Protein AF-0000000069956435 (afdb_homodimer)

pLDDT: mean 90.59, std 12.64, range [31.62, 98.88]

Secondary structure (DSSP, 8-state):
-------TTSHHHHHHHHHHHHHHHHHHHHHHHHHHHHHGGGSS-GGGHHHHHHHHHHHIIIIIIIHHHHHHTSTT-TTTTTS-HHHHHHHHHHHHHHHHHHHHHHHHHHHHH-SS-S-SHHHHHHHHHHHHHHHHHHHHHHHHTHHHHTTTSS-HHHHHHHHHHHHHHHHHHHHHHHHHHHTSHHHHHHH-HHHHHHHHHHHHHHHHHHTHHHHHHHHHHHHHHH-/-------TTSHHHHHHHHHHHHHHHHHHHHHHHHHHHHHGGGSS-GGGHHHHHHHHHHHIIIIIIIHHHHHHTSTT-TTTTTS-HHHHHHHHHHHHHHHHHHHHHHHHHHHHH-SS-S-SHHHHHHHHHHHHHHHHHHHHHHHHTHHHHTTTSS-HHHHHHHHHHHHHHHHHHHHHHHHHHHTSHHHHHHH-HHHHHHHHHHHHHHHHHHTHHHHHHHHHHHHHHH-

Foldseek 3Di:
DPPPPDDCPDPVNLVVVLVLQVVLVVLLCVLLVVLLVVLVVCCPPPLRVLVSLLSVQQSCLQSPLLLVLLLLPDPSHDPNPPPDPVRSLVSNLVSLVSSLVSLLCSLVSCVVSDPDADPDLLRVLSVLLNVLSVVLNVLSVCLVPQVVCVPDDDNNLVSLLSSLVSSLSNNVSSLVSSLVVLVDPSNCVVPNDVVSVVSNVSSVVSSVSSSVRSVVVSVVSVVVVVD/DPPDPDDCPDPVNLVVVLVLQVVLVVLLCVLLVVLLVVLVVCCPPPLRVLVSLLSVQQSCLQSPLLLVLLLLPDASHDPNPPPDPVRSLVSNLVSLVSSLVSLLCSLVSCVVSDPDADPDLLRVLSVLLNVLSVVLNVLSVCLVPQVVCVPPDDNNLVSLLSSLVSSLSNNVSSLVSSLVVLVDPSNCVVPNDVVSVVSNVSSVVSSVSSSVRSVVVSVVSVVVVVD

Organism: Trichoplusia ni (NCBI:txid7111)

Radius of gyration: 24.36 Å; Cα contacts (8 Å, |Δi|>4): 568; chains: 2; bounding box: 80×65×63 Å

Nearest PDB structures (foldseek):
  4oyd-assembly2_D  TM=5.734E-01  e=5.914E+00  synthetic construct
  8oqy-assembly1_C  TM=2.202E-01  e=4.157E+00  Homo sapiens
  4oyd-assembly2_D  TM=5.492E-01  e=5.884E+00  synthetic construct

Solvent-accessible surface area (backbone atoms only — not comparable to full-atom values): 22788 Å² total; per-residue (Å²): 133,80,78,72,71,85,55,85,77,36,67,68,48,48,36,51,42,18,42,50,47,48,52,50,32,20,47,36,14,29,68,40,39,48,55,47,37,57,23,52,68,21,62,83,37,78,90,42,32,55,55,21,50,25,42,61,25,32,40,44,15,49,59,42,31,37,45,46,29,50,42,42,73,37,84,65,25,59,54,40,61,83,47,53,72,71,55,36,52,50,50,26,54,52,37,38,48,53,14,49,51,32,34,50,52,17,52,52,53,36,58,73,76,41,90,77,72,60,82,46,70,34,40,44,29,40,50,53,14,52,52,29,46,57,56,26,55,53,32,44,53,50,46,72,44,33,73,79,38,62,76,71,79,61,60,56,68,54,36,45,42,50,26,44,52,31,47,48,50,16,52,50,30,38,46,52,14,49,36,43,49,38,68,33,66,71,44,22,71,56,51,30,63,68,38,27,50,49,52,37,51,52,47,52,51,52,49,54,60,61,41,48,56,56,52,51,52,39,52,52,51,52,57,59,72,74,107,132,80,80,71,74,85,55,85,76,36,66,68,47,48,36,52,42,18,43,50,45,50,51,50,33,20,48,37,14,28,67,40,38,48,56,49,35,56,24,52,69,21,61,84,36,77,90,41,31,53,55,21,50,25,42,61,24,31,41,44,14,48,58,43,31,37,44,46,28,50,43,43,73,36,84,65,25,61,51,40,61,82,48,53,72,70,54,34,51,50,49,27,54,52,38,37,48,54,14,49,52,32,33,51,53,17,50,52,54,37,57,72,75,40,90,78,72,61,84,44,70,34,40,44,29,39,49,53,13,52,51,30,46,57,55,25,54,54,32,43,53,50,47,73,45,33,74,79,38,62,78,70,78,59,59,56,66,54,37,45,43,50,26,45,51,32,46,49,50,17,52,49,29,38,45,51,16,50,36,42,50,39,67,34,66,72,45,22,69,57,50,30,63,67,36,28,52,48,50,37,54,51,46,52,53,51,49,54,61,61,41,47,57,56,51,50,52,42,52,53,53,51,56,58,71,74,107

Sequence (454 aa):
MVQKPFNFESKSFKVSMYSYNVFLHVLTGVIVGIPIAYAFSFVKDNQSYYIYLHILLLVPGYQLLMGESFLGLAPYNSWSTELNTVEKRRAHWIVALLSSILVIIGSFYAMVFKTINFNTMHGKFGLVAVVFTIVNLFTGVAALYTVPLKKVWIPPSLSKITHLVFGVAAFVTAGVSLCYSYDKNAFKVWIGEEAALACIILTGIFTGLLCINPMYTTYKRCVTALKMVQKPFNFESKSFKVSMYSYNVFLHVLTGVIVGIPIAYAFSFVKDNQSYYIYLHILLLVPGYQLLMGESFLGLAPYNSWSTELNTVEKRRAHWIVALLSSILVIIGSFYAMVFKTINFNTMHGKFGLVAVVFTIVNLFTGVAALYTVPLKKVWIPPSLSKITHLVFGVAAFVTAGVSLCYSYDKNAFKVWIGEEAALACIILTGIFTGLLCINPMYTTYKRCVTALK

Structure (mmCIF, N/CA/C/O backbone):
data_AF-0000000069956435-model_v1
#
loop_
_entity.id
_entity.type
_entity.pdbx_description
1 polymer 'ascorbate ferrireductase (transmembrane)'
#
loop_
_atom_site.group_PDB
_atom_site.id
_atom_site.type_symbol
_atom_site.label_atom_id
_atom_site.label_alt_id
_atom_site.label_comp_id
_atom_site.label_asym_id
_atom_site.label_entity_id
_atom_site.label_seq_id
_atom_site.pdbx_PDB_ins_code
_atom_site.Cartn_x
_atom_site.Cartn_y
_atom_site.Cartn_z
_atom_site.occupancy
_atom_site.B_iso_or_equiv
_atom_site.auth_seq_id
_atom_site.auth_comp_id
_atom_site.auth_asym_id
_atom_site.auth_atom_id
_atom_site.pdbx_PDB_model_num
ATOM 1 N N . MET A 1 1 ? -1.019 8.438 41.25 1 31.62 1 MET A N 1
ATOM 2 C CA . MET A 1 1 ? -0.535 8.883 39.969 1 31.62 1 MET A CA 1
ATOM 3 C C . MET A 1 1 ? -1.696 9.117 39 1 31.62 1 MET A C 1
ATOM 5 O O . MET A 1 1 ? -2.445 8.188 38.688 1 31.62 1 MET A O 1
ATOM 9 N N . VAL A 1 2 ? -2.285 10.234 38.875 1 38.81 2 VAL A N 1
ATOM 10 C CA . VAL A 1 2 ? -3.4 10.648 38.031 1 38.81 2 VAL A CA 1
ATOM 11 C C . VAL A 1 2 ? -3.055 10.414 36.562 1 38.81 2 VAL A C 1
ATOM 13 O O . VAL A 1 2 ? -2.023 10.883 36.094 1 38.81 2 VAL A O 1
ATOM 16 N N . GLN A 1 3 ? -3.521 9.391 35.938 1 39.94 3 GLN A N 1
ATOM 17 C CA . GLN A 1 3 ? -3.387 9.133 34.5 1 39.94 3 GLN A CA 1
ATOM 18 C C . GLN A 1 3 ? -3.734 10.375 33.688 1 39.94 3 GLN A C 1
ATOM 20 O O . GLN A 1 3 ? -4.84 10.906 33.781 1 39.94 3 GLN A O 1
ATOM 25 N N . LYS A 1 4 ? -2.789 11.227 33.375 1 50.56 4 LYS A N 1
ATOM 26 C CA . LYS A 1 4 ? -2.992 12.391 32.531 1 50.56 4 LYS A CA 1
ATOM 27 C C . LYS A 1 4 ? -3.844 12.039 31.312 1 50.56 4 LYS A C 1
ATOM 29 O O . LYS A 1 4 ? -3.684 10.969 30.719 1 50.56 4 LYS A O 1
ATOM 34 N N . PRO A 1 5 ? -4.961 12.625 31.078 1 55.88 5 PRO A N 1
ATOM 35 C CA . PRO A 1 5 ? -5.812 12.398 29.906 1 55.88 5 PRO A CA 1
ATOM 36 C C . PRO A 1 5 ? -5.023 12.32 28.594 1 55.88 5 PRO A C 1
ATOM 38 O O . PRO A 1 5 ? -3.939 12.898 28.5 1 55.88 5 PRO A O 1
ATOM 41 N N . PHE A 1 6 ? -5.238 11.266 27.859 1 59 6 PHE A N 1
ATOM 42 C CA . PHE A 1 6 ? -4.566 11.086 26.578 1 59 6 PHE A CA 1
ATOM 43 C C . PHE A 1 6 ? -4.543 12.391 25.797 1 59 6 PHE A C 1
ATOM 45 O O . PHE A 1 6 ? -5.57 13.062 25.656 1 59 6 PHE A O 1
ATOM 52 N N . ASN A 1 7 ? -3.416 13.062 25.781 1 66.69 7 ASN A N 1
ATOM 53 C CA . ASN A 1 7 ? -3.244 14.32 25.047 1 66.69 7 ASN A CA 1
ATOM 54 C C . ASN A 1 7 ? -3.242 14.109 23.547 1 66.69 7 ASN A C 1
ATOM 56 O O . ASN A 1 7 ? -2.217 13.75 22.969 1 66.69 7 ASN A O 1
ATOM 60 N N . PHE A 1 8 ? -4.383 14.281 22.844 1 69.56 8 PHE A N 1
ATOM 61 C CA . PHE A 1 8 ? -4.586 14.094 21.406 1 69.56 8 PHE A CA 1
ATOM 62 C C . PHE A 1 8 ? -3.799 15.125 20.609 1 69.56 8 PHE A C 1
ATOM 64 O O . PHE A 1 8 ? -3.725 15.039 19.391 1 69.56 8 PHE A O 1
ATOM 71 N N . GLU A 1 9 ? -3.047 15.914 21.391 1 76.38 9 GLU A N 1
ATOM 72 C CA . GLU A 1 9 ? -2.291 16.953 20.703 1 76.38 9 GLU A CA 1
ATOM 73 C C . GLU A 1 9 ? -0.789 16.75 20.859 1 76.38 9 GLU A C 1
ATOM 75 O O . GLU A 1 9 ? 0.012 17.516 20.312 1 76.38 9 GLU A O 1
ATOM 80 N N . SER A 1 10 ? -0.577 15.711 21.578 1 85.31 10 SER A N 1
ATOM 81 C CA . SER A 1 10 ? 0.845 15.469 21.797 1 85.31 10 SER A CA 1
ATOM 82 C C . SER A 1 10 ? 1.535 15.031 20.5 1 85.31 10 SER A C 1
ATOM 84 O O . SER A 1 10 ? 0.905 14.438 19.625 1 85.31 10 SER A O 1
ATOM 86 N N . LYS A 1 11 ? 2.793 15.359 20.453 1 87.31 11 LYS A N 1
ATOM 87 C CA . LYS A 1 11 ? 3.629 14.969 19.312 1 87.31 11 LYS A CA 1
ATOM 88 C C . LYS A 1 11 ? 3.615 13.453 19.125 1 87.31 11 LYS A C 1
ATOM 90 O O . LYS A 1 11 ? 3.475 12.969 18 1 87.31 11 LYS A O 1
ATOM 95 N N . SER A 1 12 ? 3.732 12.734 20.172 1 86.81 12 SER A N 1
ATOM 96 C CA . SER A 1 12 ? 3.764 11.273 20.125 1 86.81 12 SER A CA 1
ATOM 97 C C . SER A 1 12 ? 2.467 10.719 19.547 1 86.81 12 SER A C 1
ATOM 99 O O . SER A 1 1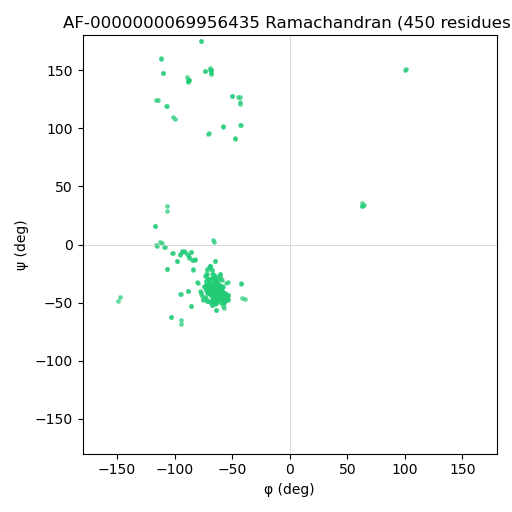2 ? 2.488 9.75 18.781 1 86.81 12 SER A O 1
ATOM 101 N N . PHE A 1 13 ? 1.401 11.227 19.922 1 88.25 13 PHE A N 1
ATOM 102 C CA . PHE A 1 13 ? 0.108 10.781 19.406 1 88.25 13 PHE A CA 1
ATOM 103 C C . PHE A 1 13 ? -0.006 11.047 17.906 1 88.25 13 PHE A C 1
ATOM 105 O O . PHE A 1 13 ? -0.426 10.18 17.156 1 88.25 13 PHE A O 1
ATOM 112 N N . LYS A 1 14 ? 0.398 12.141 17.516 1 86.5 14 LYS A N 1
ATOM 113 C CA . LYS A 1 14 ? 0.318 12.5 16.109 1 86.5 14 LYS A CA 1
ATOM 114 C C . LYS A 1 14 ? 1.197 11.586 15.258 1 86.5 14 LYS A C 1
ATOM 116 O O . LYS A 1 14 ? 0.778 11.125 14.195 1 86.5 14 LYS A O 1
ATOM 121 N N . VAL A 1 15 ? 2.377 11.344 15.766 1 88.31 15 VAL A N 1
ATOM 122 C CA . VAL A 1 15 ? 3.287 10.453 15.062 1 88.31 15 VAL A CA 1
ATOM 123 C C . VAL A 1 15 ? 2.66 9.062 14.953 1 88.31 15 VAL A C 1
ATOM 125 O O . VAL A 1 15 ? 2.74 8.422 13.898 1 88.31 15 VAL A O 1
ATOM 128 N N . SER A 1 16 ? 2.031 8.602 15.984 1 89.56 16 SER A N 1
ATOM 129 C CA . SER A 1 16 ? 1.378 7.293 15.977 1 89.56 16 SER A CA 1
ATOM 130 C C . SER A 1 16 ? 0.238 7.25 14.969 1 89.56 16 SER A C 1
ATOM 132 O O . SER A 1 16 ? 0.065 6.254 14.258 1 89.56 16 SER A O 1
ATOM 134 N N . MET A 1 17 ? -0.459 8.32 14.859 1 88.94 17 MET A N 1
ATOM 135 C CA . MET A 1 17 ? -1.588 8.375 13.938 1 88.94 17 MET A CA 1
ATOM 136 C C . MET A 1 17 ? -1.104 8.414 12.492 1 88.94 17 MET A C 1
ATOM 138 O O . MET A 1 17 ? -1.686 7.766 11.617 1 88.94 17 MET A O 1
ATOM 142 N N . TYR A 1 18 ? -0.099 9.109 12.242 1 87.81 18 TYR A N 1
ATOM 143 C CA . TYR A 1 18 ? 0.457 9.156 10.898 1 87.81 18 TYR A CA 1
ATOM 144 C C . TYR A 1 18 ? 1.062 7.812 10.508 1 87.81 18 TYR A C 1
ATOM 146 O O . TYR A 1 18 ? 0.961 7.391 9.352 1 87.81 18 TYR A O 1
ATOM 154 N N . SER A 1 19 ? 1.689 7.195 11.5 1 90.44 19 SER A N 1
ATOM 155 C CA . SER A 1 19 ? 2.217 5.859 11.242 1 90.44 19 SER A CA 1
ATOM 156 C C . SER A 1 19 ? 1.093 4.871 10.953 1 90.44 19 SER A C 1
ATOM 158 O O . SER A 1 19 ? 1.229 4.004 10.086 1 90.44 19 SER A O 1
ATOM 160 N N . TYR A 1 20 ? 0.012 5.016 11.742 1 92.5 20 TYR A N 1
ATOM 161 C CA . TYR A 1 20 ? -1.195 4.234 11.5 1 92.5 20 TYR A CA 1
ATOM 162 C C . TYR A 1 20 ? -1.709 4.441 10.078 1 92.5 20 TYR A C 1
ATOM 164 O O . TYR A 1 20 ? -2.057 3.48 9.391 1 92.5 20 TYR A O 1
ATOM 172 N N . ASN A 1 21 ? -1.688 5.617 9.617 1 92.31 21 ASN A N 1
ATOM 173 C CA . ASN A 1 21 ? -2.139 5.965 8.273 1 92.31 21 ASN A CA 1
ATOM 174 C C . ASN A 1 21 ? -1.241 5.352 7.207 1 92.31 21 ASN A C 1
ATOM 176 O O . ASN A 1 21 ? -1.732 4.836 6.199 1 92.31 21 ASN A O 1
ATOM 180 N N . VAL A 1 22 ? 0.02 5.398 7.383 1 93.25 22 VAL A N 1
ATOM 181 C CA . VAL A 1 22 ? 0.976 4.789 6.465 1 93.25 22 VAL A CA 1
ATOM 182 C C . VAL A 1 22 ? 0.734 3.281 6.391 1 93.25 22 VAL A C 1
ATOM 184 O O . VAL A 1 22 ? 0.68 2.707 5.301 1 93.25 22 VAL A O 1
ATOM 187 N N . PHE A 1 23 ? 0.595 2.701 7.543 1 95.81 23 PHE A N 1
ATOM 188 C CA . PHE A 1 23 ? 0.345 1.268 7.625 1 95.81 23 PHE A CA 1
ATOM 189 C C . PHE A 1 23 ? -0.897 0.89 6.824 1 95.81 23 PHE A C 1
ATOM 191 O O . PHE A 1 23 ? -0.875 -0.068 6.051 1 95.81 23 PHE A O 1
ATOM 198 N N . LEU A 1 24 ? -1.926 1.645 6.953 1 96.81 24 LEU A N 1
ATOM 199 C CA . LEU A 1 24 ? -3.182 1.363 6.266 1 96.81 24 LEU A CA 1
ATOM 200 C C . LEU A 1 24 ? -3.025 1.525 4.758 1 96.81 24 LEU A C 1
ATOM 202 O O . LEU A 1 24 ? -3.604 0.758 3.982 1 96.81 24 LEU A O 1
ATOM 206 N N . HIS A 1 25 ? -2.34 2.496 4.324 1 97.06 25 HIS A N 1
ATOM 207 C CA . HIS A 1 25 ? -2.152 2.68 2.889 1 97.06 25 HIS A CA 1
ATOM 208 C C . HIS A 1 25 ? -1.29 1.569 2.299 1 97.06 25 HIS A C 1
ATOM 210 O O . HIS A 1 25 ? -1.547 1.103 1.186 1 97.06 25 HIS A O 1
ATOM 216 N N . VAL A 1 26 ? -0.266 1.127 2.998 1 97.38 26 VAL A N 1
ATOM 217 C CA . VAL A 1 26 ? 0.517 -0.02 2.551 1 97.38 26 VAL A CA 1
ATOM 218 C C . VAL A 1 26 ? -0.375 -1.257 2.473 1 97.38 26 VAL A C 1
ATOM 220 O O . VAL A 1 26 ? -0.344 -1.991 1.483 1 97.38 26 VAL A O 1
ATOM 223 N N . LEU A 1 27 ? -1.145 -1.456 3.484 1 98.19 27 LEU A N 1
ATOM 224 C CA . LEU A 1 27 ? -2.062 -2.59 3.492 1 98.19 27 LEU A CA 1
ATOM 225 C C . LEU A 1 27 ? -3.062 -2.486 2.344 1 98.19 27 LEU A C 1
ATOM 227 O O . LEU A 1 27 ? -3.441 -3.5 1.753 1 98.19 27 LEU A O 1
ATOM 231 N N . THR A 1 28 ? -3.539 -1.233 2.104 1 98.44 28 THR A N 1
ATOM 232 C CA . THR A 1 28 ? -4.418 -1.028 0.957 1 98.44 28 THR A CA 1
ATOM 233 C C . THR A 1 28 ? -3.768 -1.554 -0.321 1 98.44 28 THR A C 1
ATOM 235 O O . THR A 1 28 ? -4.422 -2.227 -1.123 1 98.44 28 THR A O 1
ATOM 238 N N . GLY A 1 29 ? -2.514 -1.293 -0.516 1 98.56 29 GLY A N 1
ATOM 239 C CA . GLY A 1 29 ? -1.811 -1.788 -1.688 1 98.56 29 GLY A CA 1
ATOM 240 C C . GLY A 1 29 ? -1.79 -3.303 -1.775 1 98.56 29 GLY A C 1
ATOM 241 O O . GLY A 1 29 ? -1.973 -3.869 -2.854 1 98.56 29 GLY A O 1
ATOM 242 N N . VAL A 1 30 ? -1.576 -3.91 -0.641 1 98.38 30 VAL A N 1
ATOM 243 C CA . VAL A 1 30 ? -1.532 -5.367 -0.591 1 98.38 30 VAL A CA 1
ATOM 244 C C . VAL A 1 30 ? -2.908 -5.938 -0.931 1 98.38 30 VAL A C 1
ATOM 246 O O . VAL A 1 30 ? -3.029 -6.805 -1.798 1 98.38 30 VAL A O 1
ATOM 249 N N . ILE A 1 31 ? -3.9 -5.398 -0.299 1 98.5 31 ILE A N 1
ATOM 250 C CA . ILE A 1 31 ? -5.258 -5.926 -0.371 1 98.5 31 ILE A CA 1
ATOM 251 C C . ILE A 1 31 ? -5.84 -5.664 -1.758 1 98.5 31 ILE A C 1
ATOM 253 O O . ILE A 1 31 ? -6.652 -6.449 -2.256 1 98.5 31 ILE A O 1
ATOM 257 N N . VAL A 1 32 ? -5.43 -4.613 -2.41 1 98.62 32 VAL A N 1
ATOM 258 C CA . VAL A 1 32 ? -5.918 -4.289 -3.746 1 98.62 32 VAL A CA 1
ATOM 259 C C . VAL A 1 32 ? -5.043 -4.973 -4.797 1 98.62 32 VAL A C 1
ATOM 261 O O . VAL A 1 32 ? -5.555 -5.547 -5.762 1 98.62 32 VAL A O 1
ATOM 264 N N . GLY A 1 33 ? -3.775 -5 -4.586 1 98.06 33 GLY A N 1
ATOM 265 C CA . GLY A 1 33 ? -2.83 -5.48 -5.578 1 98.06 33 GLY A CA 1
ATOM 266 C C . GLY A 1 33 ? -2.949 -6.969 -5.844 1 98.06 33 GLY A C 1
ATOM 267 O O . GLY A 1 33 ? -2.906 -7.402 -7 1 98.06 33 GLY A O 1
ATOM 268 N N . ILE A 1 34 ? -3.088 -7.719 -4.848 1 97.31 34 ILE A N 1
ATOM 269 C CA . ILE A 1 34 ? -3.07 -9.172 -4.992 1 97.31 34 ILE A CA 1
ATOM 270 C C . ILE A 1 34 ? -4.305 -9.625 -5.766 1 97.31 34 ILE A C 1
ATOM 272 O O . ILE A 1 34 ? -4.191 -10.359 -6.746 1 97.31 34 ILE A O 1
ATOM 276 N N . PRO A 1 35 ? -5.523 -9.164 -5.41 1 98.25 35 PRO A N 1
ATOM 277 C CA . PRO A 1 35 ? -6.676 -9.586 -6.211 1 98.25 35 PRO A CA 1
ATOM 278 C C . PRO A 1 35 ? -6.621 -9.07 -7.645 1 98.25 35 PRO A C 1
ATOM 280 O O . PRO A 1 35 ? -7.082 -9.75 -8.57 1 98.25 35 PRO A O 1
ATOM 283 N N . ILE A 1 36 ? -6.117 -7.883 -7.855 1 97.38 36 ILE A N 1
ATOM 284 C CA . ILE A 1 36 ? -6.008 -7.371 -9.219 1 97.38 36 ILE A CA 1
ATOM 285 C C . ILE A 1 36 ? -5.059 -8.25 -10.023 1 97.38 36 ILE A C 1
ATOM 287 O O . ILE A 1 36 ? -5.316 -8.539 -11.195 1 97.38 36 ILE A O 1
ATOM 291 N N . ALA A 1 37 ? -3.951 -8.648 -9.406 1 96 37 ALA A N 1
ATOM 292 C CA . ALA A 1 37 ? -3.059 -9.594 -10.078 1 96 37 ALA A CA 1
ATOM 293 C C . ALA A 1 37 ? -3.793 -10.875 -10.445 1 96 37 ALA A C 1
ATOM 295 O O . ALA A 1 37 ? -3.617 -11.406 -11.547 1 96 37 ALA A O 1
ATOM 296 N N . TYR A 1 38 ? -4.578 -11.398 -9.547 1 96.44 38 TYR A N 1
ATOM 297 C CA . TYR A 1 38 ? -5.375 -12.602 -9.773 1 96.44 38 TYR A CA 1
ATOM 298 C C . TYR A 1 38 ? -6.352 -12.391 -10.922 1 96.44 38 TYR A C 1
ATOM 300 O O . TYR A 1 38 ? -6.613 -13.32 -11.695 1 96.44 38 TYR A O 1
ATOM 308 N N . ALA A 1 39 ? -6.895 -11.18 -11.062 1 96.38 39 ALA A N 1
ATOM 309 C CA . ALA A 1 39 ? -7.879 -10.867 -12.094 1 96.38 39 ALA A CA 1
ATOM 310 C C . ALA A 1 39 ? -7.312 -11.125 -13.484 1 96.38 39 ALA A C 1
ATOM 312 O O . ALA A 1 39 ? -8.039 -11.516 -14.398 1 96.38 39 ALA A O 1
ATOM 313 N N . PHE A 1 40 ? -6.055 -10.977 -13.648 1 93.94 40 PHE A N 1
ATOM 314 C CA . PHE A 1 40 ? -5.422 -11.117 -14.953 1 93.94 40 PHE A CA 1
ATOM 315 C C . PHE A 1 40 ? -5.457 -12.57 -15.414 1 93.94 40 PHE A C 1
ATOM 317 O O . PHE A 1 40 ? -5.285 -12.852 -16.609 1 93.94 40 PHE A O 1
ATOM 324 N N . SER A 1 41 ? -5.66 -13.508 -14.523 1 90.75 41 SER A N 1
ATOM 325 C CA . SER A 1 41 ? -5.785 -14.922 -14.875 1 90.75 41 SER A CA 1
ATOM 326 C C . SER A 1 41 ? -7.027 -15.172 -15.727 1 90.75 41 SER A C 1
ATOM 328 O O . SER A 1 41 ? -7.148 -16.219 -16.359 1 90.75 41 SER A O 1
ATOM 330 N N . PHE A 1 42 ? -7.891 -14.203 -15.75 1 91.88 42 PHE A N 1
ATOM 331 C CA . PHE A 1 42 ? -9.172 -14.406 -16.422 1 91.88 42 PHE A CA 1
ATOM 332 C C . PHE A 1 42 ? -9.242 -13.609 -17.719 1 91.88 42 PHE A C 1
ATOM 334 O O . PHE A 1 42 ? -10.242 -13.672 -18.438 1 91.88 42 PHE A O 1
ATOM 341 N N . VAL A 1 43 ? -8.211 -12.875 -17.984 1 88.81 43 VAL A N 1
ATOM 342 C CA . VAL A 1 43 ? -8.25 -11.977 -19.125 1 88.81 43 VAL A CA 1
ATOM 343 C C . VAL A 1 43 ? -8.234 -12.781 -20.422 1 88.81 43 VAL A C 1
ATOM 345 O O . VAL A 1 43 ? -8.883 -12.406 -21.406 1 88.81 43 VAL A O 1
ATOM 348 N N . LYS A 1 44 ? -7.531 -13.945 -20.453 1 83.19 44 LYS A N 1
ATOM 349 C CA . LYS A 1 44 ? -7.324 -14.695 -21.688 1 83.19 44 LYS A CA 1
ATOM 350 C C . LYS A 1 44 ? -8.5 -15.625 -21.984 1 83.19 44 LYS A C 1
ATOM 352 O O . LYS A 1 44 ? -8.617 -16.172 -23.078 1 83.19 44 LYS A O 1
ATOM 357 N N . ASP A 1 45 ? -9.273 -15.781 -21.031 1 83.06 45 ASP A N 1
ATOM 358 C CA . ASP A 1 45 ? -10.438 -16.656 -21.188 1 83.06 45 ASP A CA 1
ATOM 359 C C . ASP A 1 45 ? -11.703 -15.836 -21.422 1 83.06 45 ASP A C 1
ATOM 361 O O . ASP A 1 45 ? -12.234 -15.227 -20.484 1 83.06 45 ASP A O 1
ATOM 365 N N . ASN A 1 46 ? -12.242 -15.867 -22.609 1 82.81 46 ASN A N 1
ATOM 366 C CA . ASN A 1 46 ? -13.422 -15.094 -22.984 1 82.81 46 ASN A CA 1
ATOM 367 C C . ASN A 1 46 ? -14.617 -15.43 -22.094 1 82.81 46 ASN A C 1
ATOM 369 O O . ASN A 1 46 ? -15.406 -14.555 -21.75 1 82.81 46 ASN A O 1
ATOM 373 N N . GLN A 1 47 ? -14.703 -16.625 -21.75 1 83.44 47 GLN A N 1
ATOM 374 C CA . GLN A 1 47 ? -15.867 -17.078 -20.984 1 83.44 47 GLN A CA 1
ATOM 375 C C . GLN A 1 47 ? -15.812 -16.547 -19.547 1 83.44 47 GLN A C 1
ATOM 377 O O . GLN A 1 47 ? -16.844 -16.359 -18.906 1 83.44 47 GLN A O 1
ATOM 382 N N . SER A 1 48 ? -14.656 -16.219 -19.125 1 91.12 48 SER A N 1
ATOM 383 C CA . SER A 1 48 ? -14.523 -15.797 -17.734 1 91.12 48 SER A CA 1
ATOM 384 C C . SER A 1 48 ? -14.055 -14.352 -17.625 1 91.12 48 SER A C 1
ATOM 386 O O . SER A 1 48 ? -13.68 -13.891 -16.547 1 91.12 48 SER A O 1
ATOM 388 N N . TYR A 1 49 ? -14.148 -13.578 -18.719 1 92.94 49 TYR A N 1
ATOM 389 C CA . TYR A 1 49 ? -13.695 -12.195 -18.766 1 92.94 49 TYR A CA 1
ATOM 390 C C . TYR A 1 49 ? -14.492 -11.328 -17.812 1 92.94 49 TYR A C 1
ATOM 392 O O . TYR A 1 49 ? -13.953 -10.375 -17.234 1 92.94 49 TYR A O 1
ATOM 400 N N . TYR A 1 50 ? -15.719 -11.695 -17.578 1 94.19 50 TYR A N 1
ATOM 401 C CA . TYR A 1 50 ? -16.562 -10.914 -16.688 1 94.19 50 TYR A CA 1
ATOM 402 C C . TYR A 1 50 ? -16.016 -10.961 -15.258 1 94.19 50 TYR A C 1
ATOM 404 O O . TYR A 1 50 ? -16.219 -10.031 -14.477 1 94.19 50 TYR A O 1
ATOM 412 N N . ILE A 1 51 ? -15.289 -12.016 -14.883 1 95.88 51 ILE A N 1
ATOM 413 C CA . ILE A 1 51 ? -14.68 -12.133 -13.562 1 95.88 51 ILE A CA 1
ATOM 414 C C . ILE A 1 51 ? -13.539 -11.125 -13.43 1 95.88 51 ILE A C 1
ATOM 416 O O . ILE A 1 51 ? -13.375 -10.5 -12.375 1 95.88 51 ILE A O 1
ATOM 420 N N . TYR A 1 52 ? -12.828 -10.945 -14.555 1 95.62 52 TYR A N 1
ATOM 421 C CA . TYR A 1 52 ? -11.75 -9.961 -14.609 1 95.62 52 TYR A CA 1
ATOM 422 C C . TYR A 1 52 ? -12.281 -8.562 -14.312 1 95.62 52 TYR A C 1
ATOM 424 O O . TYR A 1 52 ? -11.781 -7.879 -13.422 1 95.62 52 TYR A O 1
ATOM 432 N N . LEU A 1 53 ? -13.32 -8.195 -14.984 1 96.69 53 LEU A N 1
ATOM 433 C CA . LEU A 1 53 ? -13.883 -6.859 -14.836 1 96.69 53 LEU A CA 1
ATOM 434 C C . LEU A 1 53 ? -14.539 -6.695 -13.461 1 96.69 53 LEU A C 1
ATOM 436 O O . LEU A 1 53 ? -14.477 -5.613 -12.867 1 96.69 53 LEU A O 1
ATOM 440 N N . HIS A 1 54 ? -15.188 -7.773 -12.992 1 97.94 54 HIS A N 1
ATOM 441 C CA . HIS A 1 54 ? -15.797 -7.773 -11.664 1 97.94 54 HIS A CA 1
ATOM 442 C C . HIS A 1 54 ? -14.758 -7.473 -10.586 1 97.94 54 HIS A C 1
ATOM 444 O O . HIS A 1 54 ? -14.961 -6.578 -9.758 1 97.94 54 HIS A O 1
ATOM 450 N N . ILE A 1 55 ? -13.633 -8.086 -10.625 1 98.12 55 ILE A N 1
ATOM 451 C CA . ILE A 1 55 ? -12.578 -7.887 -9.641 1 98.12 55 ILE A CA 1
ATOM 452 C C . ILE A 1 55 ? -11.969 -6.496 -9.805 1 98.12 55 ILE A C 1
ATOM 454 O O . ILE A 1 55 ? -11.797 -5.762 -8.828 1 98.12 55 ILE A O 1
ATOM 458 N N . LEU A 1 56 ? -11.75 -6.074 -11.055 1 97.62 56 LEU A N 1
ATOM 459 C CA . LEU A 1 56 ? -11.078 -4.82 -11.375 1 97.62 56 LEU A CA 1
ATOM 460 C C . LEU A 1 56 ? -11.906 -3.627 -10.898 1 97.62 56 LEU A C 1
ATOM 462 O O . LEU A 1 56 ? -11.352 -2.584 -10.547 1 97.62 56 LEU A O 1
ATOM 466 N N . LEU A 1 57 ? -13.133 -3.793 -10.844 1 98.56 57 LEU A N 1
ATOM 467 C CA . LEU A 1 57 ? -14.008 -2.686 -10.461 1 98.56 57 LEU A CA 1
ATOM 468 C C . LEU A 1 57 ? -14.32 -2.73 -8.969 1 98.56 57 LEU A C 1
ATOM 470 O O . LEU A 1 57 ? -14.273 -1.701 -8.289 1 98.56 57 LEU A O 1
ATOM 474 N N . LEU A 1 58 ? -14.594 -3.902 -8.43 1 98.81 58 LEU A N 1
ATOM 475 C CA . LEU A 1 58 ? -15.102 -4.016 -7.066 1 98.81 58 LEU A CA 1
ATOM 476 C C . LEU A 1 58 ? -13.984 -3.836 -6.051 1 98.81 58 LEU A C 1
ATOM 478 O O . LEU A 1 58 ? -14.164 -3.162 -5.031 1 98.81 58 LEU A O 1
ATOM 482 N N . VAL A 1 59 ? -12.844 -4.387 -6.309 1 98.81 59 VAL A N 1
ATOM 483 C CA . VAL A 1 59 ? -11.773 -4.363 -5.312 1 98.81 59 VAL A CA 1
ATOM 484 C C . VAL A 1 59 ? -11.258 -2.936 -5.145 1 98.81 59 VAL A C 1
ATOM 486 O O . VAL A 1 59 ? -11.242 -2.404 -4.031 1 98.81 59 VAL A O 1
ATOM 489 N N . PRO A 1 60 ? -10.93 -2.219 -6.207 1 98.75 60 PRO A N 1
ATOM 490 C CA . PRO A 1 60 ? -10.578 -0.81 -6.004 1 98.75 60 PRO A CA 1
ATOM 491 C C . PRO A 1 60 ? -11.758 0.022 -5.508 1 98.75 60 PRO A C 1
ATOM 493 O O . PRO A 1 60 ? -11.57 0.987 -4.762 1 98.75 60 PRO A O 1
ATOM 496 N N . GLY A 1 61 ? -12.906 -0.282 -5.934 1 98.81 61 GLY A N 1
ATOM 497 C CA . GLY A 1 61 ? -14.086 0.443 -5.484 1 98.81 61 GLY A CA 1
ATOM 498 C C . GLY A 1 61 ? -14.266 0.406 -3.979 1 98.81 61 GLY A C 1
ATOM 499 O O . GLY A 1 61 ? -14.422 1.45 -3.342 1 98.81 61 GLY A O 1
ATOM 500 N N . TYR A 1 62 ? -14.211 -0.757 -3.418 1 98.88 62 TYR A N 1
ATOM 501 C CA . TYR A 1 62 ? -14.43 -0.895 -1.983 1 98.88 62 TYR A CA 1
ATOM 502 C C . TYR A 1 62 ? -13.141 -0.663 -1.205 1 98.88 62 TYR A C 1
ATOM 504 O O . TYR A 1 62 ? -13.078 0.228 -0.354 1 98.88 62 TYR A O 1
ATOM 512 N N . GLN A 1 63 ? -12.117 -1.362 -1.553 1 98.81 63 GLN A N 1
ATOM 513 C CA . GLN A 1 63 ? -10.953 -1.438 -0.675 1 98.81 63 GLN A CA 1
ATOM 514 C C . GLN A 1 63 ? -10.023 -0.246 -0.889 1 98.81 63 GLN A C 1
ATOM 516 O O . GLN A 1 63 ? -9.211 0.078 -0.021 1 98.81 63 GLN A O 1
ATOM 521 N N . LEU A 1 64 ? -10.117 0.385 -2.01 1 98.62 64 LEU A N 1
ATOM 522 C CA . LEU A 1 64 ? -9.297 1.57 -2.23 1 98.62 64 LEU A CA 1
ATOM 523 C C . LEU A 1 64 ? -10.125 2.842 -2.068 1 98.62 64 LEU A C 1
ATOM 525 O O . LEU A 1 64 ? -9.914 3.607 -1.124 1 98.62 64 LEU A O 1
ATOM 529 N N . LEU A 1 65 ? -11.109 2.986 -2.904 1 98.56 65 LEU A N 1
ATOM 530 C CA . LEU A 1 65 ? -11.828 4.254 -2.955 1 98.56 65 LEU A CA 1
ATOM 531 C C . LEU A 1 65 ? -12.695 4.438 -1.715 1 98.56 65 LEU A C 1
ATOM 533 O O . LEU A 1 65 ? -12.664 5.496 -1.082 1 98.56 65 LEU A O 1
ATOM 537 N N . MET A 1 66 ? -13.484 3.441 -1.339 1 98.56 66 MET A N 1
ATOM 538 C CA . MET A 1 66 ? -14.289 3.588 -0.131 1 98.56 66 MET A CA 1
ATOM 539 C C . MET A 1 66 ? -13.406 3.734 1.102 1 98.56 66 MET A C 1
ATOM 541 O O . MET A 1 66 ? -13.68 4.559 1.976 1 98.56 66 MET A O 1
ATOM 545 N N . GLY A 1 67 ? -12.375 2.936 1.157 1 97.81 67 GLY A N 1
ATOM 546 C CA . GLY A 1 67 ? -11.406 3.098 2.232 1 97.81 67 GLY A CA 1
ATOM 547 C C . GLY A 1 67 ? -10.852 4.508 2.33 1 97.81 67 GLY A C 1
ATOM 548 O O . GLY A 1 67 ? -10.781 5.074 3.422 1 97.81 67 GLY A O 1
ATOM 549 N N . GLU A 1 68 ? -10.484 5.086 1.197 1 97 68 GLU A N 1
ATOM 550 C CA . GLU A 1 68 ? -9.953 6.445 1.181 1 97 68 GLU A CA 1
ATOM 551 C C . GLU A 1 68 ? -11.016 7.457 1.598 1 97 68 GLU A C 1
ATOM 553 O O . GLU A 1 68 ? -10.695 8.477 2.221 1 97 68 GLU A O 1
ATOM 558 N N . SER A 1 69 ? -12.242 7.188 1.207 1 97 69 SER A N 1
ATOM 559 C CA . SER A 1 69 ? -13.312 8.078 1.635 1 97 69 SER A CA 1
ATOM 560 C C . SER A 1 69 ? -13.461 8.078 3.152 1 97 69 SER A C 1
ATOM 562 O O . SER A 1 69 ? -13.734 9.117 3.756 1 97 69 SER A O 1
ATOM 564 N N . PHE A 1 70 ? -13.281 6.855 3.793 1 96.56 70 PHE A N 1
ATOM 565 C CA . PHE A 1 70 ? -13.273 6.758 5.25 1 96.56 70 PHE A CA 1
ATOM 566 C C . PHE A 1 70 ? -12.109 7.547 5.836 1 96.56 70 PHE A C 1
ATOM 568 O O . PHE A 1 70 ? -12.305 8.359 6.746 1 96.56 70 PHE A O 1
ATOM 575 N N . LEU A 1 71 ? -10.977 7.41 5.262 1 94.88 71 LEU A N 1
ATOM 576 C CA . LEU A 1 71 ? -9.75 8.008 5.781 1 94.88 71 LEU A CA 1
ATOM 577 C C . LEU A 1 71 ? -9.742 9.516 5.559 1 94.88 71 LEU A C 1
ATOM 579 O O . LEU A 1 71 ? -9.18 10.266 6.359 1 94.88 71 LEU A O 1
ATOM 583 N N . GLY A 1 72 ? -10.352 9.93 4.523 1 93.5 72 GLY A N 1
ATOM 584 C CA . GLY A 1 72 ? -10.383 11.344 4.184 1 93.5 72 GLY A CA 1
ATOM 585 C C . GLY A 1 72 ? -11.039 12.203 5.254 1 93.5 72 GLY A C 1
ATOM 586 O O . GLY A 1 72 ? -10.742 13.391 5.367 1 93.5 72 GLY A O 1
ATOM 587 N N . LEU A 1 73 ? -11.898 11.609 6.016 1 93.25 73 LEU A N 1
ATOM 588 C CA . LEU A 1 73 ? -12.594 12.359 7.051 1 93.25 73 LEU A CA 1
ATOM 589 C C . LEU A 1 73 ? -11.977 12.094 8.422 1 93.25 73 LEU A C 1
ATOM 591 O O . LEU A 1 73 ? -12.359 12.719 9.414 1 93.25 73 LEU A O 1
ATOM 595 N N . ALA A 1 74 ? -11.062 11.164 8.492 1 89.5 74 ALA A N 1
ATOM 596 C CA . ALA A 1 74 ? -10.391 10.859 9.75 1 89.5 74 ALA A CA 1
ATOM 597 C C . ALA A 1 74 ? -9.391 11.953 10.117 1 89.5 74 ALA A C 1
ATOM 599 O O . ALA A 1 74 ? -8.797 12.586 9.242 1 89.5 74 ALA A O 1
ATOM 600 N N . PRO A 1 75 ? -9.242 12.109 11.414 1 84.88 75 PRO A N 1
ATOM 601 C CA . PRO A 1 75 ? -8.211 13.07 11.828 1 84.88 75 PRO A CA 1
ATOM 602 C C . PRO A 1 75 ? -6.797 12.586 11.516 1 84.88 75 PRO A C 1
ATOM 604 O O . PRO A 1 75 ? -6.531 11.383 11.539 1 84.88 75 PRO A O 1
ATOM 607 N N . TYR A 1 76 ? -5.863 13.406 11.211 1 79.19 76 TYR A N 1
ATOM 608 C CA . TYR A 1 76 ? -4.445 13.133 10.992 1 79.19 76 TYR A CA 1
ATOM 609 C C . TYR A 1 76 ? -4.246 12.203 9.805 1 79.19 76 TYR A C 1
ATOM 611 O O . TYR A 1 76 ? -3.469 11.25 9.883 1 79.19 76 TYR A O 1
ATOM 619 N N . ASN A 1 77 ? -5.105 12.438 8.867 1 80.19 77 ASN A N 1
ATOM 620 C CA . ASN A 1 77 ? -4.902 11.734 7.602 1 80.19 77 ASN A CA 1
ATOM 621 C C . ASN A 1 77 ? -4 12.531 6.66 1 80.19 77 ASN A C 1
ATOM 623 O O . ASN A 1 77 ? -4.145 13.75 6.535 1 80.19 77 ASN A O 1
ATOM 627 N N . SER A 1 78 ? -3.213 11.836 5.949 1 74.69 78 SER A N 1
ATOM 628 C CA . SER A 1 78 ? -2.102 12.445 5.219 1 74.69 78 SER A CA 1
ATOM 629 C C . SER A 1 78 ? -2.604 13.391 4.133 1 74.69 78 SER A C 1
ATOM 631 O O . SER A 1 78 ? -2.285 14.578 4.145 1 74.69 78 SER A O 1
ATOM 633 N N . TRP A 1 79 ? -3.527 12.914 3.277 1 78.31 79 TRP A N 1
ATOM 634 C CA . TRP A 1 79 ? -3.777 13.703 2.078 1 78.31 79 TRP A CA 1
ATOM 635 C C . TRP A 1 79 ? -4.848 14.758 2.336 1 78.31 79 TRP A C 1
ATOM 637 O O . TRP A 1 79 ? -4.977 15.719 1.572 1 78.31 79 TRP A O 1
ATOM 647 N N . SER A 1 80 ? -5.516 14.664 3.43 1 81.75 80 SER A N 1
ATOM 648 C CA . SER A 1 80 ? -6.578 15.633 3.67 1 81.75 80 SER A CA 1
ATOM 649 C C . SER A 1 80 ? -6.215 16.578 4.809 1 81.75 80 SER A C 1
ATOM 651 O O . SER A 1 80 ? -6.996 17.469 5.164 1 81.75 80 SER A O 1
ATOM 653 N N . THR A 1 81 ? -5.059 16.406 5.348 1 82.31 81 THR A N 1
ATOM 654 C CA . THR A 1 81 ? -4.676 17.172 6.535 1 82.31 81 THR A CA 1
ATOM 655 C C . THR A 1 81 ? -4.684 18.672 6.246 1 82.31 81 THR A C 1
ATOM 657 O O . THR A 1 81 ? -4.988 19.469 7.129 1 82.31 81 THR A O 1
ATOM 660 N N . GLU A 1 82 ? -4.465 19.047 4.953 1 85.44 82 GLU A N 1
ATOM 661 C CA . GLU A 1 82 ? -4.348 20.453 4.59 1 85.44 82 GLU A CA 1
ATOM 662 C C . GLU A 1 82 ? -5.695 21.031 4.152 1 85.44 82 GLU A C 1
ATOM 664 O O . GLU A 1 82 ? -5.832 22.25 3.979 1 85.44 82 GLU A O 1
ATOM 669 N N . LEU A 1 83 ? -6.66 20.203 4.047 1 90.25 83 LEU A N 1
ATOM 670 C CA . LEU A 1 83 ? -7.969 20.625 3.561 1 90.25 83 LEU A CA 1
ATOM 671 C C . LEU A 1 83 ? -8.836 21.141 4.707 1 90.25 83 LEU A C 1
ATOM 673 O O . LEU A 1 83 ? -8.758 20.625 5.824 1 90.25 83 LEU A O 1
ATOM 677 N N . ASN A 1 84 ? -9.609 22.219 4.402 1 90.81 84 ASN A N 1
ATOM 678 C CA . ASN A 1 84 ? -10.594 22.641 5.387 1 90.81 84 ASN A CA 1
ATOM 679 C C . ASN A 1 84 ? -11.82 21.734 5.387 1 90.81 84 ASN A C 1
ATOM 681 O O . ASN A 1 84 ? -11.922 20.828 4.562 1 90.81 84 ASN A O 1
ATOM 685 N N . THR A 1 85 ? -12.734 21.938 6.277 1 90.06 85 THR A N 1
ATOM 686 C CA . THR A 1 85 ? -13.867 21.047 6.504 1 90.06 85 THR A CA 1
ATOM 687 C C . THR A 1 85 ? -14.742 20.953 5.254 1 90.06 85 THR A C 1
ATOM 689 O O . THR A 1 85 ? -15.195 19.875 4.887 1 90.06 85 THR A O 1
ATOM 692 N N . VAL A 1 86 ? -14.977 22.047 4.578 1 91.5 86 VAL A N 1
ATOM 693 C CA . VAL A 1 86 ? -15.812 22.078 3.383 1 91.5 86 VAL A CA 1
ATOM 694 C C . VAL A 1 86 ? -15.148 21.281 2.266 1 91.5 86 VAL A C 1
ATOM 696 O O . VAL A 1 86 ? -15.805 20.5 1.568 1 91.5 86 VAL A O 1
ATOM 699 N N . GLU A 1 87 ? -13.812 21.406 2.152 1 93.31 87 GLU A N 1
ATOM 700 C CA . GLU A 1 87 ? -13.039 20.703 1.136 1 93.31 87 GLU A CA 1
ATOM 701 C C . GLU A 1 87 ? -12.984 19.203 1.427 1 93.31 87 GLU A C 1
ATOM 703 O O . GLU A 1 87 ? -13.055 18.375 0.509 1 93.31 87 GLU A O 1
ATOM 708 N N . LYS A 1 88 ? -12.828 18.859 2.664 1 93.56 88 LYS A N 1
ATOM 709 C CA . LYS A 1 88 ? -12.82 17.469 3.068 1 93.56 88 LYS A CA 1
ATOM 710 C C . LYS A 1 88 ? -14.148 16.797 2.736 1 93.56 88 LYS A C 1
ATOM 712 O O . LYS A 1 88 ? -14.172 15.68 2.203 1 93.56 88 LYS A O 1
ATOM 717 N N . ARG A 1 89 ? -15.195 17.484 3.01 1 92.56 89 ARG A N 1
ATOM 718 C CA . ARG A 1 89 ? -16.531 16.953 2.723 1 92.56 89 ARG A CA 1
ATOM 719 C C . ARG A 1 89 ? -16.734 16.797 1.222 1 92.56 89 ARG A C 1
ATOM 721 O O . ARG A 1 89 ? -17.312 15.797 0.777 1 92.56 89 ARG A O 1
ATOM 728 N N . ARG A 1 90 ? -16.281 17.734 0.505 1 94.56 90 ARG A N 1
ATOM 729 C CA . ARG A 1 90 ? -16.391 17.656 -0.948 1 94.56 90 ARG A CA 1
ATOM 730 C C . ARG A 1 90 ? -15.594 16.469 -1.486 1 94.56 90 ARG A C 1
ATOM 732 O O . ARG A 1 90 ? -16.094 15.703 -2.312 1 94.56 90 ARG A O 1
ATOM 739 N N . ALA A 1 91 ? -14.367 16.359 -1.015 1 94.62 91 ALA A N 1
ATOM 740 C CA . ALA A 1 91 ? -13.539 15.242 -1.437 1 94.62 91 ALA A CA 1
ATOM 741 C C . ALA A 1 91 ? -14.18 13.914 -1.055 1 94.62 91 ALA A C 1
ATOM 743 O O . ALA A 1 91 ? -14.188 12.969 -1.85 1 94.62 91 ALA A O 1
ATOM 744 N N . HIS A 1 92 ? -14.727 13.859 0.108 1 96.06 92 HIS A N 1
ATOM 745 C CA . HIS A 1 92 ? -15.375 12.648 0.605 1 96.06 92 HIS A CA 1
ATOM 746 C C . HIS A 1 92 ? -16.5 12.203 -0.326 1 96.06 92 HIS A C 1
ATOM 748 O O . HIS A 1 92 ? -16.531 11.047 -0.756 1 96.06 92 HIS A O 1
ATOM 754 N N . TRP A 1 93 ? -17.391 13.141 -0.597 1 95.19 93 TRP A N 1
ATOM 755 C CA . TRP A 1 93 ? -18.531 12.664 -1.363 1 95.19 93 TRP A CA 1
ATOM 756 C C . TRP A 1 93 ? -18.156 12.406 -2.814 1 95.19 93 TRP A C 1
ATOM 758 O O . TRP A 1 93 ? -18.719 11.523 -3.465 1 95.19 93 TRP A O 1
ATOM 768 N N . ILE A 1 94 ? -17.172 13.062 -3.391 1 96.75 94 ILE A N 1
ATOM 769 C CA . ILE A 1 94 ? -16.703 12.766 -4.738 1 96.75 94 ILE A CA 1
ATOM 770 C C . ILE A 1 94 ? -16.109 11.359 -4.781 1 96.75 94 ILE A C 1
ATOM 772 O O . ILE A 1 94 ? -16.453 10.562 -5.66 1 96.75 94 ILE A O 1
ATOM 776 N N . VAL A 1 95 ? -15.195 11.039 -3.857 1 97.62 95 VAL A N 1
ATOM 777 C CA . VAL A 1 95 ? -14.539 9.734 -3.816 1 97.62 95 VAL A CA 1
ATOM 778 C C . VAL A 1 95 ? -15.57 8.648 -3.523 1 97.62 95 VAL A C 1
ATOM 780 O O . VAL A 1 95 ? -15.539 7.57 -4.129 1 97.62 95 VAL A O 1
ATOM 783 N N . ALA A 1 96 ? -16.484 8.93 -2.648 1 97.94 96 ALA A N 1
ATOM 784 C CA . ALA A 1 96 ? -17.531 7.973 -2.303 1 97.94 96 ALA A CA 1
ATOM 785 C C . ALA A 1 96 ? -18.438 7.699 -3.5 1 97.94 96 ALA A C 1
ATOM 787 O O . ALA A 1 96 ? -18.875 6.562 -3.711 1 97.94 96 ALA A O 1
ATOM 788 N N . LEU A 1 97 ? -18.734 8.734 -4.215 1 97.75 97 LEU A N 1
ATOM 789 C CA . LEU A 1 97 ? -19.562 8.57 -5.402 1 97.75 97 LEU A CA 1
ATOM 790 C C . LEU A 1 97 ? -18.859 7.715 -6.449 1 97.75 97 LEU A C 1
ATOM 792 O O . LEU A 1 97 ? -19.453 6.816 -7.035 1 97.75 97 LEU A O 1
ATOM 796 N N . LEU A 1 98 ? -17.625 8 -6.691 1 98.38 98 LEU A N 1
ATOM 797 C CA . LEU A 1 98 ? -16.828 7.207 -7.629 1 98.38 98 LEU A CA 1
ATOM 798 C C . LEU A 1 98 ? -16.781 5.746 -7.191 1 98.38 98 LEU A C 1
ATOM 800 O O . LEU A 1 98 ? -16.938 4.84 -8.008 1 98.38 98 LEU A O 1
ATOM 804 N N . SER A 1 99 ? -16.516 5.574 -5.91 1 98.75 99 SER A N 1
ATOM 805 C CA . SER A 1 99 ? -16.531 4.23 -5.344 1 98.75 99 SER A CA 1
ATOM 806 C C . SER A 1 99 ? -17.859 3.533 -5.637 1 98.75 99 SER A C 1
ATOM 808 O O . SER A 1 99 ? -17.875 2.41 -6.141 1 98.75 99 SER A O 1
ATOM 810 N N . SER A 1 100 ? -18.969 4.18 -5.418 1 98.69 100 SER A N 1
ATOM 811 C CA . SER A 1 100 ? -20.297 3.6 -5.586 1 98.69 100 SER A CA 1
ATOM 812 C C . SER A 1 100 ? -20.562 3.25 -7.047 1 98.69 100 SER A C 1
ATOM 814 O O . SER A 1 100 ? -21.141 2.205 -7.344 1 98.69 100 SER A O 1
ATOM 816 N N . ILE A 1 101 ? -20.109 4.086 -7.922 1 98.5 101 ILE A N 1
ATOM 817 C CA . ILE A 1 101 ? -20.297 3.838 -9.344 1 98.5 101 ILE A CA 1
ATOM 818 C C . ILE A 1 101 ? -19.562 2.564 -9.75 1 98.5 101 ILE A C 1
ATOM 820 O O . ILE A 1 101 ? -20.125 1.69 -10.406 1 98.5 101 ILE A O 1
ATOM 824 N N . LEU A 1 102 ? -18.344 2.438 -9.352 1 98.75 102 LEU A N 1
ATOM 825 C CA . LEU A 1 102 ? -17.531 1.273 -9.711 1 98.75 102 LEU A CA 1
ATOM 826 C C . LEU A 1 102 ? -18.141 -0.004 -9.141 1 98.75 102 LEU A C 1
ATOM 828 O O . LEU A 1 102 ? -18.25 -1.011 -9.844 1 98.75 102 LEU A O 1
ATOM 832 N N . VAL A 1 103 ? -18.562 0.046 -7.867 1 98.69 103 VAL A N 1
ATOM 833 C CA . VAL A 1 103 ? -19 -1.178 -7.207 1 98.69 103 VAL A CA 1
ATOM 834 C C . VAL A 1 103 ? -20.359 -1.596 -7.762 1 98.69 103 VAL A C 1
ATOM 836 O O . VAL A 1 103 ? -20.641 -2.787 -7.906 1 98.69 103 VAL A O 1
ATOM 839 N N . ILE A 1 104 ? -21.188 -0.639 -8.086 1 98.44 104 ILE A N 1
ATOM 840 C CA . ILE A 1 104 ? -22.5 -0.949 -8.648 1 98.44 104 ILE A CA 1
ATOM 841 C C . ILE A 1 104 ? -22.344 -1.542 -10.047 1 98.44 104 ILE A C 1
ATOM 843 O O . ILE A 1 104 ? -22.891 -2.6 -10.344 1 98.44 104 ILE A O 1
ATOM 847 N N . ILE A 1 105 ? -21.531 -0.923 -10.898 1 98.19 105 ILE A N 1
ATOM 848 C CA . ILE A 1 105 ? -21.297 -1.427 -12.242 1 98.19 105 ILE A CA 1
ATOM 849 C C . ILE A 1 105 ? -20.656 -2.812 -12.172 1 98.19 105 ILE A C 1
ATOM 851 O O . ILE A 1 105 ? -21.094 -3.74 -12.852 1 98.19 105 ILE A O 1
ATOM 855 N N . GLY A 1 106 ? -19.641 -2.984 -11.344 1 98.12 106 GLY A N 1
ATOM 856 C CA . GLY A 1 106 ? -18.953 -4.258 -11.227 1 98.12 106 GLY A CA 1
ATOM 857 C C . GLY A 1 106 ? -19.844 -5.375 -10.719 1 98.12 106 GLY A C 1
ATOM 858 O O . GLY A 1 106 ? -19.719 -6.523 -11.156 1 98.12 106 GLY A O 1
ATOM 859 N N . SER A 1 107 ? -20.688 -5.055 -9.773 1 97.56 107 SER A N 1
ATOM 860 C CA . SER A 1 107 ? -21.609 -6.051 -9.227 1 97.56 107 SER A CA 1
ATOM 861 C C . SER A 1 107 ? -22.641 -6.473 -10.266 1 97.56 107 SER A C 1
ATOM 863 O O . SER A 1 107 ? -22.844 -7.664 -10.492 1 97.56 107 SER A O 1
ATOM 865 N N . PHE A 1 108 ? -23.25 -5.559 -10.906 1 95.88 108 PHE A N 1
ATOM 866 C CA . PHE A 1 108 ? -24.312 -5.871 -11.852 1 95.88 108 PHE A CA 1
ATOM 867 C C . PHE A 1 108 ? -23.75 -6.531 -13.102 1 95.88 108 PHE A C 1
ATOM 869 O O . PHE A 1 108 ? -24.391 -7.387 -13.711 1 95.88 108 PHE A O 1
ATOM 876 N N . TYR A 1 109 ? -22.562 -6.125 -13.469 1 93.94 109 TYR A N 1
ATOM 877 C CA . TYR A 1 109 ? -21.906 -6.762 -14.609 1 93.94 109 TYR A CA 1
ATOM 878 C C . TYR A 1 109 ? -21.75 -8.258 -14.383 1 93.94 109 TYR A C 1
ATOM 880 O O . TYR A 1 109 ? -22.062 -9.062 -15.266 1 93.94 109 TYR A O 1
ATOM 888 N N . ALA A 1 110 ? -21.359 -8.648 -13.234 1 92.5 110 ALA A N 1
ATOM 889 C CA . ALA A 1 110 ? -21.203 -10.07 -12.93 1 92.5 110 ALA A CA 1
ATOM 890 C C . ALA A 1 110 ? -22.547 -10.766 -12.844 1 92.5 110 ALA A C 1
ATOM 892 O O . ALA A 1 110 ? -22.703 -11.898 -13.297 1 92.5 110 ALA A O 1
ATOM 893 N N . MET A 1 111 ? -23.562 -10.109 -12.328 1 92.56 111 MET A N 1
ATOM 894 C CA . MET A 1 111 ? -24.891 -10.688 -12.156 1 92.56 111 MET A CA 1
ATOM 895 C C . MET A 1 111 ? -25.516 -11.031 -13.508 1 92.56 111 MET A C 1
ATOM 897 O O . MET A 1 111 ? -26.203 -12.039 -13.633 1 92.56 111 MET A O 1
ATOM 901 N N . VAL A 1 112 ? -25.188 -10.297 -14.531 1 91.44 112 VAL A N 1
ATOM 902 C CA . VAL A 1 112 ? -25.781 -10.492 -15.844 1 91.44 112 VAL A CA 1
ATOM 903 C C . VAL A 1 112 ? -25.094 -11.656 -16.562 1 91.44 112 VAL A C 1
ATOM 905 O O . VAL A 1 112 ? -25.734 -12.398 -17.312 1 91.44 112 VAL A O 1
ATOM 908 N N . PHE A 1 113 ? -23.844 -11.891 -16.344 1 89.94 113 PHE A N 1
ATOM 909 C CA . PHE A 1 113 ? -23.078 -12.867 -17.125 1 89.94 113 PHE A CA 1
ATOM 910 C C . PHE A 1 113 ? -22.984 -14.195 -16.375 1 89.94 113 PHE A C 1
ATOM 912 O O . PHE A 1 113 ? -22.641 -15.219 -16.969 1 89.94 113 PHE A O 1
ATOM 919 N N . LYS A 1 114 ? -23.312 -14.125 -15.133 1 87.69 114 LYS A N 1
ATOM 920 C CA . LYS A 1 114 ? -23.328 -15.375 -14.375 1 87.69 114 LYS A CA 1
ATOM 921 C C . LYS A 1 114 ? -24.688 -16.062 -14.484 1 87.69 114 LYS A C 1
ATOM 923 O O . LYS A 1 114 ? -25.734 -15.414 -14.438 1 87.69 114 LYS A O 1
ATOM 928 N N . THR A 1 115 ? -24.672 -17.344 -14.617 1 84.69 115 THR A N 1
ATOM 929 C CA . THR A 1 115 ? -25.891 -18.125 -14.758 1 84.69 115 THR A CA 1
ATOM 930 C C . THR A 1 115 ? -26.609 -18.25 -13.422 1 84.69 115 THR A C 1
ATOM 932 O O . THR A 1 115 ? -27.844 -18.109 -13.352 1 84.69 115 THR A O 1
ATOM 935 N N . ILE A 1 116 ? -25.891 -18.578 -12.352 1 85.94 116 ILE A N 1
ATOM 936 C CA . ILE A 1 116 ? -26.438 -18.703 -11.008 1 85.94 116 ILE A CA 1
ATOM 937 C C . ILE A 1 116 ? -25.812 -17.641 -10.102 1 85.94 116 ILE A C 1
ATOM 939 O O . ILE A 1 116 ? -24.594 -17.562 -9.969 1 85.94 116 ILE A O 1
ATOM 943 N N . ASN A 1 117 ? -26.719 -16.891 -9.531 1 88.56 117 ASN A N 1
ATOM 944 C CA . ASN A 1 117 ? -26.25 -15.789 -8.68 1 88.56 117 ASN A CA 1
ATOM 945 C C . ASN A 1 117 ? -26.547 -16.062 -7.207 1 88.56 117 ASN A C 1
ATOM 947 O O . ASN A 1 117 ? -27.5 -16.766 -6.883 1 88.56 117 ASN A O 1
ATOM 951 N N . PHE A 1 118 ? -25.781 -15.641 -6.281 1 93.25 118 PHE A N 1
ATOM 952 C CA . PHE A 1 118 ? -25.953 -15.531 -4.836 1 93.25 118 PHE A CA 1
ATOM 953 C C . PHE A 1 118 ? -26.156 -16.906 -4.207 1 93.25 118 PHE A C 1
ATOM 955 O O . PHE A 1 118 ? -26.953 -17.047 -3.277 1 93.25 118 PHE A O 1
ATOM 962 N N . ASN A 1 119 ? -25.547 -17.891 -4.742 1 92.56 119 ASN A N 1
ATOM 963 C CA . ASN A 1 119 ? -25.609 -19.234 -4.168 1 92.56 119 ASN A CA 1
ATOM 964 C C . ASN A 1 119 ? -24.422 -19.531 -3.273 1 92.56 119 ASN A C 1
ATOM 966 O O . ASN A 1 119 ? -24.359 -20.578 -2.629 1 92.56 119 ASN A O 1
ATOM 970 N N . THR A 1 120 ? -23.469 -18.703 -3.254 1 96.12 120 THR A N 1
ATOM 971 C CA . THR A 1 120 ? -22.281 -18.828 -2.4 1 96.12 120 THR A CA 1
ATOM 972 C C . THR A 1 120 ? -22.281 -17.719 -1.341 1 96.12 120 THR A C 1
ATOM 974 O O . THR A 1 120 ? -22.984 -16.719 -1.472 1 96.12 120 THR A O 1
ATOM 977 N N . MET A 1 121 ? -21.5 -17.953 -0.26 1 97.62 121 MET A N 1
ATOM 978 C CA . MET A 1 121 ? -21.375 -16.922 0.761 1 97.62 121 MET A CA 1
ATOM 979 C C . MET A 1 121 ? -20.734 -15.656 0.178 1 97.62 121 MET A C 1
ATOM 981 O O . MET A 1 121 ? -21.109 -14.539 0.542 1 97.62 121 MET A O 1
ATOM 985 N N . HIS A 1 122 ? -19.781 -15.773 -0.77 1 97.94 122 HIS A N 1
ATOM 986 C CA . HIS A 1 122 ? -19.219 -14.633 -1.481 1 97.94 122 HIS A CA 1
ATOM 987 C C . HIS A 1 122 ? -20.312 -13.805 -2.148 1 97.94 122 HIS A C 1
ATOM 989 O O . HIS A 1 122 ? -20.375 -12.586 -1.958 1 97.94 122 HIS A O 1
ATOM 995 N N . GLY A 1 123 ? -21.188 -14.484 -2.814 1 97.31 123 GLY A N 1
ATOM 996 C CA . GLY A 1 123 ? -22.25 -13.797 -3.514 1 97.31 123 GLY A CA 1
ATOM 997 C C . GLY A 1 123 ? -23.266 -13.156 -2.578 1 97.31 123 GLY A C 1
ATOM 998 O O . GLY A 1 123 ? -23.734 -12.047 -2.834 1 97.31 123 GLY A O 1
ATOM 999 N N . LYS A 1 124 ? -23.578 -13.859 -1.508 1 98 124 LYS A N 1
ATOM 1000 C CA . LYS A 1 124 ? -24.562 -13.344 -0.556 1 98 124 LYS A CA 1
ATOM 1001 C C . LYS A 1 124 ? -24.047 -12.086 0.143 1 98 124 LYS A C 1
ATOM 1003 O O . LYS A 1 124 ? -24.75 -11.078 0.233 1 98 124 LYS A O 1
ATOM 1008 N N . PHE A 1 125 ? -22.859 -12.156 0.574 1 98.5 125 PHE A N 1
ATOM 1009 C CA . PHE A 1 125 ? -22.297 -10.984 1.24 1 98.5 125 PHE A CA 1
ATOM 1010 C C . PHE A 1 125 ? -22.031 -9.867 0.239 1 98.5 125 PHE A C 1
ATOM 1012 O O . PHE A 1 125 ? -22.156 -8.688 0.574 1 98.5 125 PHE A O 1
ATOM 1019 N N . GLY A 1 126 ? -21.656 -10.242 -0.988 1 98.25 126 GLY A N 1
ATOM 1020 C CA . GLY A 1 126 ? -21.547 -9.25 -2.039 1 98.25 126 GLY A CA 1
ATOM 1021 C C . GLY A 1 126 ? -22.844 -8.508 -2.301 1 98.25 126 GLY A C 1
ATOM 1022 O O . GLY A 1 126 ? -22.859 -7.293 -2.48 1 98.25 126 GLY A O 1
ATOM 1023 N N . LEU A 1 127 ? -23.922 -9.234 -2.268 1 97.75 127 LEU A N 1
ATOM 1024 C CA . LEU A 1 127 ? -25.234 -8.633 -2.459 1 97.75 127 LEU A CA 1
ATOM 1025 C C . LEU A 1 127 ? -25.562 -7.66 -1.327 1 97.75 127 LEU A C 1
ATOM 1027 O O . LEU A 1 127 ? -26.016 -6.543 -1.573 1 97.75 127 LEU A O 1
ATOM 1031 N N . VAL A 1 128 ? -25.328 -8.086 -0.12 1 98.38 128 VAL A N 1
ATOM 1032 C CA . VAL A 1 128 ? -25.578 -7.223 1.027 1 98.38 128 VAL A CA 1
ATOM 1033 C C . VAL A 1 128 ? -24.75 -5.945 0.901 1 98.38 128 VAL A C 1
ATOM 1035 O O . VAL A 1 128 ? -25.266 -4.844 1.12 1 98.38 128 VAL A O 1
ATOM 1038 N N . ALA A 1 129 ? -23.484 -6.074 0.523 1 98.75 129 ALA A N 1
ATOM 1039 C CA . ALA A 1 129 ? -22.594 -4.93 0.392 1 98.75 129 ALA A CA 1
ATOM 1040 C C . ALA A 1 129 ? -23.109 -3.932 -0.637 1 98.75 129 ALA A C 1
ATOM 1042 O O . ALA A 1 129 ? -23.156 -2.727 -0.381 1 98.75 129 ALA A O 1
ATOM 1043 N N . VAL A 1 130 ? -23.547 -4.449 -1.783 1 98.5 130 VAL A N 1
ATOM 1044 C CA . VAL A 1 130 ? -23.969 -3.545 -2.85 1 98.5 130 VAL A CA 1
ATOM 1045 C C . VAL A 1 130 ? -25.297 -2.904 -2.492 1 98.5 130 VAL A C 1
ATOM 1047 O O . VAL A 1 130 ? -25.547 -1.739 -2.812 1 98.5 130 VAL A O 1
ATOM 1050 N N . VAL A 1 131 ? -26.203 -3.58 -1.843 1 98.31 131 VAL A N 1
ATOM 1051 C CA . VAL A 1 131 ? -27.469 -3.012 -1.413 1 98.31 131 VAL A CA 1
ATOM 1052 C C . VAL A 1 131 ? -27.219 -1.879 -0.42 1 98.31 131 VAL A C 1
ATOM 1054 O O . VAL A 1 131 ? -27.781 -0.789 -0.558 1 98.31 131 VAL A O 1
ATOM 1057 N N . PHE A 1 132 ? -26.375 -2.125 0.516 1 98.69 132 PHE A N 1
ATOM 1058 C CA . PHE A 1 132 ? -26.062 -1.079 1.479 1 98.69 132 PHE A CA 1
ATOM 1059 C C . PHE A 1 132 ? -25.375 0.101 0.792 1 98.69 132 PHE A C 1
ATOM 1061 O O . PHE A 1 132 ? -25.578 1.252 1.19 1 98.69 132 PHE A O 1
ATOM 1068 N N . THR A 1 133 ? -24.547 -0.172 -0.189 1 98.62 133 THR A N 1
ATOM 1069 C CA . THR A 1 133 ? -23.891 0.907 -0.93 1 98.62 133 THR A CA 1
ATOM 1070 C C . THR A 1 133 ? -24.938 1.77 -1.642 1 98.62 133 THR A C 1
ATOM 1072 O O . THR A 1 133 ? -24.875 3 -1.579 1 98.62 133 THR A O 1
ATOM 1075 N N . ILE A 1 134 ? -25.875 1.166 -2.256 1 98.31 134 ILE A N 1
ATOM 1076 C CA . ILE A 1 134 ? -26.906 1.884 -2.99 1 98.31 134 ILE A CA 1
ATOM 1077 C C . ILE A 1 134 ? -27.766 2.705 -2.02 1 98.31 134 ILE A C 1
ATOM 1079 O O . ILE A 1 134 ? -27.984 3.896 -2.242 1 98.31 134 ILE A O 1
ATOM 1083 N N . VAL A 1 135 ? -28.219 2.119 -0.925 1 97.5 135 VAL A N 1
ATOM 1084 C CA . VAL A 1 135 ? -29.031 2.828 0.063 1 97.5 135 VAL A CA 1
ATOM 1085 C C . VAL A 1 135 ? -28.219 3.973 0.667 1 97.5 135 VAL A C 1
ATOM 1087 O O . VAL A 1 135 ? -28.766 5.043 0.953 1 97.5 135 VAL A O 1
ATOM 1090 N N . ASN A 1 136 ? -26.906 3.744 0.788 1 97.56 136 ASN A N 1
ATOM 1091 C CA . ASN A 1 136 ? -26.062 4.742 1.422 1 97.56 136 ASN A CA 1
ATOM 1092 C C . ASN A 1 136 ? -25.859 5.961 0.523 1 97.56 136 ASN A C 1
ATOM 1094 O O . ASN A 1 136 ? -25.547 7.051 1.008 1 97.56 136 ASN A O 1
ATOM 1098 N N . LEU A 1 137 ? -25.984 5.781 -0.768 1 96.25 137 LEU A N 1
ATOM 1099 C CA . LEU A 1 137 ? -25.953 6.93 -1.667 1 96.25 137 LEU A CA 1
ATOM 1100 C C . LEU A 1 137 ? -27.062 7.918 -1.312 1 96.25 137 LEU A C 1
ATOM 1102 O O . LEU A 1 137 ? -26.844 9.133 -1.302 1 96.25 137 LEU A O 1
ATOM 1106 N N . PHE A 1 138 ? -28.203 7.395 -0.916 1 92.94 138 PHE A N 1
ATOM 1107 C CA . PHE A 1 138 ? -29.344 8.242 -0.595 1 92.94 138 PHE A CA 1
ATOM 1108 C C . PHE A 1 138 ? -29.172 8.898 0.768 1 92.94 138 PHE A C 1
ATOM 1110 O O . PHE A 1 138 ? -29.438 10.094 0.927 1 92.94 138 PHE A O 1
ATOM 1117 N N . THR A 1 139 ? -28.703 8.117 1.685 1 93.56 139 THR A N 1
ATOM 1118 C CA . THR A 1 139 ? -28.5 8.695 3.006 1 93.56 139 THR A CA 1
ATOM 1119 C C . THR A 1 139 ? -27.359 9.703 2.98 1 93.56 139 THR A C 1
ATOM 1121 O O . THR A 1 139 ? -27.344 10.656 3.77 1 93.56 139 THR A O 1
ATOM 1124 N N . GLY A 1 140 ? -26.391 9.461 2.105 1 93.38 140 GLY A N 1
ATOM 1125 C CA . GLY A 1 140 ? -25.328 10.43 1.918 1 93.38 140 GLY A CA 1
ATOM 1126 C C . GLY A 1 140 ? -25.812 11.758 1.383 1 93.38 140 GLY A C 1
ATOM 1127 O O . GLY A 1 140 ? -25.406 12.82 1.871 1 93.38 140 GLY A O 1
ATOM 1128 N N . VAL A 1 141 ? -26.672 11.711 0.392 1 89.62 141 VAL A N 1
ATOM 1129 C CA . VAL A 1 141 ? -27.266 12.93 -0.161 1 89.62 141 VAL A CA 1
ATOM 1130 C C . VAL A 1 141 ? -28.078 13.641 0.913 1 89.62 141 VAL A C 1
ATOM 1132 O O . VAL A 1 141 ? -28.016 14.867 1.037 1 89.62 141 VAL A O 1
ATOM 1135 N N . ALA A 1 142 ? -28.797 12.93 1.698 1 86.12 142 ALA A N 1
ATOM 1136 C CA . ALA A 1 142 ? -29.578 13.5 2.799 1 86.12 142 ALA A CA 1
ATOM 1137 C C . ALA A 1 142 ? -28.656 14.18 3.812 1 86.12 142 ALA A C 1
ATOM 1139 O O . ALA A 1 142 ? -28.984 15.242 4.34 1 86.12 142 ALA A O 1
ATOM 1140 N N . ALA A 1 143 ? -27.531 13.586 4.043 1 85.56 143 ALA A N 1
ATOM 1141 C CA . ALA A 1 143 ? -26.578 14.133 5.012 1 85.56 143 ALA A CA 1
ATOM 1142 C C . ALA A 1 143 ? -25.953 15.422 4.492 1 85.56 143 ALA A C 1
ATOM 1144 O O . ALA A 1 143 ? -25.594 16.297 5.277 1 85.56 143 ALA A O 1
ATOM 1145 N N . LEU A 1 144 ? -25.828 15.539 3.205 1 83.31 144 LEU A N 1
ATOM 1146 C CA . LEU A 1 144 ? -25.25 16.719 2.582 1 83.31 144 LEU A CA 1
ATOM 1147 C C . LEU A 1 144 ? -26.219 17.906 2.668 1 83.31 144 LEU A C 1
ATOM 1149 O O . LEU A 1 144 ? -25.781 19.062 2.779 1 83.31 144 LEU A O 1
ATOM 1153 N N . TYR A 1 145 ? -27.5 17.688 2.59 1 75.19 145 TYR A N 1
ATOM 1154 C CA . TYR A 1 145 ? -28.484 18.766 2.518 1 75.19 145 TYR A CA 1
ATOM 1155 C C . TYR A 1 145 ? -29.234 18.906 3.84 1 75.19 145 TYR A C 1
ATOM 1157 O O . TYR A 1 145 ? -30.438 19.156 3.854 1 75.19 145 TYR A O 1
ATOM 1165 N N . THR A 1 146 ? -28.609 18.641 5.008 1 62 146 THR A N 1
ATOM 1166 C 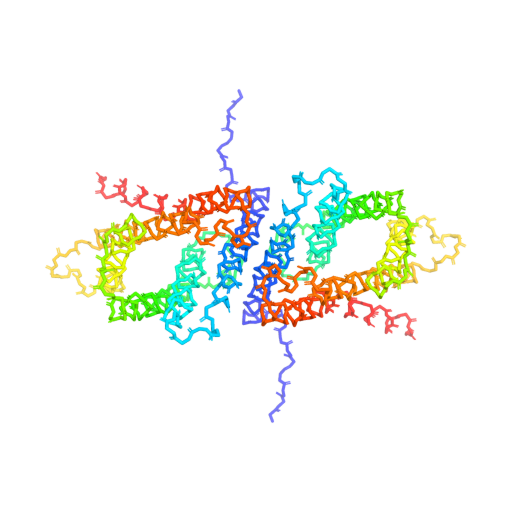CA . THR A 1 146 ? -29.312 18.719 6.277 1 62 146 THR A CA 1
ATOM 1167 C C . THR A 1 146 ? -29.953 20.109 6.445 1 62 146 THR A C 1
ATOM 1169 O O . THR A 1 146 ? -31.016 20.234 7.059 1 62 146 THR A O 1
ATOM 1172 N N . VAL A 1 147 ? -29.469 21.266 5.992 1 52.66 147 VAL A N 1
ATOM 1173 C CA . VAL A 1 147 ? -30.125 22.531 6.301 1 52.66 147 VAL A CA 1
ATOM 1174 C C . VAL A 1 147 ? -31.516 22.562 5.668 1 52.66 147 VAL A C 1
ATOM 1176 O O . VAL A 1 147 ? -32.5 22.875 6.34 1 52.66 147 VAL A O 1
ATOM 1179 N N . PRO A 1 148 ? -31.5 22.391 4.512 1 46.69 148 PRO A N 1
ATOM 1180 C CA . PRO A 1 148 ? -32.812 22.578 3.906 1 46.69 148 PRO A CA 1
ATOM 1181 C C . PRO A 1 148 ? -33.812 21.484 4.281 1 46.69 148 PRO A C 1
ATOM 1183 O O . PRO A 1 148 ? -35.031 21.656 4.145 1 46.69 148 PRO A O 1
ATOM 1186 N N . LEU A 1 149 ? -33.25 20.359 4.75 1 48.31 149 LEU A N 1
ATOM 1187 C CA . LEU A 1 149 ? -34.156 19.266 5.086 1 48.31 149 LEU A CA 1
ATOM 1188 C C . LEU A 1 149 ? -34.625 19.375 6.527 1 48.31 149 LEU A C 1
ATOM 1190 O O . LEU A 1 149 ? -35.406 18.531 7 1 48.31 149 LEU A O 1
ATOM 1194 N N . LYS A 1 150 ? -34.094 20.25 7.383 1 50.78 150 LYS A N 1
ATOM 1195 C CA . LYS A 1 150 ? -34.625 20.547 8.719 1 50.78 150 LYS A CA 1
ATOM 1196 C C . LYS A 1 150 ? -36.156 20.578 8.711 1 50.78 150 LYS A C 1
ATOM 1198 O O . LYS A 1 150 ? -36.781 20.203 9.703 1 50.78 150 LYS A O 1
ATOM 1203 N N . LYS A 1 151 ? -36.562 21.25 7.746 1 48.81 151 LYS A N 1
ATOM 1204 C CA . LYS A 1 151 ? -38 21.516 7.801 1 48.81 151 LYS A CA 1
ATOM 1205 C C . LYS A 1 151 ? -38.812 20.234 7.648 1 48.81 151 LYS A C 1
ATOM 1207 O O . LYS A 1 151 ? -40 20.188 7.98 1 48.81 151 LYS A O 1
ATOM 1212 N N . VAL A 1 152 ? -38.344 19.328 6.918 1 51.28 152 VAL A N 1
ATOM 1213 C CA . VAL A 1 152 ? -39.375 18.344 6.566 1 51.28 152 VAL A CA 1
ATOM 1214 C C . VAL A 1 152 ? -39.344 17.172 7.543 1 51.28 152 VAL A C 1
ATOM 1216 O O . VAL A 1 152 ? -40.375 16.656 7.945 1 51.28 152 VAL A O 1
ATOM 1219 N N . TRP A 1 153 ? -38.344 16.172 7.801 1 54.31 153 TRP A N 1
ATOM 1220 C CA . TRP A 1 153 ? -38.719 14.922 8.461 1 54.31 153 TRP A CA 1
ATOM 1221 C C . TRP A 1 153 ? -37.562 14.375 9.305 1 54.31 153 TRP A C 1
ATOM 1223 O O . TRP A 1 153 ? -37.812 13.711 10.32 1 54.31 153 TRP A O 1
ATOM 1233 N N . ILE A 1 154 ? -36.344 14.266 8.844 1 58.94 154 ILE A N 1
ATOM 1234 C CA . ILE A 1 154 ? -35.375 13.492 9.602 1 58.94 154 ILE A CA 1
ATOM 1235 C C . ILE A 1 154 ? -34.344 14.43 10.273 1 58.94 154 ILE A C 1
ATOM 1237 O O . ILE A 1 154 ? -33.812 15.328 9.625 1 58.94 154 ILE A O 1
ATOM 1241 N N . PRO A 1 155 ? -34.344 14.328 11.695 1 69.69 155 PRO A N 1
ATOM 1242 C CA . PRO A 1 155 ? -33.312 15.133 12.359 1 69.69 155 PRO A CA 1
ATOM 1243 C C . PRO A 1 155 ? -31.922 14.914 11.766 1 69.69 155 PRO A C 1
ATOM 1245 O O . PRO A 1 155 ? -31.578 13.797 11.383 1 69.69 155 PRO A O 1
ATOM 1248 N N . PRO A 1 156 ? -31.266 15.953 11.414 1 72.88 156 PRO A N 1
ATOM 1249 C CA . PRO A 1 156 ? -29.922 15.898 10.812 1 72.88 156 PRO A CA 1
ATOM 1250 C C . PRO A 1 156 ? -29.016 14.891 11.5 1 72.88 156 PRO A C 1
ATOM 1252 O O . PRO A 1 156 ? -28.219 14.219 10.836 1 72.88 156 PRO A O 1
ATOM 1255 N N . SER A 1 157 ? -29.172 14.742 12.727 1 77.38 157 SER A N 1
ATOM 1256 C CA . SER A 1 157 ? -28.328 13.812 13.477 1 77.38 157 SER A CA 1
ATOM 1257 C C . SER A 1 157 ? -28.609 12.367 13.078 1 77.38 157 SER A C 1
ATOM 1259 O O . SER A 1 157 ? -27.688 11.547 12.984 1 77.38 157 SER A O 1
ATOM 1261 N N . LEU A 1 158 ? -29.844 12.125 12.781 1 81.06 158 LEU A N 1
ATOM 1262 C CA . LEU A 1 158 ? -30.219 10.758 12.438 1 81.06 158 LEU A CA 1
ATOM 1263 C C . LEU A 1 158 ? -29.734 10.391 11.039 1 81.06 158 LEU A C 1
ATOM 1265 O O . LEU A 1 158 ? -29.281 9.266 10.812 1 81.06 158 LEU A O 1
ATOM 1269 N N . SER A 1 159 ? -29.766 11.312 10.164 1 84.75 159 SER A N 1
ATOM 1270 C CA . SER A 1 159 ? -29.312 11.062 8.797 1 84.75 159 SER A CA 1
ATOM 1271 C C . SER A 1 159 ? -27.828 10.758 8.758 1 84.75 159 SER A C 1
ATOM 1273 O O . SER A 1 159 ? -27.391 9.844 8.047 1 84.75 159 SER A O 1
ATOM 1275 N N . LYS A 1 160 ? -27.094 11.469 9.602 1 91.19 160 LYS A N 1
ATOM 1276 C CA . LYS A 1 160 ? -25.641 11.266 9.633 1 91.19 160 LYS A CA 1
ATOM 1277 C C . LYS A 1 160 ? -25.297 9.93 10.281 1 91.19 160 LYS A C 1
ATOM 1279 O O . LYS A 1 160 ? -24.391 9.227 9.82 1 91.19 160 LYS A O 1
ATOM 1284 N N . ILE A 1 161 ? -26 9.609 11.281 1 93.44 161 ILE A N 1
ATOM 1285 C CA . ILE A 1 161 ? -25.766 8.352 11.969 1 93.44 161 ILE A CA 1
ATOM 1286 C C . ILE A 1 161 ? -26.078 7.18 11.039 1 93.44 161 ILE A C 1
ATOM 1288 O O . ILE A 1 161 ? -25.297 6.23 10.93 1 93.44 161 ILE A O 1
ATOM 1292 N N . THR A 1 162 ? -27.203 7.27 10.375 1 94.44 162 THR A N 1
ATOM 1293 C CA . THR A 1 162 ? -27.594 6.207 9.453 1 94.44 162 THR A CA 1
ATOM 1294 C C . THR A 1 162 ? -26.594 6.09 8.312 1 94.44 162 THR A C 1
ATOM 1296 O O . THR A 1 162 ? -26.234 4.98 7.898 1 94.44 162 THR A O 1
ATOM 1299 N N . HIS A 1 163 ? -26.141 7.191 7.789 1 96.25 163 HIS A N 1
ATOM 1300 C CA . HIS A 1 163 ? -25.141 7.188 6.723 1 96.25 163 HIS A CA 1
ATOM 1301 C C . HIS A 1 163 ? -23.859 6.5 7.172 1 96.25 163 HIS A C 1
ATOM 1303 O O . HIS A 1 163 ? -23.312 5.66 6.449 1 96.25 163 HIS A O 1
ATOM 1309 N N . LEU A 1 164 ? -23.469 6.793 8.383 1 97.19 164 LEU A N 1
ATOM 1310 C CA . LEU A 1 164 ? -22.25 6.199 8.945 1 97.19 164 LEU A CA 1
ATOM 1311 C C . LEU A 1 164 ? -22.422 4.691 9.109 1 97.19 164 LEU A C 1
ATOM 1313 O O . LEU A 1 164 ? -21.547 3.92 8.68 1 97.19 164 LEU A O 1
ATOM 1317 N N . VAL A 1 165 ? -23.484 4.281 9.641 1 97.44 165 VAL A N 1
ATOM 1318 C CA . VAL A 1 165 ? -23.719 2.873 9.938 1 97.44 165 VAL A CA 1
ATOM 1319 C C . VAL A 1 165 ? -23.859 2.088 8.633 1 97.44 165 VAL A C 1
ATOM 1321 O O . VAL A 1 165 ? -23.281 1.002 8.492 1 97.44 165 VAL A O 1
ATOM 1324 N N . PHE A 1 166 ? -24.578 2.631 7.695 1 98.06 166 PHE A N 1
ATOM 1325 C CA . PHE A 1 166 ? -24.766 1.955 6.418 1 98.06 166 PHE A CA 1
ATOM 1326 C C . PHE A 1 166 ? -23.453 1.878 5.648 1 98.06 166 PHE A C 1
ATOM 1328 O O . PHE A 1 166 ? -23.172 0.879 4.98 1 98.06 166 PHE A O 1
ATOM 1335 N N . GLY A 1 167 ? -22.656 2.92 5.707 1 98.38 167 GLY A N 1
ATOM 1336 C CA . GLY A 1 167 ? -21.328 2.883 5.09 1 98.38 167 GLY A CA 1
ATOM 1337 C C . GLY A 1 167 ? -20.438 1.812 5.672 1 98.38 167 GLY A C 1
ATOM 1338 O O . GLY A 1 167 ? -19.781 1.074 4.934 1 98.38 167 GLY A O 1
ATOM 1339 N N . VAL A 1 168 ? -20.422 1.725 6.969 1 98.62 168 VAL A N 1
ATOM 1340 C CA . VAL A 1 168 ? -19.625 0.712 7.652 1 98.62 168 VAL A CA 1
ATOM 1341 C C . VAL A 1 168 ? -20.141 -0.68 7.293 1 98.62 168 VAL A C 1
ATOM 1343 O O . VAL A 1 168 ? -19.359 -1.591 7.027 1 98.62 168 VAL A O 1
ATOM 1346 N N . ALA A 1 169 ? -21.422 -0.832 7.301 1 98.62 169 ALA A N 1
ATOM 1347 C CA . ALA A 1 169 ? -22.016 -2.117 6.941 1 98.62 169 ALA A CA 1
ATOM 1348 C C . ALA A 1 169 ? -21.609 -2.537 5.535 1 98.62 169 ALA A C 1
ATOM 1350 O O . ALA A 1 169 ? -21.25 -3.695 5.305 1 98.62 169 ALA A O 1
ATOM 1351 N N . ALA A 1 170 ? -21.688 -1.598 4.594 1 98.81 170 ALA A N 1
ATOM 1352 C CA . ALA A 1 170 ? -21.281 -1.88 3.221 1 98.81 170 ALA A CA 1
ATOM 1353 C C . ALA A 1 170 ? -19.828 -2.316 3.16 1 98.81 170 ALA A C 1
ATOM 1355 O O . ALA A 1 170 ? -19.5 -3.322 2.523 1 98.81 170 ALA A O 1
ATOM 1356 N N . PHE A 1 171 ? -18.953 -1.617 3.832 1 98.88 171 PHE A N 1
ATOM 1357 C CA . PHE A 1 171 ? -17.531 -1.87 3.771 1 98.88 171 PHE A CA 1
ATOM 1358 C C . PHE A 1 171 ? -17.172 -3.195 4.441 1 98.88 171 PHE A C 1
ATOM 1360 O O . PHE A 1 171 ? -16.375 -3.973 3.916 1 98.88 171 PHE A O 1
ATOM 1367 N N . VAL A 1 172 ? -17.766 -3.48 5.605 1 98.81 172 VAL A N 1
ATOM 1368 C CA . VAL A 1 172 ? -17.5 -4.707 6.344 1 98.81 172 VAL A CA 1
ATOM 1369 C C . VAL A 1 172 ? -17.984 -5.914 5.543 1 98.81 172 VAL A C 1
ATOM 1371 O O . VAL A 1 172 ? -17.266 -6.906 5.402 1 98.81 172 VAL A O 1
ATOM 1374 N N . THR A 1 173 ? -19.188 -5.844 5.008 1 98.88 173 THR A N 1
ATOM 1375 C CA . THR A 1 173 ? -19.703 -6.973 4.25 1 98.88 173 THR A CA 1
ATOM 1376 C C . THR A 1 173 ? -18.922 -7.168 2.957 1 98.88 173 THR A C 1
ATOM 1378 O O . THR A 1 173 ? -18.75 -8.297 2.494 1 98.88 173 THR A O 1
ATOM 1381 N N . ALA A 1 174 ? -18.484 -6.062 2.355 1 98.88 174 ALA A N 1
ATOM 1382 C CA . ALA A 1 174 ? -17.594 -6.191 1.207 1 98.88 174 ALA A CA 1
ATOM 1383 C C . ALA A 1 174 ? -16.297 -6.91 1.592 1 98.88 174 ALA A C 1
ATOM 1385 O O . ALA A 1 174 ? -15.805 -7.75 0.837 1 98.88 174 ALA A O 1
ATOM 1386 N N . GLY A 1 175 ? -15.719 -6.559 2.766 1 98.81 175 GLY A N 1
ATOM 1387 C CA . GLY A 1 175 ? -14.539 -7.242 3.266 1 98.81 175 GLY A CA 1
ATOM 1388 C C . GLY A 1 175 ? -14.766 -8.727 3.502 1 98.81 175 GLY A C 1
ATOM 1389 O O . GLY A 1 175 ? -13.922 -9.555 3.15 1 98.81 175 GLY A O 1
ATOM 1390 N N . VAL A 1 176 ? -15.867 -9.039 4.078 1 98.81 176 VAL A N 1
ATOM 1391 C CA . VAL A 1 176 ? -16.219 -10.438 4.316 1 98.81 176 VAL A CA 1
ATOM 1392 C C . VAL A 1 176 ? -16.359 -11.172 2.984 1 98.81 176 VAL A C 1
ATOM 1394 O O . VAL A 1 176 ? -15.867 -12.289 2.83 1 98.81 176 VAL A O 1
ATOM 1397 N N . SER A 1 177 ? -17.062 -10.562 2.043 1 98.75 177 SER A N 1
ATOM 1398 C CA . SER A 1 177 ? -17.188 -11.148 0.71 1 98.75 177 SER A CA 1
ATOM 1399 C C . SER A 1 177 ? -15.82 -11.414 0.09 1 98.75 177 SER A C 1
ATOM 1401 O O . SER A 1 177 ? -15.609 -12.469 -0.512 1 98.75 177 SER A O 1
ATOM 1403 N N . LEU A 1 178 ? -14.93 -10.469 0.24 1 98.81 178 LEU A N 1
ATOM 1404 C CA . LEU A 1 178 ? -13.578 -10.625 -0.287 1 98.81 178 LEU A CA 1
ATOM 1405 C C . LEU A 1 178 ? -12.859 -11.797 0.38 1 98.81 178 LEU A C 1
ATOM 1407 O O . LEU A 1 178 ? -12.18 -12.578 -0.29 1 98.81 178 LEU A O 1
ATOM 1411 N N . CYS A 1 179 ? -13.023 -11.953 1.669 1 98.75 179 CYS A N 1
ATOM 1412 C CA . CYS A 1 179 ? -12.43 -13.07 2.391 1 98.75 179 CYS A CA 1
ATOM 1413 C C . CYS A 1 179 ? -12.953 -14.398 1.854 1 98.75 179 CYS A C 1
ATOM 1415 O O . CYS A 1 179 ? -12.188 -15.352 1.684 1 98.75 179 CYS A O 1
ATOM 1417 N N . TYR A 1 180 ? -14.219 -14.445 1.573 1 98.69 180 TYR A N 1
ATOM 1418 C CA . TYR A 1 180 ? -14.781 -15.664 1.01 1 98.69 180 TYR A CA 1
ATOM 1419 C C . TYR A 1 180 ? -14.219 -15.938 -0.382 1 98.69 180 TYR A C 1
ATOM 1421 O O . TYR A 1 180 ? -14.078 -17.094 -0.789 1 98.69 180 TYR A O 1
ATOM 1429 N N . SER A 1 181 ? -13.938 -14.867 -1.128 1 98.19 181 SER A N 1
ATOM 1430 C CA . SER A 1 181 ? -13.297 -15.039 -2.426 1 98.19 181 SER A CA 1
ATOM 1431 C C . SER A 1 181 ? -11.922 -15.68 -2.275 1 98.19 181 SER A C 1
ATOM 1433 O O . SER A 1 181 ? -11.516 -16.5 -3.105 1 98.19 181 SER A O 1
ATOM 1435 N N . TYR A 1 182 ? -11.188 -15.305 -1.255 1 98.19 182 TYR A N 1
ATOM 1436 C CA . TYR A 1 182 ? -9.867 -15.875 -1.002 1 98.19 182 TYR A CA 1
ATOM 1437 C C . TYR A 1 182 ? -9.969 -17.344 -0.62 1 98.19 182 TYR A C 1
ATOM 1439 O O . TYR A 1 182 ? -9.023 -18.109 -0.814 1 98.19 182 TYR A O 1
ATOM 1447 N N . ASP A 1 183 ? -11.102 -17.703 -0.089 1 97.88 183 ASP A N 1
ATOM 1448 C CA . ASP A 1 183 ? -11.297 -19.062 0.408 1 97.88 183 ASP A CA 1
ATOM 1449 C C . ASP A 1 183 ? -11.75 -20 -0.712 1 97.88 183 ASP A C 1
ATOM 1451 O O . ASP A 1 183 ? -11.828 -21.219 -0.518 1 97.88 183 ASP A O 1
ATOM 1455 N N . LYS A 1 184 ? -12.016 -19.484 -1.87 1 97 184 LYS A N 1
ATOM 1456 C CA . LYS A 1 184 ? -12.391 -20.312 -3.012 1 97 184 LYS A CA 1
ATOM 1457 C C . LYS A 1 184 ? -11.211 -21.156 -3.494 1 97 184 LYS A C 1
ATOM 1459 O O . LYS A 1 184 ? -10.055 -20.719 -3.428 1 97 184 LYS A O 1
ATOM 1464 N N . ASN A 1 185 ? -11.461 -22.312 -4.051 1 95.94 185 ASN A N 1
ATOM 1465 C CA . ASN A 1 185 ? -10.445 -23.234 -4.531 1 95.94 185 ASN A CA 1
ATOM 1466 C C . ASN A 1 185 ? -9.609 -22.625 -5.645 1 95.94 185 ASN A C 1
ATOM 1468 O O . ASN A 1 185 ? -8.383 -22.766 -5.664 1 95.94 185 ASN A O 1
ATOM 1472 N N . ALA A 1 186 ? -10.273 -21.906 -6.523 1 93.88 186 ALA A N 1
ATOM 1473 C CA . ALA A 1 186 ? -9.555 -21.312 -7.652 1 93.88 186 ALA A CA 1
ATOM 1474 C C . ALA A 1 186 ? -8.469 -20.359 -7.172 1 93.88 186 ALA A C 1
ATOM 1476 O O . ALA A 1 186 ? -7.352 -20.359 -7.699 1 93.88 186 ALA A O 1
ATOM 1477 N N . PHE A 1 187 ? -8.734 -19.562 -6.18 1 95.94 187 PHE A N 1
ATOM 1478 C CA . PHE A 1 187 ? -7.766 -18.609 -5.652 1 95.94 187 PHE A CA 1
ATOM 1479 C C . PHE A 1 187 ? -6.656 -19.328 -4.895 1 95.94 187 PHE A C 1
ATOM 1481 O O . PHE A 1 187 ? -5.477 -19.016 -5.059 1 95.94 187 PHE A O 1
ATOM 1488 N N . LYS A 1 188 ? -7.012 -20.328 -4.102 1 95.56 188 LYS A N 1
ATOM 1489 C CA . LYS A 1 188 ? -6.043 -21.062 -3.307 1 95.56 188 LYS A CA 1
ATOM 1490 C C . LYS A 1 188 ? -5.078 -21.844 -4.203 1 95.56 188 LYS A C 1
ATOM 1492 O O . LYS A 1 188 ? -3.893 -21.969 -3.887 1 95.56 188 LYS A O 1
ATOM 1497 N N . VAL A 1 189 ? -5.629 -22.344 -5.309 1 93.25 189 VAL A N 1
ATOM 1498 C CA . VAL A 1 189 ? -4.773 -23.031 -6.266 1 93.25 189 V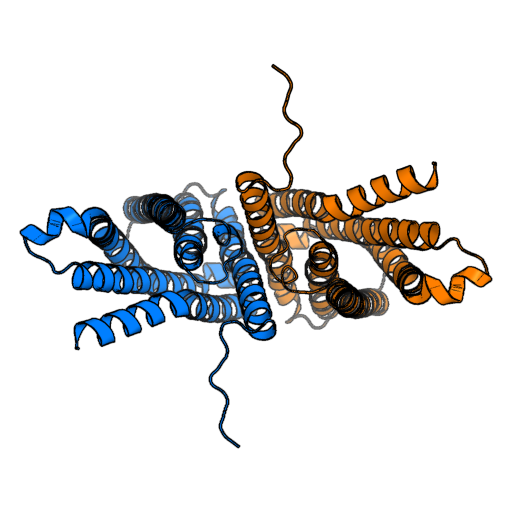AL A CA 1
ATOM 1499 C C . VAL A 1 189 ? -3.82 -22.047 -6.922 1 93.25 189 VAL A C 1
ATOM 1501 O O . VAL A 1 189 ? -2.654 -22.359 -7.168 1 93.25 189 VAL A O 1
ATOM 1504 N N . TRP A 1 190 ? -4.316 -20.844 -7.117 1 91.62 190 TRP A N 1
ATOM 1505 C CA . TRP A 1 190 ? -3.537 -19.812 -7.805 1 91.62 190 TRP A CA 1
ATOM 1506 C C . TRP A 1 190 ? -2.422 -19.281 -6.91 1 91.62 190 TRP A C 1
ATOM 1508 O O . TRP A 1 190 ? -1.264 -19.219 -7.328 1 91.62 190 TRP A O 1
ATOM 1518 N N . ILE A 1 191 ? -2.711 -18.984 -5.633 1 93.56 191 ILE A N 1
ATOM 1519 C CA . ILE A 1 191 ? -1.762 -18.25 -4.812 1 93.56 191 ILE A CA 1
ATOM 1520 C C . ILE A 1 191 ? -1.119 -19.172 -3.791 1 93.56 191 ILE A C 1
ATOM 1522 O O . ILE A 1 191 ? -0.051 -18.875 -3.252 1 93.56 191 ILE A O 1
ATOM 1526 N N . GLY A 1 192 ? -1.676 -20.297 -3.439 1 91.56 192 GLY A N 1
ATOM 1527 C CA . GLY A 1 192 ? -1.279 -21.172 -2.35 1 91.56 192 GLY A CA 1
ATOM 1528 C C . GLY A 1 192 ? -2.135 -21.016 -1.108 1 91.56 192 GLY A C 1
ATOM 1529 O O . GLY A 1 192 ? -2.629 -19.922 -0.829 1 91.56 192 GLY A O 1
ATOM 1530 N N . GLU A 1 193 ? -2.293 -22.078 -0.328 1 94.12 193 GLU A N 1
ATOM 1531 C CA . GLU A 1 193 ? -3.176 -22.109 0.835 1 94.12 193 GLU A CA 1
ATOM 1532 C C . GLU A 1 193 ? -2.715 -21.125 1.905 1 94.12 193 GLU A C 1
ATOM 1534 O O . GLU A 1 193 ? -3.525 -20.391 2.467 1 94.12 193 GLU A O 1
ATOM 1539 N N . GLU A 1 194 ? -1.462 -21.125 2.18 1 93.44 194 GLU A N 1
ATOM 1540 C CA . GLU A 1 194 ? -0.923 -20.281 3.236 1 93.44 194 GLU A CA 1
ATOM 1541 C C . GLU A 1 194 ? -1.079 -18.797 2.885 1 93.44 194 GLU A C 1
ATOM 1543 O O . GLU A 1 194 ? -1.457 -18 3.736 1 93.44 194 GLU A O 1
ATOM 1548 N N . ALA A 1 195 ? -0.757 -18.469 1.657 1 94.81 195 ALA A N 1
ATOM 1549 C CA . ALA A 1 195 ? -0.903 -17.094 1.207 1 94.81 195 ALA A CA 1
ATOM 1550 C C . ALA A 1 195 ? -2.367 -16.656 1.218 1 94.81 195 ALA A C 1
ATOM 1552 O O . ALA A 1 195 ? -2.684 -15.516 1.547 1 94.81 195 ALA A O 1
ATOM 1553 N N . ALA A 1 196 ? -3.25 -17.531 0.882 1 97.38 196 ALA A N 1
ATOM 1554 C CA . ALA A 1 196 ? -4.68 -17.234 0.927 1 97.38 196 ALA A CA 1
ATOM 1555 C C . ALA A 1 196 ? -5.133 -16.922 2.352 1 97.38 196 ALA A C 1
ATOM 1557 O O . ALA A 1 196 ? -5.875 -15.969 2.58 1 97.38 196 ALA A O 1
ATOM 1558 N N . LEU A 1 197 ? -4.695 -17.734 3.279 1 97.5 197 LEU A N 1
ATOM 1559 C CA . LEU A 1 197 ? -5.016 -17.5 4.684 1 97.5 197 LEU A CA 1
ATOM 1560 C C . LEU A 1 197 ? -4.465 -16.156 5.148 1 97.5 197 LEU A C 1
ATOM 1562 O O . LEU A 1 197 ? -5.141 -15.43 5.875 1 97.5 197 LEU A O 1
ATOM 1566 N N . ALA A 1 198 ? -3.262 -15.867 4.723 1 97 198 ALA A N 1
ATOM 1567 C CA . ALA A 1 198 ? -2.676 -14.578 5.062 1 97 198 ALA A CA 1
ATOM 1568 C C . ALA A 1 198 ? -3.523 -13.43 4.512 1 97 198 ALA A C 1
ATOM 1570 O O . ALA A 1 198 ? -3.732 -12.422 5.195 1 97 198 ALA A O 1
ATOM 1571 N N . CYS A 1 199 ? -4.02 -13.547 3.305 1 98.25 199 CYS A N 1
ATOM 1572 C CA . CYS A 1 199 ? -4.883 -12.539 2.703 1 98.25 199 CYS A CA 1
ATOM 1573 C C . CYS A 1 199 ? -6.156 -12.359 3.52 1 98.25 199 CYS A C 1
ATOM 1575 O O . CYS A 1 199 ? -6.605 -11.227 3.736 1 98.25 199 CYS A O 1
ATOM 1577 N N . ILE A 1 200 ? -6.715 -13.453 4.008 1 98.75 200 ILE A N 1
ATOM 1578 C CA . ILE A 1 200 ? -7.938 -13.406 4.801 1 98.75 200 ILE A CA 1
ATOM 1579 C C . ILE A 1 200 ? -7.68 -12.656 6.102 1 98.75 200 ILE A C 1
ATOM 1581 O O . ILE A 1 200 ? -8.438 -11.75 6.465 1 98.75 200 ILE A O 1
ATOM 1585 N N . ILE A 1 201 ? -6.637 -12.992 6.734 1 98.62 201 ILE A N 1
ATOM 1586 C CA . ILE A 1 201 ? -6.297 -12.383 8.016 1 98.62 201 ILE A CA 1
ATOM 1587 C C . ILE A 1 201 ? -6.008 -10.898 7.824 1 98.62 201 ILE A C 1
ATOM 1589 O O . ILE A 1 201 ? -6.535 -10.055 8.555 1 98.62 201 ILE A O 1
ATOM 1593 N N . LEU A 1 202 ? -5.227 -10.562 6.816 1 98.56 202 LEU A N 1
ATOM 1594 C CA . LEU A 1 202 ? -4.867 -9.172 6.555 1 98.56 202 LEU A CA 1
ATOM 1595 C C . LEU A 1 202 ? -6.098 -8.352 6.176 1 98.56 202 LEU A C 1
ATOM 1597 O O . LEU A 1 202 ? -6.219 -7.188 6.566 1 98.56 202 LEU A O 1
ATOM 1601 N N . THR A 1 203 ? -6.984 -8.938 5.426 1 98.75 203 THR A N 1
ATOM 1602 C CA . THR A 1 203 ? -8.211 -8.25 5.039 1 98.75 203 THR A CA 1
ATOM 1603 C C . THR A 1 203 ? -9.078 -7.965 6.262 1 98.75 203 THR A C 1
ATOM 1605 O O . THR A 1 203 ? -9.672 -6.891 6.375 1 98.75 203 THR A O 1
ATOM 1608 N N . GLY A 1 204 ? -9.172 -8.961 7.176 1 98.69 204 GLY A N 1
ATOM 1609 C CA . GLY A 1 204 ? -9.883 -8.727 8.422 1 98.69 204 GLY A CA 1
ATOM 1610 C C . GLY A 1 204 ? -9.312 -7.586 9.234 1 98.69 204 GLY A C 1
ATOM 1611 O O . GLY A 1 204 ? -10.062 -6.719 9.703 1 98.69 204 GLY A O 1
ATOM 1612 N N . ILE A 1 205 ? -8.055 -7.516 9.398 1 98.5 205 ILE A N 1
ATOM 1613 C CA . ILE A 1 205 ? -7.363 -6.465 10.133 1 98.5 205 ILE A CA 1
ATOM 1614 C C . ILE A 1 205 ? -7.59 -5.121 9.445 1 98.5 205 ILE A C 1
ATOM 1616 O O . ILE A 1 205 ? -7.926 -4.129 10.102 1 98.5 205 ILE A O 1
ATOM 1620 N N . PHE A 1 206 ? -7.402 -5.109 8.164 1 98.62 206 PHE A N 1
ATOM 1621 C CA . PHE A 1 206 ? -7.566 -3.926 7.332 1 98.62 206 PHE A CA 1
ATOM 1622 C C . PHE A 1 206 ? -8.969 -3.346 7.48 1 98.62 206 PHE A C 1
ATOM 1624 O O . PHE A 1 206 ? -9.125 -2.145 7.707 1 98.62 206 PHE A O 1
ATOM 1631 N N . THR A 1 207 ? -9.945 -4.203 7.375 1 98.69 207 THR A N 1
ATOM 1632 C CA . THR A 1 207 ? -11.336 -3.793 7.477 1 98.69 207 THR A CA 1
ATOM 1633 C C . THR A 1 207 ? -11.641 -3.25 8.867 1 98.69 207 THR A C 1
ATOM 1635 O O . THR A 1 207 ? -12.258 -2.191 9.008 1 98.69 207 THR A O 1
ATOM 1638 N N . GLY A 1 208 ? -11.188 -3.955 9.898 1 98.25 208 GLY A N 1
ATOM 1639 C CA . GLY A 1 208 ? -11.398 -3.5 11.266 1 98.25 208 GLY A CA 1
ATOM 1640 C C . GLY A 1 208 ? -10.766 -2.15 11.547 1 98.25 208 GLY A C 1
ATOM 1641 O O . GLY A 1 208 ? -11.391 -1.28 12.156 1 98.25 208 GLY A O 1
ATOM 1642 N N . LEU A 1 209 ? -9.586 -1.954 11.086 1 97.5 209 LEU A N 1
ATOM 1643 C CA . LEU A 1 209 ? -8.852 -0.72 11.352 1 97.5 209 LEU A CA 1
ATOM 1644 C C . LEU A 1 209 ? -9.5 0.458 10.625 1 97.5 209 LEU A C 1
ATOM 1646 O O . LEU A 1 209 ? -9.594 1.555 11.18 1 97.5 209 LEU A O 1
ATOM 1650 N N . LEU A 1 210 ? -9.953 0.272 9.391 1 97.69 210 LEU A N 1
ATOM 1651 C CA . LEU A 1 210 ? -10.555 1.346 8.609 1 97.69 210 LEU A CA 1
ATOM 1652 C C . LEU A 1 210 ? -11.891 1.774 9.203 1 97.69 210 LEU A C 1
ATOM 1654 O O . LEU A 1 210 ? -12.336 2.902 8.984 1 97.69 210 LEU A O 1
ATOM 1658 N N . CYS A 1 211 ? -12.508 0.893 9.984 1 97.62 211 CYS A N 1
ATOM 1659 C CA . CYS A 1 211 ? -13.836 1.187 10.508 1 97.62 211 CYS A CA 1
ATOM 1660 C C . CYS A 1 211 ? -13.742 1.874 11.867 1 97.62 211 CYS A C 1
ATOM 1662 O O . CYS A 1 211 ? -14.758 2.322 12.414 1 97.62 211 CYS A O 1
ATOM 1664 N N . ILE A 1 212 ? -12.578 2.004 12.438 1 95.88 212 ILE A N 1
ATOM 1665 C CA . ILE A 1 212 ? -12.414 2.566 13.773 1 95.88 212 ILE A CA 1
ATOM 1666 C C . ILE A 1 212 ? -12.961 3.992 13.797 1 95.88 212 ILE A C 1
ATOM 1668 O O . ILE A 1 212 ? -13.773 4.332 14.664 1 95.88 212 ILE A O 1
ATOM 1672 N N . ASN A 1 213 ? -12.578 4.816 12.836 1 94.5 213 ASN A N 1
ATOM 1673 C CA . ASN A 1 213 ? -12.969 6.219 12.852 1 94.5 213 ASN A CA 1
ATOM 1674 C C . ASN A 1 213 ? -14.477 6.383 12.648 1 94.5 213 ASN A C 1
ATOM 1676 O O . ASN A 1 213 ? -15.141 7.078 13.422 1 94.5 213 ASN A O 1
ATOM 1680 N N . PRO A 1 214 ? -15.047 5.785 11.609 1 95.75 214 PRO A N 1
ATOM 1681 C CA . PRO A 1 214 ? -16.5 5.949 11.453 1 95.75 214 PRO A CA 1
ATOM 1682 C C . PRO A 1 214 ? -17.281 5.371 12.625 1 95.75 214 PRO A C 1
ATOM 1684 O O . PRO A 1 214 ? -18.328 5.906 12.992 1 95.75 214 PRO A O 1
ATOM 1687 N N . MET A 1 215 ? -16.828 4.324 13.211 1 95.81 215 MET A N 1
ATOM 1688 C CA . MET A 1 215 ? -17.531 3.758 14.367 1 95.81 215 MET A CA 1
ATOM 1689 C C . MET A 1 215 ? -17.406 4.676 15.57 1 95.81 215 MET A C 1
ATOM 1691 O O . MET A 1 215 ? -18.359 4.824 16.344 1 95.81 215 MET A O 1
ATOM 1695 N N . TYR A 1 216 ? -16.266 5.238 15.75 1 94.88 216 TYR A N 1
ATOM 1696 C CA . TYR A 1 216 ? -16.078 6.203 16.828 1 94.88 216 TYR A CA 1
ATOM 1697 C C . TYR A 1 216 ? -16.984 7.414 16.641 1 94.88 216 TYR A C 1
ATOM 1699 O O . TYR A 1 216 ? -17.609 7.887 17.594 1 94.88 216 TYR A O 1
ATOM 1707 N N . THR A 1 217 ? -17.047 7.949 15.445 1 94.06 217 THR A N 1
ATOM 1708 C CA . THR A 1 217 ? -17.906 9.086 15.133 1 94.06 217 THR A CA 1
ATOM 1709 C C . THR A 1 217 ? -19.359 8.742 15.383 1 94.06 217 THR A C 1
ATOM 1711 O O . THR A 1 217 ? -20.125 9.57 15.898 1 94.06 217 THR A O 1
ATOM 1714 N N . THR A 1 218 ? -19.766 7.555 14.984 1 94.31 218 THR A N 1
ATOM 1715 C CA . THR A 1 218 ? -21.125 7.09 15.242 1 94.31 218 THR A CA 1
ATOM 1716 C C . THR A 1 218 ? -21.422 7.086 16.75 1 94.31 218 THR A C 1
ATOM 1718 O O . THR A 1 218 ? -22.469 7.566 17.172 1 94.31 218 THR A O 1
ATOM 1721 N N . TYR A 1 219 ? -20.484 6.52 17.453 1 94.44 219 TYR A N 1
ATOM 1722 C CA . TYR A 1 219 ? -20.625 6.461 18.906 1 94.44 219 TYR A CA 1
ATOM 1723 C C . TYR A 1 219 ? -20.812 7.859 19.5 1 94.44 219 TYR A C 1
ATOM 1725 O O . TYR A 1 219 ? -21.719 8.094 20.297 1 94.44 219 TYR A O 1
ATOM 1733 N N . LYS A 1 220 ? -20.016 8.828 19.109 1 93.12 220 LYS A N 1
ATOM 1734 C CA . LYS A 1 220 ? -20.062 10.195 19.609 1 93.12 220 LYS A CA 1
ATOM 1735 C C . LYS A 1 220 ? -21.406 10.852 19.25 1 93.12 220 LYS A C 1
ATOM 1737 O O . LYS A 1 220 ? -22 11.539 20.094 1 93.12 220 LYS A O 1
ATOM 1742 N N . ARG A 1 221 ? -21.859 10.656 18.109 1 90.5 221 ARG A N 1
ATOM 1743 C CA . ARG A 1 221 ? -23.109 11.258 17.656 1 90.5 221 ARG A CA 1
ATOM 1744 C C . ARG A 1 221 ? -24.297 10.656 18.391 1 90.5 221 ARG A C 1
ATOM 1746 O O . ARG A 1 221 ? -25.266 11.359 18.703 1 90.5 221 ARG A O 1
ATOM 1753 N N . CYS A 1 222 ? -24.219 9.406 18.641 1 90.94 222 CYS A N 1
ATOM 1754 C CA . CYS A 1 222 ? -25.281 8.742 19.391 1 90.94 222 CYS A CA 1
ATOM 1755 C C . CYS A 1 222 ? -25.359 9.266 20.812 1 90.94 222 CYS A C 1
ATOM 1757 O O . CYS A 1 222 ? -26.453 9.5 21.344 1 90.94 222 CYS A O 1
ATOM 1759 N N . VAL A 1 223 ? -24.234 9.414 21.438 1 91.25 223 VAL A N 1
ATOM 1760 C CA . VAL A 1 223 ? -24.172 9.906 22.812 1 91.25 223 VAL A CA 1
ATOM 1761 C C . VAL A 1 223 ? -24.703 11.336 22.859 1 91.25 223 VAL A C 1
ATOM 1763 O O . VAL A 1 223 ? -25.438 11.703 23.797 1 91.25 223 VAL A O 1
ATOM 1766 N N . THR A 1 224 ? -24.406 12.148 21.891 1 86.56 224 THR A N 1
ATOM 1767 C CA . THR A 1 224 ? -24.859 13.531 21.844 1 86.56 224 THR A CA 1
ATOM 1768 C C . THR A 1 224 ? -26.375 13.594 21.578 1 86.56 224 THR A C 1
ATOM 1770 O O . THR A 1 224 ? -27.062 14.453 22.125 1 86.56 224 THR A O 1
ATOM 1773 N N . ALA A 1 225 ? -26.859 12.742 20.766 1 82.69 225 ALA A N 1
ATOM 1774 C CA . ALA A 1 225 ? -28.281 12.711 20.453 1 82.69 225 ALA A CA 1
ATOM 1775 C C . ALA A 1 225 ? -29.109 12.289 21.656 1 82.69 225 ALA A C 1
ATOM 1777 O O . ALA A 1 225 ? -30.281 12.664 21.781 1 82.69 225 ALA A O 1
ATOM 1778 N N . LEU A 1 226 ? -28.578 11.492 22.531 1 83.44 226 LEU A N 1
ATOM 1779 C CA . LEU A 1 226 ? -29.281 11 23.703 1 83.44 226 LEU A CA 1
ATOM 1780 C C . LEU A 1 226 ? -29.25 12.039 24.828 1 83.44 226 LEU A C 1
ATOM 1782 O O . LEU A 1 226 ? -30.016 11.961 25.781 1 83.44 226 LEU A O 1
ATOM 1786 N N . LYS A 1 227 ? -28.469 13.133 24.875 1 76.44 227 LYS A N 1
ATOM 1787 C CA . LYS A 1 227 ? -28.469 14.219 25.844 1 76.44 227 LYS A CA 1
ATOM 1788 C C . LYS A 1 227 ? -29.391 15.359 25.422 1 76.44 227 LYS A C 1
ATOM 1790 O O . LYS A 1 227 ? -30.047 15.969 26.266 1 76.44 227 LYS A O 1
ATOM 1795 N N . MET B 1 1 ? 2.637 37.469 -18.844 1 32.78 1 MET B N 1
ATOM 1796 C CA . MET B 1 1 ? 2.184 36.75 -17.672 1 32.78 1 MET B CA 1
ATOM 1797 C C . MET B 1 1 ? 3.357 36.094 -16.953 1 32.78 1 MET B C 1
ATOM 1799 O O . MET B 1 1 ? 4.039 35.25 -17.531 1 32.78 1 MET B O 1
ATOM 1803 N N . VAL B 1 2 ? 3.994 36.688 -16.031 1 39.28 2 VAL B N 1
ATOM 1804 C CA . VAL B 1 2 ? 5.117 36.219 -15.234 1 39.28 2 VAL B CA 1
ATOM 1805 C C . VAL B 1 2 ? 4.727 34.938 -14.492 1 39.28 2 VAL B C 1
ATOM 1807 O O . VAL B 1 2 ? 3.725 34.906 -13.773 1 39.28 2 VAL B O 1
ATOM 1810 N N . GLN B 1 3 ? 5.109 33.812 -14.914 1 41.78 3 GLN B N 1
ATOM 1811 C CA . GLN B 1 3 ? 4.922 32.531 -14.227 1 41.78 3 GLN B CA 1
ATOM 1812 C C . GLN B 1 3 ? 5.328 32.656 -12.758 1 41.78 3 GLN B C 1
ATOM 1814 O O . GLN B 1 3 ? 6.465 33 -12.445 1 41.78 3 GLN B O 1
ATOM 1819 N N . LYS B 1 4 ? 4.414 32.969 -11.906 1 51.88 4 LYS B N 1
ATOM 1820 C CA . LYS B 1 4 ? 4.652 33.031 -10.461 1 51.88 4 LYS B CA 1
ATOM 1821 C C . LYS B 1 4 ? 5.488 31.844 -10 1 51.88 4 LYS B C 1
ATOM 1823 O O . LYS B 1 4 ? 5.27 30.719 -10.438 1 51.88 4 LYS B O 1
ATOM 1828 N N . PRO B 1 5 ? 6.613 31.938 -9.391 1 55.91 5 PRO B N 1
ATOM 1829 C CA . PRO B 1 5 ? 7.438 30.859 -8.859 1 55.91 5 PRO B CA 1
ATOM 1830 C C . PRO B 1 5 ? 6.621 29.812 -8.094 1 55.91 5 PRO B C 1
ATOM 1832 O O . PRO B 1 5 ? 5.555 30.141 -7.559 1 55.91 5 PRO B O 1
ATOM 1835 N N . PHE B 1 6 ? 6.789 28.562 -8.469 1 59 6 PHE B N 1
ATOM 1836 C CA . PHE B 1 6 ? 6.082 27.484 -7.785 1 59 6 PHE B CA 1
ATOM 1837 C C . PHE B 1 6 ? 6.105 27.688 -6.277 1 59 6 PHE B C 1
ATOM 1839 O O . PHE B 1 6 ? 7.164 27.922 -5.695 1 59 6 PHE B O 1
ATOM 1846 N N . ASN B 1 7 ? 5.012 28.141 -5.703 1 67.12 7 ASN B N 1
ATOM 1847 C CA . ASN B 1 7 ? 4.891 28.375 -4.266 1 67.12 7 ASN B CA 1
ATOM 1848 C C . ASN B 1 7 ? 4.84 27.062 -3.494 1 67.12 7 ASN B C 1
ATOM 1850 O O . ASN B 1 7 ? 3.785 26.422 -3.402 1 67.12 7 ASN B O 1
ATOM 1854 N N . PHE B 1 8 ? 5.98 26.562 -2.965 1 69.56 8 PHE B N 1
ATOM 1855 C CA . PHE B 1 8 ? 6.137 25.312 -2.229 1 69.56 8 PHE B CA 1
ATOM 1856 C C . PHE B 1 8 ? 5.379 25.359 -0.907 1 69.56 8 PHE B C 1
ATOM 1858 O O . PHE B 1 8 ? 5.262 24.344 -0.212 1 69.56 8 PHE B O 1
ATOM 1865 N N . GLU B 1 9 ? 4.695 26.516 -0.746 1 76.56 9 GLU B N 1
ATOM 1866 C CA . GLU B 1 9 ? 3.977 26.656 0.518 1 76.56 9 GLU B CA 1
ATOM 1867 C C . GLU B 1 9 ? 2.469 26.719 0.292 1 76.56 9 GLU B C 1
ATOM 1869 O O . GLU B 1 9 ? 1.696 26.781 1.25 1 76.56 9 GLU B O 1
ATOM 1874 N N . SER B 1 10 ? 2.219 26.656 -0.952 1 85.56 10 SER B N 1
ATOM 1875 C CA . SER B 1 10 ? 0.793 26.734 -1.247 1 85.56 10 SER B CA 1
ATOM 1876 C C . SER B 1 10 ? 0.052 25.5 -0.779 1 85.56 10 SER B C 1
ATOM 1878 O O . SER B 1 10 ? 0.631 24.406 -0.718 1 85.56 10 SER B O 1
ATOM 1880 N N . LYS B 1 11 ? -1.178 25.719 -0.45 1 87.31 11 LYS B N 1
ATOM 1881 C CA . LYS B 1 11 ? -2.059 24.625 -0.042 1 87.31 11 LYS B CA 1
ATOM 1882 C C . LYS B 1 11 ? -2.127 23.547 -1.114 1 87.31 11 LYS B C 1
ATOM 1884 O O . LYS B 1 11 ? -2.041 22.359 -0.808 1 87.31 11 LYS B O 1
ATOM 1889 N N . SER B 1 12 ? -2.264 23.922 -2.34 1 87.12 12 SER B N 1
ATOM 1890 C CA . SER B 1 12 ? -2.367 23 -3.457 1 87.12 12 SER B CA 1
ATOM 1891 C C . SER B 1 12 ? -1.114 22.141 -3.574 1 87.12 12 SER B C 1
ATOM 1893 O O . SER B 1 12 ? -1.202 20.938 -3.859 1 87.12 12 SER B O 1
ATOM 1895 N N . PHE B 1 13 ? -0.018 22.688 -3.428 1 88.44 13 PHE B N 1
ATOM 1896 C CA . PHE B 1 13 ? 1.238 21.938 -3.494 1 88.44 13 PHE B CA 1
ATOM 1897 C C . PHE B 1 13 ? 1.328 20.922 -2.365 1 88.44 13 PHE B C 1
ATOM 1899 O O . PHE B 1 13 ? 1.688 19.766 -2.592 1 88.44 13 PHE B O 1
ATOM 1906 N N . LYS B 1 14 ? 0.965 21.297 -1.247 1 86.69 14 LYS B N 1
ATOM 1907 C CA . LYS B 1 14 ? 1.027 20.406 -0.096 1 86.69 14 LYS B CA 1
ATOM 1908 C C . LYS B 1 14 ? 0.085 19.219 -0.271 1 86.69 14 LYS B C 1
ATOM 1910 O O . LYS B 1 14 ? 0.458 18.078 0.008 1 86.69 14 LYS B O 1
ATOM 1915 N N . VAL B 1 15 ? -1.094 19.547 -0.747 1 88.56 15 VAL B N 1
ATOM 1916 C CA . VAL B 1 15 ? -2.061 18.484 -1 1 88.56 15 VAL B CA 1
ATOM 1917 C C . VAL B 1 15 ? -1.504 17.516 -2.039 1 88.56 15 VAL B C 1
ATOM 1919 O O . VAL B 1 15 ? -1.638 16.297 -1.895 1 88.56 15 VAL B O 1
ATOM 1922 N N . SER B 1 16 ? -0.877 18 -3.059 1 89.75 16 SER B N 1
ATOM 1923 C CA . SER B 1 16 ? -0.287 17.172 -4.098 1 89.75 16 SER B CA 1
ATOM 1924 C C . SER B 1 16 ? 0.826 16.281 -3.535 1 89.75 16 SER B C 1
ATOM 1926 O O . SER B 1 16 ? 0.934 15.109 -3.889 1 89.75 16 SER B O 1
ATOM 1928 N N . MET B 1 17 ? 1.566 16.828 -2.652 1 89 17 MET B N 1
ATOM 1929 C CA . MET B 1 17 ? 2.676 16.078 -2.07 1 89 17 MET B CA 1
ATOM 1930 C C . MET B 1 17 ? 2.166 14.992 -1.135 1 89 17 MET B C 1
ATOM 1932 O O . MET B 1 17 ? 2.693 13.875 -1.125 1 89 17 MET B O 1
ATOM 1936 N N . TYR B 1 18 ? 1.187 15.266 -0.406 1 87.81 18 TYR B N 1
ATOM 1937 C CA . TYR B 1 18 ? 0.607 14.266 0.476 1 87.81 18 TYR B CA 1
ATOM 1938 C C . TYR B 1 18 ? -0.074 13.164 -0.326 1 87.81 18 TYR B C 1
ATOM 1940 O O . TYR B 1 18 ? -0.022 11.984 0.05 1 87.81 18 TYR B O 1
ATOM 1948 N N . SER B 1 19 ? -0.706 13.594 -1.402 1 90.5 19 SER B N 1
ATOM 1949 C CA . SER B 1 19 ? -1.303 12.602 -2.285 1 90.5 19 SER B CA 1
ATOM 1950 C C . SER B 1 19 ? -0.236 11.711 -2.916 1 90.5 19 SER B C 1
ATOM 1952 O O . SER B 1 19 ? -0.433 10.5 -3.057 1 90.5 19 SER B O 1
ATOM 1954 N N . TYR B 1 20 ? 0.869 12.367 -3.32 1 92.62 20 TYR B N 1
ATOM 1955 C CA . TYR B 1 20 ? 2.031 11.641 -3.82 1 92.62 20 TYR B CA 1
ATOM 1956 C C . TYR B 1 20 ? 2.523 10.633 -2.793 1 92.62 20 TYR B C 1
ATOM 1958 O O . TYR B 1 20 ? 2.809 9.477 -3.133 1 92.62 20 TYR B O 1
ATOM 1966 N N . ASN B 1 21 ? 2.551 10.992 -1.576 1 92.5 21 ASN B N 1
ATOM 1967 C CA . ASN B 1 21 ? 2.986 10.133 -0.481 1 92.5 21 ASN B CA 1
ATOM 1968 C C . ASN B 1 21 ? 2.039 8.953 -0.284 1 92.5 21 ASN B C 1
ATOM 1970 O O . ASN B 1 21 ? 2.484 7.82 -0.082 1 92.5 21 ASN B O 1
ATOM 1974 N N . VAL B 1 22 ? 0.786 9.172 -0.328 1 93.38 22 VAL B N 1
ATOM 1975 C CA . VAL B 1 22 ? -0.219 8.117 -0.219 1 93.38 22 VAL B CA 1
ATOM 1976 C C . VAL B 1 22 ? -0.053 7.125 -1.368 1 93.38 22 VAL B C 1
ATOM 1978 O O . VAL B 1 22 ? -0.051 5.914 -1.151 1 93.38 22 VAL B O 1
ATOM 1981 N N . PHE B 1 23 ? 0.082 7.664 -2.539 1 96 23 PHE B N 1
ATOM 1982 C CA . PHE B 1 23 ? 0.263 6.832 -3.723 1 96 23 PHE B CA 1
ATOM 1983 C C . PHE B 1 23 ? 1.468 5.91 -3.561 1 96 23 PHE B C 1
ATOM 1985 O O . PHE B 1 23 ? 1.383 4.715 -3.84 1 96 23 PHE B O 1
ATOM 1992 N N . LEU B 1 24 ? 2.535 6.426 -3.076 1 96.81 24 LEU B N 1
ATOM 1993 C CA . LEU B 1 24 ? 3.762 5.656 -2.906 1 96.81 24 LEU B CA 1
ATOM 1994 C C . LEU B 1 24 ? 3.58 4.57 -1.848 1 96.81 24 LEU B C 1
ATOM 1996 O O . LEU B 1 24 ? 4.105 3.465 -1.99 1 96.81 24 LEU B O 1
ATOM 2000 N N . HIS B 1 25 ? 2.932 4.852 -0.795 1 97.06 25 HIS B N 1
ATOM 2001 C CA . HIS B 1 25 ? 2.719 3.84 0.234 1 97.06 25 HIS B CA 1
ATOM 2002 C C . HIS B 1 25 ? 1.793 2.736 -0.261 1 97.06 25 HIS B C 1
ATOM 2004 O O . HIS B 1 25 ? 2.004 1.56 0.044 1 97.06 25 HIS B O 1
ATOM 2010 N N . VAL B 1 26 ? 0.773 3.068 -1.02 1 97.44 26 VAL B N 1
ATOM 2011 C CA . VAL B 1 26 ? -0.073 2.049 -1.631 1 97.44 26 VAL B CA 1
ATOM 2012 C C . VAL B 1 26 ? 0.759 1.188 -2.58 1 97.44 26 VAL B C 1
ATOM 2014 O O . VAL B 1 26 ? 0.672 -0.041 -2.549 1 97.44 26 VAL B O 1
ATOM 2017 N N . LEU B 1 27 ? 1.539 1.826 -3.381 1 98.19 27 LEU B N 1
ATOM 2018 C CA . LEU B 1 27 ? 2.402 1.096 -4.301 1 98.19 27 LEU B CA 1
ATOM 2019 C C . LEU B 1 27 ? 3.379 0.205 -3.539 1 98.19 27 LEU B C 1
ATOM 2021 O O . LEU B 1 27 ? 3.695 -0.899 -3.986 1 98.19 27 LEU B O 1
ATOM 2025 N N . THR B 1 28 ? 3.908 0.753 -2.412 1 98.5 28 THR B N 1
ATOM 2026 C CA . THR B 1 28 ? 4.766 -0.069 -1.568 1 98.5 28 THR B CA 1
ATOM 2027 C C . THR B 1 28 ? 4.066 -1.368 -1.185 1 98.5 28 THR B C 1
ATOM 2029 O O . THR B 1 28 ? 4.664 -2.443 -1.239 1 98.5 28 THR B O 1
ATOM 2032 N N . GLY B 1 29 ? 2.818 -1.302 -0.828 1 98.56 29 GLY B N 1
ATOM 2033 C CA . GLY B 1 29 ? 2.064 -2.496 -0.485 1 98.56 29 GLY B CA 1
ATOM 2034 C C . GLY B 1 29 ? 1.967 -3.49 -1.627 1 98.56 29 GLY B C 1
ATOM 2035 O O . GLY B 1 29 ? 2.094 -4.699 -1.419 1 98.56 29 GLY B O 1
ATOM 2036 N N . VAL B 1 30 ? 1.752 -2.959 -2.793 1 98.38 30 VAL B N 1
ATOM 2037 C CA . VAL B 1 30 ? 1.64 -3.811 -3.973 1 98.38 30 VAL B CA 1
ATOM 2038 C C . VAL B 1 30 ? 2.977 -4.496 -4.246 1 98.38 30 VAL B C 1
ATOM 2040 O O . VAL B 1 30 ? 3.035 -5.715 -4.406 1 98.38 30 VAL B O 1
ATOM 2043 N N . ILE B 1 31 ? 4.008 -3.711 -4.234 1 98.5 31 ILE B N 1
ATOM 2044 C CA . ILE B 1 31 ? 5.336 -4.16 -4.641 1 98.5 31 ILE B CA 1
ATOM 2045 C C . ILE B 1 31 ? 5.898 -5.121 -3.596 1 98.5 31 ILE B C 1
ATOM 2047 O O . ILE B 1 31 ? 6.66 -6.031 -3.928 1 98.5 31 ILE B O 1
ATOM 2051 N N . VAL B 1 32 ? 5.52 -4.965 -2.354 1 98.62 32 VAL B N 1
ATOM 2052 C CA . VAL B 1 32 ? 5.992 -5.848 -1.291 1 98.62 32 VAL B CA 1
ATOM 2053 C C . VAL B 1 32 ? 5.062 -7.051 -1.166 1 98.62 32 VAL B C 1
ATOM 2055 O O . VAL B 1 32 ? 5.523 -8.188 -1.041 1 98.62 32 VAL B O 1
ATOM 2058 N N . GLY B 1 33 ? 3.805 -6.84 -1.289 1 98.06 33 GLY B N 1
ATOM 2059 C CA . GLY B 1 33 ? 2.812 -7.875 -1.033 1 98.06 33 GLY B CA 1
ATOM 2060 C C . GLY B 1 33 ? 2.852 -9 -2.047 1 98.06 33 GLY B C 1
ATOM 2061 O O . GLY B 1 33 ? 2.762 -10.172 -1.681 1 98.06 33 GLY B O 1
ATOM 2062 N N . ILE B 1 34 ? 2.975 -8.68 -3.252 1 97.31 34 ILE B N 1
ATOM 2063 C CA . ILE B 1 34 ? 2.883 -9.688 -4.309 1 97.31 34 ILE B CA 1
ATOM 2064 C C . ILE B 1 34 ? 4.074 -10.633 -4.223 1 97.31 34 ILE B C 1
ATOM 2066 O O . ILE B 1 34 ? 3.902 -11.859 -4.191 1 97.31 34 ILE B O 1
ATOM 2070 N N . PRO B 1 35 ? 5.328 -10.125 -4.109 1 98.25 35 PRO B N 1
ATOM 2071 C CA . PRO B 1 35 ? 6.441 -11.07 -3.977 1 98.25 35 PRO B CA 1
ATOM 2072 C C . PRO B 1 35 ? 6.375 -11.883 -2.686 1 98.25 35 PRO B C 1
ATOM 2074 O O . PRO B 1 35 ? 6.785 -13.047 -2.66 1 98.25 35 PRO B O 1
ATOM 2077 N N . ILE B 1 36 ? 5.926 -11.289 -1.606 1 97.38 36 ILE B N 1
ATOM 2078 C CA . ILE B 1 36 ? 5.809 -12.047 -0.364 1 97.38 36 ILE B CA 1
ATOM 2079 C C . ILE B 1 36 ? 4.801 -13.18 -0.541 1 97.38 36 ILE B C 1
ATOM 2081 O O . ILE B 1 36 ? 5.02 -14.297 -0.059 1 97.38 36 ILE B O 1
ATOM 2085 N N . ALA B 1 37 ? 3.689 -12.898 -1.208 1 96.06 37 ALA B N 1
ATOM 2086 C CA . ALA B 1 37 ? 2.738 -13.961 -1.515 1 96.06 37 ALA B CA 1
ATOM 2087 C C . ALA B 1 37 ? 3.402 -15.07 -2.32 1 96.06 37 ALA B C 1
ATOM 2089 O O . ALA B 1 37 ? 3.172 -16.25 -2.062 1 96.06 37 ALA B O 1
ATOM 2090 N N . TYR B 1 38 ? 4.184 -14.711 -3.307 1 96.44 38 TYR B N 1
ATOM 2091 C CA . TYR B 1 38 ? 4.914 -15.664 -4.133 1 96.44 38 TYR B CA 1
ATOM 2092 C C . TYR B 1 38 ? 5.875 -16.5 -3.287 1 96.44 38 TYR B C 1
ATOM 2094 O O . TYR B 1 38 ? 6.07 -17.688 -3.547 1 96.44 38 TYR B O 1
ATOM 2102 N N . ALA B 1 39 ? 6.465 -15.883 -2.254 1 96.38 39 ALA B N 1
ATOM 2103 C CA . ALA B 1 39 ? 7.441 -16.562 -1.397 1 96.38 39 ALA B CA 1
ATOM 2104 C C . ALA B 1 39 ? 6.828 -17.781 -0.725 1 96.38 39 ALA B C 1
ATOM 2106 O O . ALA B 1 39 ? 7.516 -18.781 -0.497 1 96.38 39 ALA B O 1
ATOM 2107 N N . PHE B 1 40 ? 5.574 -17.75 -0.481 1 93.94 40 PHE B N 1
ATOM 2108 C CA . PHE B 1 40 ? 4.906 -18.844 0.223 1 93.94 40 PHE B CA 1
ATOM 2109 C C . PHE B 1 40 ? 4.863 -20.094 -0.637 1 93.94 40 PHE B C 1
ATOM 2111 O O . PHE B 1 40 ? 4.656 -21.203 -0.124 1 93.94 40 PHE B O 1
ATOM 2118 N N . SER B 1 41 ? 5.043 -19.984 -1.934 1 90.69 41 SER B N 1
ATOM 2119 C CA . SER B 1 41 ? 5.094 -21.125 -2.832 1 90.69 41 SER B CA 1
ATOM 2120 C C . SER B 1 41 ? 6.305 -22.016 -2.539 1 90.69 41 SER B C 1
ATOM 2122 O O . SER B 1 41 ? 6.359 -23.156 -2.971 1 90.69 41 SER B O 1
ATOM 2124 N N . PHE B 1 42 ? 7.207 -21.484 -1.774 1 91.81 42 PHE B N 1
ATOM 2125 C CA . PHE B 1 42 ? 8.461 -22.188 -1.558 1 91.81 42 PHE B CA 1
ATOM 2126 C C . PHE B 1 42 ? 8.539 -22.719 -0.133 1 91.81 42 PHE B C 1
ATOM 2128 O O . PHE B 1 42 ? 9.516 -23.375 0.235 1 91.81 42 PHE B O 1
ATOM 2135 N N . VAL B 1 43 ? 7.543 -22.438 0.63 1 88.56 43 VAL B N 1
ATOM 2136 C CA . VAL B 1 43 ? 7.59 -22.812 2.043 1 88.56 43 VAL B CA 1
ATOM 2137 C C . VAL B 1 43 ? 7.523 -24.328 2.191 1 88.56 43 VAL B C 1
ATOM 2139 O O . VAL B 1 43 ? 8.18 -24.906 3.059 1 88.56 43 VAL B O 1
ATOM 2142 N N . LYS B 1 44 ? 6.75 -25.031 1.324 1 83.12 44 LYS B N 1
ATOM 2143 C CA . LYS B 1 44 ? 6.492 -26.469 1.486 1 83.12 44 LYS B CA 1
ATOM 2144 C C . LYS B 1 44 ? 7.617 -27.297 0.881 1 83.12 44 LYS B C 1
ATOM 2146 O O . LYS B 1 44 ? 7.695 -28.516 1.114 1 83.12 44 LYS B O 1
ATOM 2151 N N . ASP B 1 45 ? 8.383 -26.656 0.161 1 82.38 45 ASP B N 1
ATOM 2152 C CA . ASP B 1 45 ? 9.508 -27.344 -0.469 1 82.38 45 ASP B CA 1
ATOM 2153 C C . ASP B 1 45 ? 10.797 -27.109 0.303 1 82.38 45 ASP B C 1
ATOM 2155 O O . ASP B 1 45 ? 11.391 -26.031 0.217 1 82.38 45 ASP B O 1
ATOM 2159 N N . ASN B 1 46 ? 11.305 -28.109 0.992 1 82.25 46 ASN B N 1
ATOM 2160 C CA . ASN B 1 46 ? 12.508 -27.984 1.814 1 82.25 46 ASN B CA 1
ATOM 2161 C C . ASN B 1 46 ? 13.711 -27.547 0.987 1 82.25 46 ASN B C 1
ATOM 2163 O O . ASN B 1 46 ? 14.547 -26.781 1.459 1 82.25 46 ASN B O 1
ATOM 2167 N N . 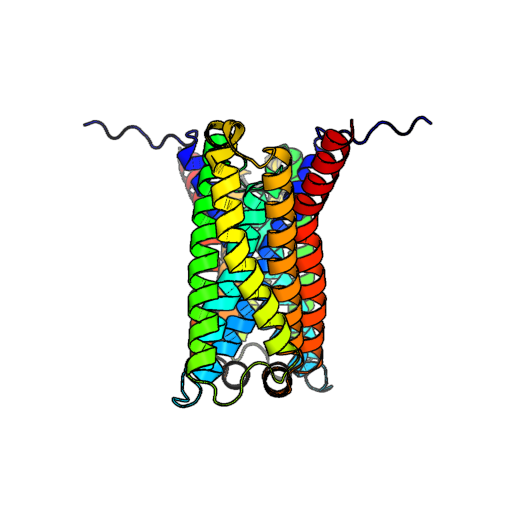GLN B 1 47 ? 13.75 -28.016 -0.172 1 83.12 47 GLN B N 1
ATOM 2168 C CA . GLN B 1 47 ? 14.914 -27.734 -1.009 1 83.12 47 GLN B CA 1
ATOM 2169 C C . GLN B 1 47 ? 14.922 -26.281 -1.467 1 83.12 47 GLN B C 1
ATOM 2171 O O . GLN B 1 47 ? 15.984 -25.703 -1.726 1 83.12 47 GLN B O 1
ATOM 2176 N N . SER B 1 48 ? 13.797 -25.672 -1.446 1 91.06 48 SER B N 1
ATOM 2177 C CA . SER B 1 48 ? 13.719 -24.312 -1.964 1 91.06 48 SER B CA 1
ATOM 2178 C C . SER B 1 48 ? 13.32 -23.328 -0.87 1 91.06 48 SER B C 1
ATOM 2180 O O . SER B 1 48 ? 12.984 -22.172 -1.157 1 91.06 48 SER B O 1
ATOM 2182 N N . TYR B 1 49 ? 13.422 -23.734 0.41 1 92.88 49 TYR B N 1
ATOM 2183 C CA . TYR B 1 49 ? 13.039 -22.891 1.544 1 92.88 49 TYR B CA 1
ATOM 2184 C C . TYR B 1 49 ? 13.898 -21.641 1.612 1 92.88 49 TYR B C 1
ATOM 2186 O O . TYR B 1 49 ? 13.43 -20.578 2.016 1 92.88 49 TYR B O 1
ATOM 2194 N N . TYR B 1 50 ? 15.109 -21.75 1.155 1 94.19 50 TYR B N 1
ATOM 2195 C CA . TYR B 1 50 ? 16.016 -20.609 1.19 1 94.19 50 TYR B CA 1
ATOM 2196 C C . TYR B 1 50 ? 15.5 -19.484 0.285 1 94.19 50 TYR B C 1
ATOM 2198 O O . TYR B 1 50 ? 15.766 -18.312 0.533 1 94.19 50 TYR B O 1
ATOM 2206 N N . ILE B 1 51 ? 14.727 -19.812 -0.765 1 95.81 51 ILE B N 1
ATOM 2207 C CA . ILE B 1 51 ? 14.148 -18.812 -1.655 1 95.81 51 ILE B CA 1
ATOM 2208 C C . ILE B 1 51 ? 13.062 -18.031 -0.916 1 95.81 51 ILE B C 1
ATOM 2210 O O . ILE B 1 51 ? 12.961 -16.812 -1.06 1 95.81 51 ILE B O 1
ATOM 2214 N N . TYR B 1 52 ? 12.336 -18.781 -0.07 1 95.56 52 TYR B N 1
ATOM 2215 C CA . TYR B 1 52 ? 11.312 -18.172 0.765 1 95.56 52 TYR B CA 1
ATOM 2216 C C . TYR B 1 52 ? 11.914 -17.109 1.678 1 95.56 52 TYR B C 1
ATOM 2218 O O . TYR B 1 52 ? 11.469 -15.953 1.678 1 95.56 52 TYR B O 1
ATOM 2226 N N . LEU B 1 53 ? 12.953 -17.453 2.352 1 96.69 53 LEU B N 1
ATOM 2227 C CA . LEU B 1 53 ? 13.578 -16.547 3.301 1 96.69 53 LEU B CA 1
ATOM 2228 C C . LEU B 1 53 ? 14.273 -15.398 2.578 1 96.69 53 LEU B C 1
ATOM 2230 O O . LEU B 1 53 ? 14.273 -14.266 3.064 1 96.69 53 LEU B O 1
ATOM 2234 N N . HIS B 1 54 ? 14.883 -15.711 1.424 1 97.94 54 HIS B N 1
ATOM 2235 C CA . HIS B 1 54 ? 15.516 -14.695 0.594 1 97.94 54 HIS B CA 1
ATOM 2236 C C . HIS B 1 54 ? 14.523 -13.609 0.192 1 97.94 54 HIS B C 1
ATOM 2238 O O . HIS B 1 54 ? 14.789 -12.422 0.384 1 97.94 54 HIS B O 1
ATOM 2244 N N . ILE B 1 55 ? 13.367 -13.969 -0.23 1 98.19 55 ILE B N 1
ATOM 2245 C CA . ILE B 1 55 ? 12.344 -13.016 -0.654 1 98.19 55 ILE B CA 1
ATOM 2246 C C . ILE B 1 55 ? 11.797 -12.266 0.561 1 98.19 55 ILE B C 1
ATOM 2248 O O . ILE B 1 55 ? 11.688 -11.039 0.54 1 98.19 55 ILE B O 1
ATOM 2252 N N . LEU B 1 56 ? 11.578 -12.977 1.661 1 97.69 56 LEU B N 1
ATOM 2253 C CA . LEU B 1 56 ? 10.961 -12.422 2.865 1 97.69 56 LEU B CA 1
ATOM 2254 C C . LEU B 1 56 ? 11.852 -11.359 3.496 1 97.69 56 LEU B C 1
ATOM 2256 O O . LEU B 1 56 ? 11.359 -10.414 4.113 1 97.69 56 LEU B O 1
ATOM 2260 N N . LEU B 1 57 ? 13.07 -11.492 3.305 1 98.56 57 LEU B N 1
ATOM 2261 C CA . LEU B 1 57 ? 14 -10.555 3.92 1 98.56 57 LEU B CA 1
ATOM 2262 C C . LEU B 1 57 ? 14.344 -9.414 2.963 1 98.56 57 LEU B C 1
ATOM 2264 O O . LEU B 1 57 ? 14.367 -8.25 3.361 1 98.56 57 LEU B O 1
ATOM 2268 N N . LEU B 1 58 ? 14.578 -9.719 1.695 1 98.81 58 LEU B N 1
ATOM 2269 C CA . LEU B 1 58 ? 15.109 -8.734 0.757 1 98.81 58 LEU B CA 1
ATOM 2270 C C . LEU B 1 58 ? 14.016 -7.773 0.296 1 98.81 58 LEU B C 1
ATOM 2272 O O . LEU B 1 58 ? 14.25 -6.57 0.187 1 98.81 58 LEU B O 1
ATOM 2276 N N . VAL B 1 59 ? 12.836 -8.266 0.051 1 98.81 59 VAL B N 1
ATOM 2277 C CA . VAL B 1 59 ? 11.797 -7.422 -0.515 1 98.81 59 VAL B CA 1
ATOM 2278 C C . VAL B 1 59 ? 11.352 -6.387 0.516 1 98.81 59 VAL B C 1
ATOM 2280 O O . VAL B 1 59 ? 11.391 -5.18 0.252 1 98.81 59 VAL B O 1
ATOM 2283 N N . PRO B 1 60 ? 11.039 -6.762 1.741 1 98.75 60 PRO B N 1
ATOM 2284 C CA . PRO B 1 60 ? 10.766 -5.719 2.734 1 98.75 60 PRO B CA 1
ATOM 2285 C C . PRO B 1 60 ? 11.992 -4.871 3.055 1 98.75 60 PRO B C 1
ATOM 2287 O O . PRO B 1 60 ? 11.867 -3.686 3.361 1 98.75 60 PRO B O 1
ATOM 2290 N N . GLY B 1 61 ? 13.109 -5.457 3.055 1 98.81 61 GLY B N 1
ATOM 2291 C CA . GLY B 1 61 ? 14.328 -4.711 3.322 1 98.81 61 GLY B CA 1
ATOM 2292 C C . GLY B 1 61 ? 14.547 -3.555 2.365 1 98.81 61 GLY B C 1
ATOM 2293 O O . GLY B 1 61 ? 14.766 -2.422 2.795 1 98.81 61 GLY B O 1
ATOM 2294 N N . TYR B 1 62 ? 14.453 -3.826 1.101 1 98.88 62 TYR B N 1
ATOM 2295 C CA . TYR B 1 62 ? 14.703 -2.787 0.107 1 98.88 62 TYR B CA 1
ATOM 2296 C C . TYR B 1 62 ? 13.438 -1.971 -0.158 1 98.88 62 TYR B C 1
ATOM 2298 O O . TYR B 1 62 ? 13.438 -0.75 0.017 1 98.88 62 TYR B O 1
ATOM 2306 N N . GLN B 1 63 ? 12.375 -2.625 -0.464 1 98.81 63 GLN B N 1
ATOM 2307 C CA . GLN B 1 63 ? 11.227 -1.93 -1.034 1 98.81 63 GLN B CA 1
ATOM 2308 C C . GLN B 1 63 ? 10.352 -1.314 0.058 1 98.81 63 GLN B C 1
ATOM 2310 O O . GLN B 1 63 ? 9.586 -0.386 -0.201 1 98.81 63 GLN B O 1
ATOM 2315 N N . LEU B 1 64 ? 10.453 -1.815 1.234 1 98.62 64 LEU B N 1
ATOM 2316 C CA . LEU B 1 64 ? 9.68 -1.224 2.324 1 98.62 64 LEU B CA 1
ATOM 2317 C C . LEU B 1 64 ? 10.57 -0.357 3.209 1 98.62 64 LEU B C 1
ATOM 2319 O O . LEU B 1 64 ? 10.422 0.867 3.238 1 98.62 64 LEU B O 1
ATOM 2323 N N . LEU B 1 65 ? 11.539 -0.971 3.812 1 98.56 65 LEU B N 1
ATOM 2324 C CA . LEU B 1 65 ? 12.312 -0.267 4.828 1 98.56 65 LEU B CA 1
ATOM 2325 C C . LEU B 1 65 ? 13.219 0.782 4.188 1 98.56 65 LEU B C 1
ATOM 2327 O O . LEU B 1 65 ? 13.25 1.933 4.629 1 98.56 65 LEU B O 1
ATOM 2331 N N . MET B 1 66 ? 13.969 0.434 3.158 1 98.56 66 MET B N 1
ATOM 2332 C CA . MET B 1 66 ? 14.812 1.437 2.514 1 98.56 66 MET B CA 1
ATOM 2333 C C . MET B 1 66 ? 13.961 2.541 1.892 1 98.56 66 MET B C 1
ATOM 2335 O O . MET B 1 66 ? 14.305 3.723 1.997 1 98.56 66 MET B O 1
ATOM 2339 N N . GLY B 1 67 ? 12.891 2.135 1.251 1 97.88 67 GLY B N 1
ATOM 2340 C CA . GLY B 1 67 ? 11.961 3.129 0.741 1 97.88 67 GLY B CA 1
ATOM 2341 C C . GLY B 1 67 ? 11.477 4.098 1.806 1 97.88 67 GLY B C 1
ATOM 2342 O O . GLY B 1 67 ? 11.453 5.309 1.586 1 97.88 67 GLY B O 1
ATOM 2343 N N . GLU B 1 68 ? 11.102 3.572 2.963 1 97 68 GLU B N 1
ATOM 2344 C CA . GLU B 1 68 ? 10.641 4.418 4.059 1 97 68 GLU B CA 1
ATOM 2345 C C . GLU B 1 68 ? 11.758 5.316 4.574 1 97 68 GLU B C 1
ATOM 2347 O O . GLU B 1 68 ? 11.508 6.445 5 1 97 68 GLU B O 1
ATOM 2352 N N . SER B 1 69 ? 12.961 4.785 4.574 1 97.12 69 SER B N 1
ATOM 2353 C CA . SER B 1 69 ? 14.086 5.617 4.988 1 97.12 69 SER B CA 1
ATOM 2354 C C . SER B 1 69 ? 14.273 6.805 4.055 1 97.12 69 SER B C 1
ATOM 2356 O O . SER B 1 69 ? 14.609 7.906 4.496 1 97.12 69 SER B O 1
ATOM 2358 N N . PHE B 1 70 ? 14.047 6.578 2.705 1 96.62 70 PHE B N 1
ATOM 2359 C CA . PHE B 1 70 ? 14.07 7.664 1.734 1 96.62 70 PHE B CA 1
ATOM 2360 C C . PHE B 1 70 ? 12.961 8.672 2.025 1 96.62 70 PHE B C 1
ATOM 2362 O O . PHE B 1 70 ? 13.211 9.875 2.104 1 96.62 70 PHE B O 1
ATOM 2369 N N . LEU B 1 71 ? 11.805 8.18 2.293 1 95 71 LEU B N 1
ATOM 2370 C CA . LEU B 1 71 ? 10.625 9.016 2.473 1 95 71 LEU B CA 1
ATOM 2371 C C . LEU B 1 71 ? 10.688 9.766 3.801 1 95 71 LEU B C 1
ATOM 2373 O O . LEU B 1 71 ? 10.18 10.883 3.912 1 95 71 LEU B O 1
ATOM 2377 N N . GLY B 1 72 ? 11.289 9.18 4.746 1 93.62 72 GLY B N 1
ATOM 2378 C CA . GLY B 1 72 ? 11.383 9.773 6.066 1 93.62 72 GLY B CA 1
ATOM 2379 C C . GLY B 1 72 ? 12.102 11.109 6.07 1 93.62 72 GLY B C 1
ATOM 2380 O O . GLY B 1 72 ? 11.867 11.945 6.945 1 93.62 72 GLY B O 1
ATOM 2381 N N . LEU B 1 73 ? 12.938 11.312 5.109 1 93.38 73 LEU B N 1
ATOM 2382 C CA . LEU B 1 73 ? 13.695 12.555 5.047 1 93.38 73 LEU B CA 1
ATOM 2383 C C . LEU B 1 73 ? 13.086 13.5 4.012 1 93.38 73 LEU B C 1
ATOM 2385 O O . LEU B 1 73 ? 13.523 14.656 3.893 1 93.38 73 LEU B O 1
ATOM 2389 N N . ALA B 1 74 ? 12.125 13.023 3.26 1 89.69 74 ALA B N 1
ATOM 2390 C CA . ALA B 1 74 ? 11.461 13.867 2.262 1 89.69 74 ALA B CA 1
ATOM 2391 C C . ALA B 1 74 ? 10.523 14.867 2.926 1 89.69 74 ALA B C 1
ATOM 2393 O O . ALA B 1 74 ? 9.938 14.586 3.973 1 89.69 74 ALA B O 1
ATOM 2394 N N . PRO B 1 75 ? 10.414 15.992 2.256 1 85.06 75 PRO B N 1
ATOM 2395 C CA . PRO B 1 75 ? 9.438 16.953 2.787 1 85.06 75 PRO B CA 1
ATOM 2396 C C . PRO B 1 75 ? 7.996 16.469 2.631 1 85.06 75 PRO B C 1
ATOM 2398 O O . PRO B 1 75 ? 7.676 15.758 1.676 1 85.06 75 PRO B O 1
ATOM 2401 N N . TYR B 1 76 ? 7.09 16.75 3.488 1 79.62 76 TYR B N 1
ATOM 2402 C CA . TYR B 1 76 ? 5.66 16.469 3.443 1 79.62 76 TYR B CA 1
ATOM 2403 C C . TYR B 1 76 ? 5.395 14.977 3.455 1 79.62 76 TYR B C 1
ATOM 2405 O O . TYR B 1 76 ? 4.559 14.477 2.697 1 79.62 76 TYR B O 1
ATOM 2413 N N . ASN B 1 77 ? 6.27 14.328 4.164 1 81.06 77 ASN B N 1
ATOM 2414 C CA . ASN B 1 77 ? 6.008 12.914 4.406 1 81.06 77 ASN B CA 1
ATOM 2415 C C . ASN B 1 77 ? 5.137 12.711 5.645 1 81.06 77 ASN B C 1
ATOM 2417 O O . ASN B 1 77 ? 5.379 13.328 6.688 1 81.06 77 ASN B O 1
ATOM 2421 N N . SER B 1 78 ? 4.277 11.789 5.559 1 74.75 78 SER B N 1
ATOM 2422 C CA . SER B 1 78 ? 3.186 11.664 6.52 1 74.75 78 SER B CA 1
ATOM 2423 C C . SER B 1 78 ? 3.713 11.359 7.918 1 74.75 78 SER B C 1
ATOM 2425 O O . SER B 1 78 ? 3.447 12.102 8.867 1 74.75 78 SER B O 1
ATOM 2427 N N . TRP B 1 79 ? 4.594 10.344 8.031 1 78.25 79 TRP B N 1
ATOM 2428 C CA . TRP B 1 79 ? 4.863 9.867 9.383 1 78.25 79 TRP B CA 1
ATOM 2429 C C . TRP B 1 79 ? 5.992 10.664 10.023 1 78.25 79 TRP B C 1
ATOM 2431 O O . TRP B 1 79 ? 6.168 10.633 11.25 1 78.25 79 TRP B O 1
ATOM 2441 N N . SER B 1 80 ? 6.668 11.461 9.266 1 81.44 80 SER B N 1
ATOM 2442 C CA . SER B 1 80 ? 7.781 12.195 9.852 1 81.44 80 SER B CA 1
ATOM 2443 C C . SER B 1 80 ? 7.488 13.688 9.906 1 81.44 80 SER B C 1
ATOM 2445 O O . SER B 1 80 ? 8.328 14.477 10.344 1 81.44 80 SER B O 1
ATOM 2447 N N . THR B 1 81 ? 6.32 14.07 9.484 1 82.25 81 THR B N 1
ATOM 2448 C CA . THR B 1 81 ? 6.004 15.484 9.359 1 82.25 81 THR B CA 1
ATOM 2449 C C . THR B 1 81 ? 6.082 16.188 10.719 1 82.25 81 THR B C 1
ATOM 2451 O O . THR B 1 81 ? 6.438 17.359 10.805 1 82.25 81 THR B O 1
ATOM 2454 N N . GLU B 1 82 ? 5.855 15.398 11.82 1 85.44 82 GLU B N 1
ATOM 2455 C CA . GLU B 1 82 ? 5.805 15.984 13.156 1 85.44 82 GLU B CA 1
ATOM 2456 C C . GLU B 1 82 ? 7.164 15.922 13.844 1 85.44 82 GLU B C 1
ATOM 2458 O O . GLU B 1 82 ? 7.359 16.516 14.906 1 85.44 82 GLU B O 1
ATOM 2463 N N . LEU B 1 83 ? 8.086 15.297 13.227 1 90.19 83 LEU B N 1
ATOM 2464 C CA . LEU B 1 83 ? 9.406 15.109 13.828 1 90.19 83 LEU B CA 1
ATOM 2465 C C . LEU B 1 83 ? 10.32 16.281 13.5 1 90.19 83 LEU B C 1
ATOM 2467 O O . LEU B 1 83 ? 10.242 16.844 12.406 1 90.19 83 LEU B O 1
ATOM 2471 N N . ASN B 1 84 ? 11.141 16.656 14.516 1 90.81 84 ASN B N 1
ATOM 2472 C CA . ASN B 1 84 ? 12.172 17.641 14.227 1 90.81 84 ASN B CA 1
ATOM 2473 C C . ASN B 1 84 ? 13.352 17.031 13.477 1 90.81 84 ASN B C 1
ATOM 2475 O O . ASN B 1 84 ? 13.383 15.812 13.258 1 90.81 84 ASN B O 1
ATOM 2479 N N . THR B 1 85 ? 14.297 17.812 13.078 1 90 85 THR B N 1
ATOM 2480 C CA . THR B 1 85 ? 15.391 17.391 12.211 1 90 85 THR B CA 1
ATOM 2481 C C . THR B 1 85 ? 16.234 16.312 12.883 1 90 85 THR B C 1
ATOM 2483 O O . THR B 1 85 ? 16.609 15.328 12.234 1 90 85 THR B O 1
ATOM 2486 N N . VAL B 1 86 ? 16.5 16.422 14.148 1 91.5 86 VAL B N 1
ATOM 2487 C CA . VAL B 1 86 ? 17.312 15.461 14.883 1 91.5 86 VAL B CA 1
ATOM 2488 C C . VAL B 1 86 ? 16.578 14.125 14.961 1 91.5 86 VAL B C 1
ATOM 2490 O O . VAL B 1 86 ? 17.172 13.062 14.75 1 91.5 86 VAL B O 1
ATOM 2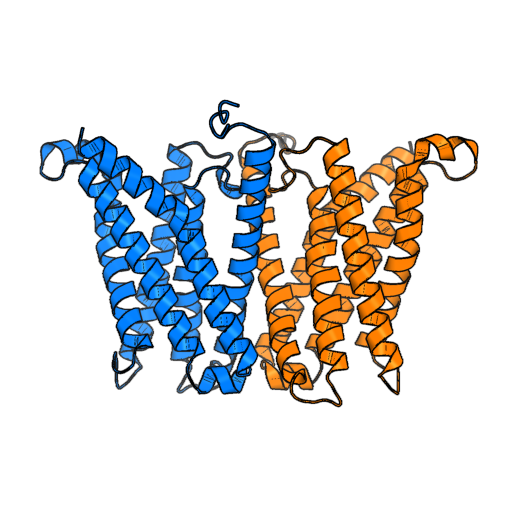493 N N . GLU B 1 87 ? 15.25 14.18 15.156 1 93.38 87 GLU B N 1
ATOM 2494 C CA . GLU B 1 87 ? 14.422 12.977 15.25 1 93.38 87 GLU B CA 1
ATOM 2495 C C . GLU B 1 87 ? 14.297 12.297 13.891 1 93.38 87 GLU B C 1
ATOM 2497 O O . GLU B 1 87 ? 14.305 11.062 13.812 1 93.38 87 GLU B O 1
ATOM 2502 N N . LYS B 1 88 ? 14.156 13.07 12.875 1 93.56 88 LYS B N 1
ATOM 2503 C CA . LYS B 1 88 ? 14.094 12.531 11.523 1 93.56 88 LYS B CA 1
ATOM 2504 C C . LYS B 1 88 ? 15.375 11.789 11.164 1 93.56 88 LYS B C 1
ATOM 2506 O O . LYS B 1 88 ? 15.336 10.688 10.617 1 93.56 88 LYS B O 1
ATOM 2511 N N . ARG B 1 89 ? 16.469 12.391 11.508 1 92.56 89 ARG B N 1
ATOM 2512 C CA . ARG B 1 89 ? 17.766 11.773 11.234 1 92.56 89 ARG B CA 1
ATOM 2513 C C . ARG B 1 89 ? 17.938 10.477 12.023 1 92.56 89 ARG B C 1
ATOM 2515 O O . ARG B 1 89 ? 18.453 9.492 11.5 1 92.56 89 ARG B O 1
ATOM 2522 N N . ARG B 1 90 ? 17.5 10.508 13.227 1 94.56 90 ARG B N 1
ATOM 2523 C CA . ARG B 1 90 ? 17.578 9.305 14.055 1 94.56 90 ARG B CA 1
ATOM 2524 C C . ARG B 1 90 ? 16.703 8.195 13.469 1 94.56 90 ARG B C 1
ATOM 2526 O O . ARG B 1 90 ? 17.156 7.047 13.359 1 94.56 90 ARG B O 1
ATOM 2533 N N . ALA B 1 91 ? 15.492 8.555 13.125 1 94.62 91 ALA B N 1
ATOM 2534 C CA . ALA B 1 91 ? 14.602 7.574 12.516 1 94.62 91 ALA B CA 1
ATOM 2535 C C . ALA B 1 91 ? 15.188 7.027 11.219 1 94.62 91 ALA B C 1
ATOM 2537 O O . ALA B 1 91 ? 15.133 5.82 10.969 1 94.62 91 ALA B O 1
ATOM 2538 N N . HIS B 1 92 ? 15.75 7.895 10.453 1 96.12 92 HIS B N 1
ATOM 2539 C CA . HIS B 1 92 ? 16.359 7.512 9.18 1 96.12 92 HIS B CA 1
ATOM 2540 C C . HIS B 1 92 ? 17.422 6.453 9.375 1 96.12 92 HIS B C 1
ATOM 2542 O O . HIS B 1 92 ? 17.391 5.402 8.727 1 96.12 92 HIS B O 1
ATOM 2548 N N . TRP B 1 93 ? 18.375 6.766 10.258 1 95.19 93 TRP B N 1
ATOM 2549 C CA . TRP B 1 93 ? 19.469 5.816 10.336 1 95.19 93 TRP B CA 1
ATOM 2550 C C . TRP B 1 93 ? 19.047 4.531 11.031 1 95.19 93 TRP B C 1
ATOM 2552 O O . TRP B 1 93 ? 19.547 3.449 10.727 1 95.19 93 TRP B O 1
ATOM 2562 N N . ILE B 1 94 ? 18.062 4.535 11.922 1 96.81 94 ILE B N 1
ATOM 2563 C CA . ILE B 1 94 ? 17.547 3.314 12.531 1 96.81 94 ILE B CA 1
ATOM 2564 C C . ILE B 1 94 ? 16.891 2.441 11.461 1 96.81 94 ILE B C 1
ATOM 2566 O O . ILE B 1 94 ? 17.172 1.245 11.367 1 96.81 94 ILE B O 1
ATOM 2570 N N . VAL B 1 95 ? 15.992 3.018 10.656 1 97.69 95 VAL B N 1
ATOM 2571 C CA . VAL B 1 95 ? 15.273 2.279 9.617 1 97.69 95 VAL B CA 1
ATOM 2572 C C . VAL B 1 95 ? 16.266 1.794 8.555 1 97.69 95 VAL B C 1
ATOM 2574 O O . VAL B 1 95 ? 16.156 0.66 8.086 1 97.69 95 VAL B O 1
ATOM 2577 N N . ALA B 1 96 ? 17.203 2.619 8.227 1 97.94 96 ALA B N 1
ATOM 2578 C CA . ALA B 1 96 ? 18.203 2.254 7.23 1 97.94 96 ALA B CA 1
ATOM 2579 C C . ALA B 1 96 ? 19.078 1.1 7.727 1 97.94 96 ALA B C 1
ATOM 2581 O O . ALA B 1 96 ? 19.453 0.216 6.949 1 97.94 96 ALA B O 1
ATOM 2582 N N . LEU B 1 97 ? 19.406 1.153 8.977 1 97.75 97 LEU B N 1
ATOM 2583 C CA . LEU B 1 97 ? 20.203 0.076 9.562 1 97.75 97 LEU B CA 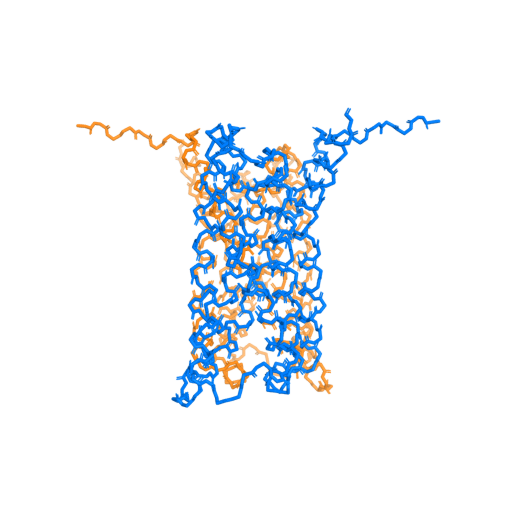1
ATOM 2584 C C . LEU B 1 97 ? 19.422 -1.238 9.547 1 97.75 97 LEU B C 1
ATOM 2586 O O . LEU B 1 97 ? 19.984 -2.281 9.188 1 97.75 97 LEU B O 1
ATOM 2590 N N . LEU B 1 98 ? 18.203 -1.193 9.945 1 98.38 98 LEU B N 1
ATOM 2591 C CA . LEU B 1 98 ? 17.359 -2.383 9.914 1 98.38 98 LEU B CA 1
ATOM 2592 C C . LEU B 1 98 ? 17.25 -2.93 8.492 1 98.38 98 LEU B C 1
ATOM 2594 O O . LEU B 1 98 ? 17.344 -4.141 8.281 1 98.38 98 LEU B O 1
ATOM 2598 N N . SER B 1 99 ? 17 -2.018 7.578 1 98.69 99 SER B N 1
ATOM 2599 C CA . SER B 1 99 ? 16.969 -2.395 6.168 1 98.69 99 SER B CA 1
ATOM 2600 C C . SER B 1 99 ? 18.25 -3.115 5.762 1 98.69 99 SER B C 1
ATOM 2602 O O . SER B 1 99 ? 18.203 -4.203 5.184 1 98.69 99 SER B O 1
ATOM 2604 N N . SER B 1 100 ? 19.391 -2.596 6.121 1 98.69 100 SER B N 1
ATOM 2605 C CA . SER B 1 100 ? 20.688 -3.146 5.734 1 98.69 100 SER B CA 1
ATOM 2606 C C . SER B 1 100 ? 20.906 -4.523 6.348 1 98.69 100 SER B C 1
ATOM 2608 O O . SER B 1 100 ? 21.422 -5.426 5.691 1 98.69 100 SER B O 1
ATOM 2610 N N . ILE B 1 101 ? 20.469 -4.68 7.551 1 98.5 101 ILE B N 1
ATOM 2611 C CA . ILE B 1 101 ? 20.609 -5.965 8.227 1 98.5 101 ILE B CA 1
ATOM 2612 C C . ILE B 1 101 ? 19.812 -7.027 7.488 1 98.5 101 ILE B C 1
ATOM 2614 O O . ILE B 1 101 ? 20.312 -8.109 7.188 1 98.5 101 ILE B O 1
ATOM 2618 N N . LEU B 1 102 ? 18.609 -6.742 7.172 1 98.75 102 LEU B N 1
ATOM 2619 C CA . LEU B 1 102 ? 17.734 -7.703 6.496 1 98.75 102 LEU B CA 1
ATOM 2620 C C . LEU B 1 102 ? 18.297 -8.062 5.121 1 98.75 102 LEU B C 1
ATOM 2622 O O . LEU B 1 102 ? 18.344 -9.234 4.754 1 98.75 102 LEU B O 1
ATOM 2626 N N . VAL B 1 103 ? 18.734 -7.043 4.379 1 98.69 103 VAL B N 1
ATOM 2627 C CA . VAL B 1 103 ? 19.141 -7.289 2.998 1 98.69 103 VAL B CA 1
ATOM 2628 C C . VAL B 1 103 ? 20.469 -8.055 2.977 1 98.69 103 VAL B C 1
ATOM 2630 O O . VAL B 1 103 ? 20.688 -8.914 2.115 1 98.69 103 VAL B O 1
ATOM 2633 N N . ILE B 1 104 ? 21.328 -7.758 3.9 1 98.44 104 ILE B N 1
ATOM 2634 C CA . ILE B 1 104 ? 22.609 -8.461 3.969 1 98.44 104 ILE B CA 1
ATOM 2635 C C . ILE B 1 104 ? 22.375 -9.914 4.359 1 98.44 104 ILE B C 1
ATOM 2637 O O . ILE B 1 104 ? 22.875 -10.828 3.697 1 98.44 104 ILE B O 1
ATOM 2641 N N . ILE B 1 105 ? 21.594 -10.172 5.391 1 98.19 105 ILE B N 1
ATOM 2642 C CA . ILE B 1 105 ? 21.297 -11.531 5.824 1 98.19 105 ILE B CA 1
ATOM 2643 C C . ILE B 1 105 ? 20.594 -12.297 4.699 1 98.19 105 ILE B C 1
ATOM 2645 O O . ILE B 1 105 ? 20.969 -13.422 4.375 1 98.19 105 ILE B O 1
ATOM 2649 N N . GLY B 1 106 ? 19.594 -11.703 4.082 1 98.12 106 GLY B N 1
ATOM 2650 C CA . GLY B 1 106 ? 18.844 -12.352 3.018 1 98.12 106 GLY B CA 1
ATOM 2651 C C . GLY B 1 106 ? 19.703 -12.68 1.804 1 98.12 106 GLY B C 1
ATOM 2652 O O . GLY B 1 106 ? 19.516 -13.719 1.168 1 98.12 106 GLY B O 1
ATOM 2653 N N . SER B 1 107 ? 20.578 -11.773 1.458 1 97.56 107 SER B N 1
ATOM 2654 C CA . SER B 1 107 ? 21.453 -11.992 0.317 1 97.56 107 SER B CA 1
ATOM 2655 C C . SER B 1 107 ? 22.453 -13.125 0.595 1 97.56 107 SER B C 1
ATOM 2657 O O . SER B 1 107 ? 22.578 -14.047 -0.209 1 97.56 107 SER B O 1
ATOM 2659 N N . PHE B 1 108 ? 23.078 -13.102 1.695 1 95.81 108 PHE B N 1
ATOM 2660 C CA . PHE B 1 108 ? 24.109 -14.094 2.008 1 95.81 108 PHE B CA 1
ATOM 2661 C C . PHE B 1 108 ? 23.469 -15.453 2.264 1 95.81 108 PHE B C 1
ATOM 2663 O O . PHE B 1 108 ? 24.062 -16.484 1.947 1 95.81 108 PHE B O 1
ATOM 2670 N N . TYR B 1 109 ? 22.297 -15.43 2.834 1 94 109 TYR B N 1
ATOM 2671 C CA . TYR B 1 109 ? 21.578 -16.688 3.045 1 94 109 TYR B CA 1
ATOM 2672 C C . TYR B 1 109 ? 21.375 -17.422 1.726 1 94 109 TYR B C 1
ATOM 2674 O O . TYR B 1 109 ? 21.625 -18.625 1.632 1 94 109 TYR B O 1
ATOM 2682 N N . ALA B 1 110 ? 20.984 -16.75 0.722 1 92.5 110 ALA B N 1
ATOM 2683 C CA . ALA B 1 110 ? 20.781 -17.359 -0.583 1 92.5 110 ALA B CA 1
ATOM 2684 C C . ALA B 1 110 ? 22.094 -17.781 -1.215 1 92.5 110 ALA B C 1
ATOM 2686 O O . ALA B 1 110 ? 22.188 -18.844 -1.84 1 92.5 110 ALA B O 1
ATOM 2687 N N . MET B 1 111 ? 23.141 -17.016 -1.027 1 92.69 111 MET B N 1
ATOM 2688 C CA . MET B 1 111 ? 24.453 -17.312 -1.614 1 92.69 111 MET B CA 1
ATOM 2689 C C . MET B 1 111 ? 25.016 -18.609 -1.069 1 92.69 111 MET B C 1
ATOM 2691 O O . MET B 1 111 ? 25.672 -19.359 -1.8 1 92.69 111 MET B O 1
ATOM 2695 N N . VAL B 1 112 ? 24.703 -18.953 0.146 1 91.62 112 VAL B N 1
ATOM 2696 C CA . VAL B 1 112 ? 25.25 -20.141 0.795 1 91.62 112 VAL B CA 1
ATOM 2697 C C . VAL B 1 112 ? 24.5 -21.391 0.332 1 91.62 112 VAL B C 1
ATOM 2699 O O . VAL B 1 112 ? 25.078 -22.453 0.169 1 91.62 112 VAL B O 1
ATOM 2702 N N . PHE B 1 113 ? 23.234 -21.297 0.045 1 90.12 113 PHE B N 1
ATOM 2703 C CA . PHE B 1 113 ? 22.406 -22.469 -0.221 1 90.12 113 PHE B CA 1
ATOM 2704 C C . PHE B 1 113 ? 22.266 -22.688 -1.72 1 90.12 113 PHE B C 1
ATOM 2706 O O . PHE B 1 113 ? 21.859 -23.781 -2.152 1 90.12 113 PHE B O 1
ATOM 2713 N N . LYS B 1 114 ? 22.625 -21.688 -2.443 1 87.81 114 LYS B N 1
ATOM 2714 C CA . LYS B 1 114 ? 22.578 -21.859 -3.893 1 87.81 114 LYS B CA 1
ATOM 2715 C C . LYS B 1 114 ? 23.906 -22.438 -4.41 1 87.81 114 LYS B C 1
ATOM 2717 O O . LYS B 1 114 ? 24.969 -22.047 -3.953 1 87.81 114 LYS B O 1
ATOM 2722 N N . THR B 1 115 ? 23.812 -23.312 -5.34 1 84.94 115 THR B N 1
ATOM 2723 C CA . THR B 1 115 ? 24.984 -23.969 -5.898 1 84.94 115 THR B CA 1
ATOM 2724 C C . THR B 1 115 ? 25.734 -23.016 -6.836 1 84.94 115 THR B C 1
ATOM 2726 O O . THR B 1 115 ? 26.969 -22.938 -6.801 1 84.94 115 THR B O 1
ATOM 2729 N N . ILE B 1 116 ? 25.016 -22.344 -7.738 1 86.06 116 ILE B N 1
ATOM 2730 C CA . ILE B 1 116 ? 25.594 -21.391 -8.672 1 86.06 116 ILE B CA 1
ATOM 2731 C C . ILE B 1 116 ? 25.062 -19.984 -8.367 1 86.06 116 ILE B C 1
ATOM 2733 O O . ILE B 1 116 ? 23.844 -19.766 -8.359 1 86.06 116 ILE B O 1
ATOM 2737 N N . ASN B 1 117 ? 26 -19.125 -8.148 1 88.69 117 ASN B N 1
ATOM 2738 C CA . ASN B 1 117 ? 25.625 -17.75 -7.797 1 88.69 117 ASN B CA 1
ATOM 2739 C C . ASN B 1 117 ? 25.953 -16.781 -8.93 1 88.69 117 ASN B C 1
ATOM 2741 O O . ASN B 1 117 ? 26.875 -17 -9.703 1 88.69 117 ASN B O 1
ATOM 2745 N N . PHE B 1 118 ? 25.219 -15.742 -9.148 1 93.38 118 PHE B N 1
ATOM 2746 C CA . PHE B 1 118 ? 25.438 -14.547 -9.953 1 93.38 118 PHE B CA 1
ATOM 2747 C C . PHE B 1 118 ? 25.594 -14.906 -11.43 1 93.38 118 PHE B C 1
ATOM 2749 O O . PHE B 1 118 ? 26.391 -14.305 -12.141 1 93.38 118 PHE B O 1
ATOM 2756 N N . ASN B 1 119 ? 24.922 -15.914 -11.859 1 92.62 119 ASN B N 1
ATOM 2757 C CA . ASN B 1 119 ? 24.938 -16.281 -13.273 1 92.62 119 ASN B CA 1
ATOM 2758 C C . ASN B 1 119 ? 23.75 -15.695 -14.023 1 92.62 119 ASN B C 1
ATOM 2760 O O . ASN B 1 119 ? 23.656 -15.82 -15.25 1 92.62 119 ASN B O 1
ATOM 2764 N N . THR B 1 120 ? 22.844 -15.133 -13.359 1 96.06 120 THR B N 1
ATOM 2765 C CA . THR B 1 120 ? 21.688 -14.469 -13.953 1 96.06 120 THR B CA 1
ATOM 2766 C C . THR B 1 120 ? 21.75 -12.961 -13.734 1 96.06 120 THR B C 1
ATOM 2768 O O . THR B 1 120 ? 22.5 -12.484 -12.875 1 96.06 120 THR B O 1
ATOM 2771 N N . MET B 1 121 ? 21 -12.211 -14.562 1 97.69 121 MET B N 1
ATOM 2772 C CA . MET B 1 121 ? 20.938 -10.766 -14.367 1 97.69 121 MET B CA 1
ATOM 2773 C C . MET B 1 121 ? 20.344 -10.422 -13 1 97.69 121 MET B C 1
ATOM 2775 O O . MET B 1 121 ? 20.781 -9.469 -12.359 1 97.69 121 MET B O 1
ATOM 2779 N N . HIS B 1 122 ? 19.375 -11.195 -12.492 1 97.94 122 HIS B N 1
ATOM 2780 C CA . HIS B 1 122 ? 18.844 -11.031 -11.141 1 97.94 122 HIS B CA 1
ATOM 2781 C C . HIS B 1 122 ? 19.953 -11.102 -10.102 1 97.94 122 HIS B C 1
ATOM 2783 O O . HIS B 1 122 ? 20.094 -10.211 -9.266 1 97.94 122 HIS B O 1
ATOM 2789 N N . GLY B 1 123 ? 20.766 -12.094 -10.258 1 97.31 123 GLY B N 1
ATOM 2790 C CA . GLY B 1 123 ? 21.859 -12.273 -9.312 1 97.31 123 GLY B CA 1
ATOM 2791 C C . GLY B 1 123 ? 22.906 -11.188 -9.398 1 97.31 123 GLY B C 1
ATOM 2792 O O . GLY B 1 123 ? 23.422 -10.734 -8.375 1 97.31 123 GLY B O 1
ATOM 2793 N N . LYS B 1 124 ? 23.234 -10.789 -10.617 1 98 124 LYS B N 1
ATOM 2794 C CA . LYS B 1 124 ? 24.25 -9.773 -10.812 1 98 124 LYS B CA 1
ATOM 2795 C C . LYS B 1 124 ? 23.812 -8.43 -10.242 1 98 124 LYS B C 1
ATOM 2797 O O . LYS B 1 124 ? 24.562 -7.773 -9.523 1 98 124 LYS B O 1
ATOM 2802 N N . PHE B 1 125 ? 22.625 -8.07 -10.531 1 98.5 125 PHE B N 1
ATOM 2803 C CA . PHE B 1 125 ? 22.141 -6.805 -10.008 1 98.5 125 PHE B CA 1
ATOM 2804 C C . PHE B 1 125 ? 21.906 -6.895 -8.5 1 98.5 125 PHE B C 1
ATOM 2806 O O . PHE B 1 125 ? 22.094 -5.914 -7.781 1 98.5 125 PHE B O 1
ATOM 2813 N N . GLY B 1 126 ? 21.484 -8.07 -8.031 1 98.25 126 GLY B N 1
ATOM 2814 C CA . GLY B 1 126 ? 21.406 -8.281 -6.598 1 98.25 126 GLY B CA 1
ATOM 2815 C C . GLY B 1 126 ? 22.734 -8.094 -5.891 1 98.25 126 GLY B C 1
ATOM 2816 O O . GLY B 1 126 ? 22.797 -7.488 -4.816 1 98.25 126 GLY B O 1
ATOM 2817 N N . LEU B 1 127 ? 23.766 -8.562 -6.508 1 97.75 127 LEU B N 1
ATOM 2818 C CA . LEU B 1 127 ? 25.109 -8.406 -5.949 1 97.75 127 LEU B CA 1
ATOM 2819 C C . LEU B 1 127 ? 25.5 -6.938 -5.887 1 97.75 127 LEU B C 1
ATOM 2821 O O . LEU B 1 127 ? 26 -6.465 -4.863 1 97.75 127 LEU B O 1
ATOM 2825 N N . VAL B 1 128 ? 25.281 -6.234 -6.957 1 98.38 128 VAL B N 1
ATOM 2826 C CA . VAL B 1 128 ? 25.594 -4.812 -6.984 1 98.38 128 VAL B CA 1
ATOM 2827 C C . VAL B 1 128 ? 24.828 -4.086 -5.883 1 98.38 128 VAL B C 1
ATOM 2829 O O . VAL B 1 128 ? 25.391 -3.262 -5.164 1 98.38 128 VAL B O 1
ATOM 2832 N N . ALA B 1 129 ? 23.547 -4.398 -5.719 1 98.75 129 ALA B N 1
ATOM 2833 C CA . ALA B 1 129 ? 22.703 -3.758 -4.715 1 98.75 129 ALA B CA 1
ATOM 2834 C C . ALA B 1 129 ? 23.266 -3.984 -3.311 1 98.75 129 ALA B C 1
ATOM 2836 O O . ALA B 1 129 ? 23.359 -3.045 -2.516 1 98.75 129 ALA B O 1
ATOM 2837 N N . VAL B 1 130 ? 23.641 -5.23 -3.029 1 98.5 130 VAL B N 1
ATOM 2838 C CA . VAL B 1 130 ? 24.062 -5.535 -1.67 1 98.5 130 VAL B CA 1
ATOM 2839 C C . VAL B 1 130 ? 25.453 -4.922 -1.417 1 98.5 130 VAL B C 1
ATOM 2841 O O . VAL B 1 130 ? 25.734 -4.473 -0.306 1 98.5 130 VAL B O 1
ATOM 2844 N N . VAL B 1 131 ? 26.328 -4.871 -2.377 1 98.31 131 VAL B N 1
ATOM 2845 C CA . VAL B 1 131 ? 27.641 -4.242 -2.225 1 98.31 131 VAL B CA 1
ATOM 2846 C C . VAL B 1 131 ? 27.469 -2.754 -1.935 1 98.31 131 VAL B C 1
ATOM 2848 O O . VAL B 1 131 ? 28.062 -2.223 -1.001 1 98.31 131 VAL B O 1
ATOM 2851 N N . PHE B 1 132 ? 26.625 -2.129 -2.682 1 98.69 132 PHE B N 1
ATOM 2852 C CA . PHE B 1 132 ? 26.375 -0.712 -2.439 1 98.69 132 PHE B CA 1
ATOM 2853 C C . PHE B 1 132 ? 25.75 -0.499 -1.07 1 98.69 132 PHE B C 1
ATOM 2855 O O . PHE B 1 132 ? 26 0.512 -0.412 1 98.69 132 PHE B O 1
ATOM 2862 N N . THR B 1 133 ? 24.875 -1.392 -0.659 1 98.62 133 THR B N 1
ATOM 2863 C CA . THR B 1 133 ? 24.266 -1.282 0.662 1 98.62 133 THR B CA 1
ATOM 2864 C C . THR B 1 133 ? 25.328 -1.363 1.756 1 98.62 133 THR B C 1
ATOM 2866 O O . THR B 1 133 ? 25.328 -0.56 2.689 1 98.62 133 THR B O 1
ATOM 2869 N N . ILE B 1 134 ? 26.219 -2.27 1.624 1 98.31 134 ILE B N 1
ATOM 2870 C CA . ILE B 1 134 ? 27.281 -2.455 2.615 1 98.31 134 ILE B CA 1
ATOM 2871 C C . ILE B 1 134 ? 28.188 -1.227 2.646 1 98.31 134 ILE B C 1
ATOM 2873 O O . ILE B 1 134 ? 28.469 -0.682 3.717 1 98.31 134 ILE B O 1
ATOM 2877 N N . VAL B 1 135 ? 28.625 -0.743 1.511 1 97.5 135 VAL B N 1
ATOM 2878 C CA . VAL B 1 135 ? 29.484 0.433 1.44 1 97.5 135 VAL B CA 1
ATOM 2879 C C . VAL B 1 135 ? 28.75 1.649 1.991 1 97.5 135 VAL B C 1
ATOM 2881 O O . VAL B 1 135 ? 29.344 2.51 2.639 1 97.5 135 VAL B O 1
ATOM 2884 N N . ASN B 1 136 ? 27.438 1.661 1.768 1 97.56 136 ASN B N 1
ATOM 2885 C CA . ASN B 1 136 ? 26.641 2.812 2.188 1 97.56 136 ASN B CA 1
ATOM 2886 C C . ASN B 1 136 ? 26.484 2.861 3.703 1 97.56 136 ASN B C 1
ATOM 2888 O O . ASN B 1 136 ? 26.234 3.928 4.273 1 97.56 136 ASN B O 1
ATOM 2892 N N . LEU B 1 137 ? 26.578 1.728 4.352 1 96.19 137 LEU B N 1
ATOM 2893 C CA . LEU B 1 137 ? 26.594 1.726 5.809 1 96.19 137 LEU B CA 1
ATOM 2894 C C . LEU B 1 137 ? 27.766 2.557 6.336 1 96.19 137 LEU B C 1
ATOM 2896 O O . LEU B 1 137 ? 27.609 3.32 7.289 1 96.19 137 LEU B O 1
ATOM 2900 N N . PHE B 1 138 ? 28.875 2.49 5.652 1 93 138 PHE B N 1
ATOM 2901 C CA . PHE B 1 138 ? 30.078 3.207 6.09 1 93 138 PHE B CA 1
ATOM 2902 C C . PHE B 1 138 ? 29.953 4.695 5.777 1 93 138 PHE B C 1
ATOM 2904 O O . PHE B 1 138 ? 30.281 5.535 6.613 1 93 138 PHE B O 1
ATOM 2911 N N . THR B 1 139 ? 29.484 4.961 4.602 1 93.75 139 THR B N 1
ATOM 2912 C CA . THR B 1 139 ? 29.328 6.371 4.258 1 93.75 139 THR B CA 1
ATOM 2913 C C . THR B 1 139 ? 28.234 7.02 5.102 1 93.75 139 THR B C 1
ATOM 2915 O O . THR B 1 139 ? 28.281 8.227 5.363 1 93.75 139 THR B O 1
ATOM 2918 N N . GLY B 1 140 ? 27.25 6.223 5.488 1 93.38 140 GLY B N 1
ATOM 2919 C CA . GLY B 1 140 ? 26.234 6.715 6.395 1 93.38 140 GLY B CA 1
ATOM 2920 C C . GLY B 1 140 ? 26.766 7.086 7.762 1 93.38 140 GLY B C 1
ATOM 2921 O O . GLY B 1 140 ? 26.422 8.133 8.305 1 93.38 140 GLY B O 1
ATOM 2922 N N . VAL B 1 141 ? 27.609 6.227 8.297 1 89.69 141 VAL B N 1
ATOM 2923 C CA . VAL B 1 141 ? 28.25 6.508 9.578 1 89.69 141 VAL B CA 1
ATOM 2924 C C . VAL B 1 141 ? 29.125 7.754 9.469 1 89.69 141 VAL B C 1
ATOM 2926 O O . VAL B 1 141 ? 29.125 8.602 10.359 1 89.69 141 VAL B O 1
ATOM 2929 N N . ALA B 1 142 ? 29.812 7.918 8.398 1 86.25 142 ALA B N 1
ATOM 2930 C CA . ALA B 1 142 ? 30.641 9.102 8.156 1 86.25 142 ALA B CA 1
ATOM 2931 C C . ALA B 1 142 ? 29.781 10.359 8.094 1 86.25 142 ALA B C 1
ATOM 2933 O O . ALA B 1 142 ? 30.172 11.414 8.602 1 86.25 142 ALA B O 1
ATOM 2934 N N . ALA B 1 143 ? 28.625 10.219 7.5 1 85.69 143 ALA B N 1
ATOM 2935 C CA . ALA B 1 143 ? 27.719 11.359 7.359 1 85.69 143 ALA B CA 1
ATOM 2936 C C . ALA B 1 143 ? 27.141 11.766 8.711 1 85.69 143 ALA B C 1
ATOM 2938 O O . ALA B 1 143 ? 26.844 12.945 8.93 1 85.69 143 ALA B O 1
ATOM 2939 N N . LEU B 1 144 ? 26.984 10.836 9.586 1 83.62 144 LEU B N 1
ATOM 2940 C CA . LEU B 1 144 ? 26.453 11.094 10.922 1 83.62 144 LEU B CA 1
ATOM 2941 C C . LEU B 1 144 ? 27.469 11.836 11.781 1 83.62 144 LEU B C 1
ATOM 2943 O O . LEU B 1 144 ? 27.094 12.656 12.625 1 83.62 144 LEU B O 1
ATOM 2947 N N . TYR B 1 145 ? 28.75 11.578 11.625 1 75.25 145 TYR B N 1
ATOM 2948 C CA . TYR B 1 145 ? 29.766 12.141 12.508 1 75.25 145 TYR B CA 1
ATOM 2949 C C . TYR B 1 145 ? 30.547 13.242 11.812 1 75.25 145 TYR B C 1
ATOM 2951 O O . TYR B 1 145 ? 31.766 13.391 12.016 1 75.25 145 TYR B O 1
ATOM 2959 N N . THR B 1 146 ? 29.969 13.992 10.836 1 61.91 146 THR B N 1
ATOM 2960 C CA . THR B 1 146 ? 30.719 15.016 10.117 1 61.91 146 THR B CA 1
ATOM 2961 C C . THR B 1 146 ? 31.375 15.992 11.094 1 61.91 146 THR B C 1
ATOM 2963 O O . THR B 1 146 ? 32.438 16.547 10.812 1 61.91 146 THR B O 1
ATOM 2966 N N . VAL B 1 147 ? 30.922 16.375 12.266 1 52.5 147 VAL B N 1
ATOM 2967 C CA . VAL B 1 147 ? 31.625 17.391 13.055 1 52.5 147 VAL B CA 1
ATOM 2968 C C . VAL B 1 147 ? 33 16.859 13.445 1 52.5 147 VAL B C 1
ATOM 2970 O O . VAL B 1 147 ? 34 17.547 13.25 1 52.5 147 VAL B O 1
ATOM 2973 N N . PRO B 1 148 ? 33 15.852 14.031 1 46.25 148 PRO B N 1
ATOM 2974 C CA . PRO B 1 148 ? 34.344 15.438 14.523 1 46.25 148 PRO B CA 1
ATOM 2975 C C . PRO B 1 148 ? 35.281 15.016 13.398 1 46.25 148 PRO B C 1
ATOM 2977 O O . PRO B 1 148 ? 36.5 14.961 13.594 1 46.25 148 PRO B O 1
ATOM 2980 N N . LEU B 1 149 ? 34.656 14.703 12.25 1 47.25 149 LEU B N 1
ATOM 2981 C CA . LEU B 1 149 ? 35.531 14.25 11.18 1 47.25 149 LEU B CA 1
ATOM 2982 C C . LEU B 1 149 ? 36.031 15.422 10.336 1 47.25 149 LEU B C 1
ATOM 2984 O O . LEU B 1 149 ? 36.781 15.234 9.383 1 47.25 149 LEU B O 1
ATOM 2988 N N . LYS B 1 150 ? 35.531 16.656 10.508 1 50.34 150 LYS B N 1
ATOM 2989 C CA . LYS B 1 150 ? 36.062 17.859 9.883 1 50.34 150 LYS B CA 1
ATOM 2990 C C . LYS B 1 150 ? 37.594 17.859 9.914 1 50.34 150 LYS B C 1
ATOM 2992 O O . LYS B 1 150 ? 38.25 18.391 9 1 50.34 150 LYS B O 1
ATOM 2997 N N . LYS B 1 151 ? 38.031 17.531 11.047 1 48.56 151 LYS B N 1
ATOM 2998 C CA . LYS B 1 151 ? 39.5 17.672 11.195 1 48.56 151 LYS B CA 1
ATOM 2999 C C . LYS B 1 151 ? 40.25 16.719 10.273 1 48.56 151 LYS B C 1
ATOM 3001 O O . LYS B 1 151 ? 41.438 16.906 10.031 1 48.56 151 LYS B O 1
ATOM 3006 N N . VAL B 1 152 ? 39.719 15.625 10.008 1 51.06 152 VAL B N 1
ATOM 3007 C CA . VAL B 1 152 ? 40.688 14.711 9.422 1 51.06 152 VAL B CA 1
ATOM 3008 C C . VAL B 1 152 ? 40.625 14.773 7.902 1 51.06 152 VAL B C 1
ATOM 3010 O O . VAL B 1 152 ? 41.656 14.766 7.227 1 51.06 152 VAL B O 1
ATOM 3013 N N . TRP B 1 153 ? 39.594 14.352 6.949 1 53.78 153 TRP B N 1
ATOM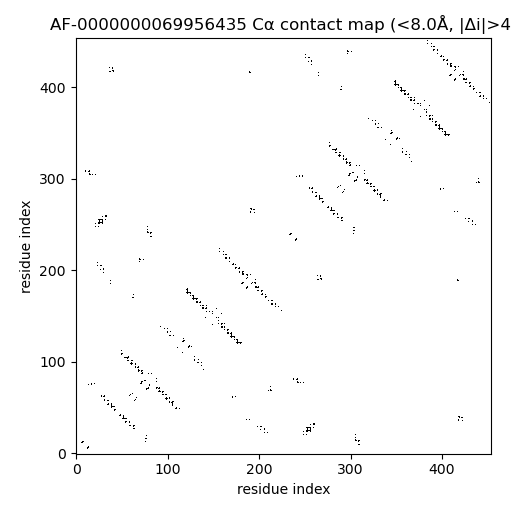 3014 C CA . TRP B 1 153 ? 39.938 14.125 5.547 1 53.78 153 TRP B CA 1
ATOM 3015 C C . TRP B 1 153 ? 38.781 14.477 4.637 1 53.78 153 TRP B C 1
ATOM 3017 O O . TRP B 1 153 ? 38.969 14.852 3.479 1 53.78 153 TRP B O 1
ATOM 3027 N N . ILE B 1 154 ? 37.531 14.094 4.891 1 58.81 154 ILE B N 1
ATOM 3028 C CA . ILE B 1 154 ? 36.531 14.25 3.84 1 58.81 154 ILE B CA 1
ATOM 3029 C C . ILE B 1 154 ? 35.594 15.406 4.191 1 58.81 154 ILE B C 1
ATOM 3031 O O . ILE B 1 154 ? 35.094 15.469 5.305 1 58.81 154 ILE B O 1
ATOM 3035 N N . PRO B 1 155 ? 35.625 16.438 3.229 1 69.5 155 PRO B N 1
ATOM 3036 C CA . PRO B 1 155 ? 34.625 17.516 3.471 1 69.5 155 PRO B CA 1
ATOM 3037 C C . PRO B 1 155 ? 33.219 16.969 3.701 1 69.5 155 PRO B C 1
ATOM 3039 O O . PRO B 1 155 ? 32.812 16 3.064 1 69.5 155 PRO B O 1
ATOM 3042 N N . PRO B 1 156 ? 32.625 17.375 4.738 1 73 156 PRO B N 1
ATOM 3043 C CA . PRO B 1 156 ? 31.266 16.938 5.105 1 73 156 PRO B CA 1
ATOM 3044 C C . PRO B 1 156 ? 30.312 16.891 3.91 1 73 156 PRO B C 1
ATOM 3046 O O . PRO B 1 156 ? 29.469 15.992 3.814 1 73 156 PRO B O 1
ATOM 3049 N N . SER B 1 157 ? 30.5 17.734 3.033 1 77.5 157 SER B N 1
ATOM 3050 C CA . SER B 1 157 ? 29.625 17.781 1.862 1 77.5 157 SER B CA 1
ATOM 3051 C C . SER B 1 157 ? 29.844 16.578 0.963 1 77.5 157 SER B C 1
ATOM 3053 O O . SER B 1 157 ? 28.875 16.031 0.408 1 77.5 157 SER B O 1
ATOM 3055 N N . LEU B 1 158 ? 31.047 16.141 0.922 1 80.88 158 LEU B N 1
ATOM 3056 C CA . LEU B 1 158 ? 31.359 15.008 0.051 1 80.88 158 LEU B CA 1
ATOM 3057 C C . LEU B 1 158 ? 30.828 13.711 0.638 1 80.88 158 LEU B C 1
ATOM 3059 O O . LEU B 1 158 ? 30.328 12.852 -0.096 1 80.88 158 LEU B O 1
ATOM 3063 N N . SER B 1 159 ? 30.875 13.594 1.909 1 84.69 159 SER B N 1
ATOM 3064 C CA . SER B 1 159 ? 30.375 12.383 2.562 1 84.69 159 SER B CA 1
ATOM 3065 C C . SER B 1 159 ? 28.875 12.227 2.387 1 84.69 159 SER B C 1
ATOM 3067 O O . SER B 1 159 ? 28.391 11.125 2.111 1 84.69 159 SER B O 1
ATOM 3069 N N . LYS B 1 160 ? 28.203 13.359 2.439 1 91.06 160 LYS B N 1
ATOM 3070 C CA . LYS B 1 160 ? 26.75 13.32 2.293 1 91.06 160 LYS B CA 1
ATOM 3071 C C . LYS B 1 160 ? 26.344 13.031 0.85 1 91.06 160 LYS B C 1
ATOM 3073 O O . LYS B 1 160 ? 25.406 12.273 0.601 1 91.06 160 LYS B O 1
ATOM 3078 N N . ILE B 1 161 ? 27.062 13.578 -0.033 1 93.31 161 ILE B N 1
ATOM 3079 C CA . ILE B 1 161 ? 26.781 13.359 -1.4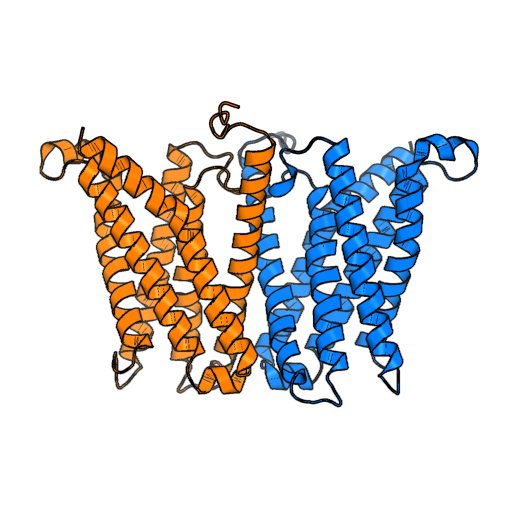45 1 93.31 161 ILE B CA 1
ATOM 3080 C C . ILE B 1 161 ? 27.031 11.891 -1.8 1 93.31 161 ILE B C 1
ATOM 3082 O O . ILE B 1 161 ? 26.188 11.258 -2.459 1 93.31 161 ILE B O 1
ATOM 3086 N N . THR B 1 162 ? 28.125 11.375 -1.348 1 94.38 162 THR B N 1
ATOM 3087 C CA . THR B 1 162 ? 28.453 9.977 -1.631 1 94.38 162 THR B CA 1
ATOM 3088 C C . THR B 1 162 ? 27.422 9.055 -0.994 1 94.38 162 THR B C 1
ATOM 3090 O O . THR B 1 162 ? 27 8.07 -1.606 1 94.38 162 THR B O 1
ATOM 3093 N N . HIS B 1 163 ? 27 9.336 0.198 1 96.25 163 HIS B N 1
ATOM 3094 C CA . HIS B 1 163 ? 25.984 8.539 0.876 1 96.25 163 HIS B CA 1
ATOM 3095 C C . HIS B 1 163 ? 24.688 8.531 0.089 1 96.25 163 HIS B C 1
ATOM 3097 O O . HIS B 1 163 ? 24.078 7.473 -0.115 1 96.25 163 HIS B O 1
ATOM 3103 N N . LEU B 1 164 ? 24.328 9.688 -0.417 1 97.12 164 LEU B N 1
ATOM 3104 C CA . LEU B 1 164 ? 23.109 9.82 -1.195 1 97.12 164 LEU B CA 1
ATOM 3105 C C . LEU B 1 164 ? 23.203 9.023 -2.49 1 97.12 164 LEU B C 1
ATOM 3107 O O . LEU B 1 164 ? 22.281 8.25 -2.816 1 97.12 164 LEU B O 1
ATOM 3111 N N . VAL B 1 165 ? 24.25 9.141 -3.164 1 97.38 165 VAL B N 1
ATOM 3112 C CA . VAL B 1 165 ? 24.438 8.5 -4.461 1 97.38 165 VAL B CA 1
ATOM 3113 C C . VAL B 1 165 ? 24.5 6.984 -4.281 1 97.38 165 VAL B C 1
ATOM 3115 O O . VAL B 1 165 ? 23.875 6.234 -5.039 1 97.38 165 VAL B O 1
ATOM 3118 N N . PHE B 1 166 ? 25.219 6.539 -3.297 1 98.06 166 PHE B N 1
ATOM 3119 C CA . PHE B 1 166 ? 25.344 5.109 -3.047 1 98.06 166 PHE B CA 1
ATOM 3120 C C . PHE B 1 166 ? 24.016 4.52 -2.604 1 98.06 166 PHE B C 1
ATOM 3122 O O . PHE B 1 166 ? 23.672 3.393 -2.973 1 98.06 166 PHE B O 1
ATOM 3129 N N . GLY B 1 167 ? 23.266 5.25 -1.805 1 98.38 167 GLY B N 1
ATOM 3130 C CA . GLY B 1 167 ? 21.938 4.801 -1.421 1 98.38 167 GLY B CA 1
ATOM 3131 C C . GLY B 1 167 ? 21 4.645 -2.6 1 98.38 167 GLY B C 1
ATOM 3132 O O . GLY B 1 167 ? 20.297 3.639 -2.711 1 98.38 167 GLY B O 1
ATOM 3133 N N . VAL B 1 168 ? 21.016 5.609 -3.461 1 98.62 168 VAL B N 1
ATOM 3134 C CA . VAL B 1 168 ? 20.172 5.562 -4.66 1 98.62 168 VAL B CA 1
ATOM 3135 C C . VAL B 1 168 ? 20.625 4.402 -5.551 1 98.62 168 VAL B C 1
ATOM 3137 O O . VAL B 1 168 ? 19.781 3.668 -6.082 1 98.62 168 VAL B O 1
ATOM 3140 N N . ALA B 1 169 ? 21.906 4.254 -5.711 1 98.62 169 ALA B N 1
ATOM 3141 C CA . ALA B 1 169 ? 22.422 3.154 -6.516 1 98.62 169 ALA B CA 1
ATOM 3142 C C . ALA B 1 169 ? 21.953 1.806 -5.977 1 98.62 169 ALA B C 1
ATOM 3144 O O . ALA B 1 169 ? 21.547 0.932 -6.738 1 98.62 169 ALA B O 1
ATOM 3145 N N . ALA B 1 170 ? 22.062 1.641 -4.66 1 98.81 170 ALA B N 1
ATOM 3146 C CA . ALA B 1 170 ? 21.609 0.403 -4.031 1 98.81 170 ALA B CA 1
ATOM 3147 C C . ALA B 1 170 ? 20.125 0.155 -4.301 1 98.81 170 ALA B C 1
ATOM 3149 O O . ALA B 1 170 ? 19.734 -0.947 -4.695 1 98.81 170 ALA B O 1
ATOM 3150 N N . PHE B 1 171 ? 19.312 1.152 -4.141 1 98.88 171 PHE B N 1
ATOM 3151 C CA . PHE B 1 171 ? 17.875 1.017 -4.273 1 98.88 171 PHE B CA 1
ATOM 3152 C C . PHE B 1 171 ? 17.484 0.748 -5.723 1 98.88 171 PHE B C 1
ATOM 3154 O O . PHE B 1 171 ? 16.625 -0.104 -5.992 1 98.88 171 PHE B O 1
ATOM 3161 N N . VAL B 1 172 ? 18.094 1.466 -6.676 1 98.81 172 VAL B N 1
ATOM 3162 C CA . VAL B 1 172 ? 17.781 1.31 -8.094 1 98.81 172 VAL B CA 1
ATOM 3163 C C . VAL B 1 172 ? 18.188 -0.084 -8.562 1 98.81 172 VAL B C 1
ATOM 3165 O O . VAL B 1 172 ? 17.422 -0.769 -9.242 1 98.81 172 VAL B O 1
ATOM 3168 N N . THR B 1 173 ? 19.375 -0.518 -8.203 1 98.88 173 THR B N 1
ATOM 3169 C CA . THR B 1 173 ? 19.828 -1.835 -8.641 1 98.88 173 THR B CA 1
ATOM 3170 C C . THR B 1 173 ? 19 -2.936 -7.984 1 98.88 173 THR B C 1
ATOM 3172 O O . THR B 1 173 ? 18.766 -3.986 -8.586 1 98.88 173 THR B O 1
ATOM 3175 N N . ALA B 1 174 ? 18.594 -2.713 -6.73 1 98.88 174 ALA B N 1
ATOM 3176 C CA . ALA B 1 174 ? 17.672 -3.652 -6.102 1 98.88 174 ALA B CA 1
ATOM 3177 C C . ALA B 1 174 ? 16.359 -3.729 -6.875 1 98.88 174 ALA B C 1
ATOM 3179 O O . ALA B 1 174 ? 15.805 -4.812 -7.062 1 98.88 174 ALA B O 1
ATOM 3180 N N . GLY B 1 175 ? 15.82 -2.561 -7.309 1 98.81 175 GLY B N 1
ATOM 3181 C CA . GLY B 1 175 ? 14.625 -2.531 -8.133 1 98.81 175 GLY B CA 1
ATOM 3182 C C . GLY B 1 175 ? 14.781 -3.266 -9.445 1 98.81 175 GLY B C 1
ATOM 3183 O O . GLY B 1 175 ? 13.891 -4.008 -9.859 1 98.81 175 GLY B O 1
ATOM 3184 N N . VAL B 1 176 ? 15.883 -3.057 -10.078 1 98.81 176 VAL B N 1
ATOM 3185 C CA . VAL B 1 176 ? 16.172 -3.742 -11.336 1 98.81 176 VAL B CA 1
ATOM 3186 C C . VAL B 1 176 ? 16.25 -5.246 -11.094 1 98.81 176 VAL B C 1
ATOM 3188 O O . VAL B 1 176 ? 15.695 -6.031 -11.875 1 98.81 176 VAL B O 1
ATOM 3191 N N . SER B 1 177 ? 16.953 -5.656 -10.047 1 98.75 177 SER B N 1
ATOM 3192 C CA . SER B 1 177 ? 17.031 -7.07 -9.695 1 98.75 177 SER B CA 1
ATOM 3193 C C . SER B 1 177 ? 15.633 -7.66 -9.492 1 98.75 177 SER B C 1
ATOM 3195 O O . SER B 1 177 ? 15.352 -8.773 -9.953 1 98.75 177 SER B O 1
ATOM 3197 N N . LEU B 1 178 ? 14.781 -6.918 -8.82 1 98.81 178 LEU B N 1
ATOM 3198 C CA . LEU B 1 178 ? 13.414 -7.363 -8.586 1 98.81 178 LEU B CA 1
ATOM 3199 C C . LEU B 1 178 ? 12.664 -7.523 -9.906 1 98.81 178 LEU B C 1
ATOM 3201 O O . LEU B 1 178 ? 11.93 -8.5 -10.094 1 98.81 178 LEU B O 1
ATOM 3205 N N . CYS B 1 179 ? 12.844 -6.605 -10.82 1 98.75 179 CYS B N 1
ATOM 3206 C CA . CYS B 1 179 ? 12.219 -6.695 -12.141 1 98.75 179 CYS B CA 1
ATOM 3207 C C . CYS B 1 179 ? 12.664 -7.957 -12.867 1 98.75 179 CYS B C 1
ATOM 3209 O O . CYS B 1 179 ? 11.852 -8.641 -13.492 1 98.75 179 CYS B O 1
ATOM 3211 N N . TYR B 1 180 ? 13.922 -8.258 -12.766 1 98.69 180 TYR B N 1
ATOM 3212 C CA . TYR B 1 180 ? 14.406 -9.477 -13.398 1 98.69 180 TYR B CA 1
ATOM 3213 C C . TYR B 1 180 ? 13.805 -10.719 -12.742 1 98.69 180 TYR B C 1
ATOM 3215 O O . TYR B 1 180 ? 13.594 -11.734 -13.406 1 98.69 180 TYR B O 1
ATOM 3223 N N . SER B 1 181 ? 13.562 -10.641 -11.43 1 98.19 181 SER B N 1
ATOM 3224 C CA . SER B 1 181 ? 12.883 -11.742 -10.758 1 98.19 181 SER B CA 1
ATOM 3225 C C . SER B 1 181 ? 11.477 -11.953 -11.32 1 98.19 181 SER B C 1
ATOM 3227 O O . SER B 1 181 ? 11.016 -13.086 -11.445 1 98.19 181 SER B O 1
ATOM 3229 N N . TYR B 1 182 ? 10.789 -10.883 -11.633 1 98.19 182 TYR B N 1
ATOM 3230 C CA . TYR B 1 182 ? 9.453 -10.969 -12.203 1 98.19 182 TYR B CA 1
ATOM 3231 C C . TYR B 1 182 ? 9.492 -11.57 -13.609 1 98.19 182 TYR B C 1
ATOM 3233 O O . TYR B 1 182 ? 8.508 -12.148 -14.07 1 98.19 182 TYR B O 1
ATOM 3241 N N . ASP B 1 183 ? 10.625 -11.422 -14.25 1 97.88 183 ASP B N 1
ATOM 3242 C CA . ASP B 1 183 ? 10.773 -11.867 -15.633 1 97.88 183 ASP B CA 1
ATOM 3243 C C . ASP B 1 183 ? 11.156 -13.344 -15.688 1 97.88 183 ASP B C 1
ATOM 3245 O O . ASP B 1 183 ? 11.188 -13.938 -16.766 1 97.88 183 ASP B O 1
ATOM 3249 N N . LYS B 1 184 ? 11.414 -13.961 -14.578 1 96.94 184 LYS B N 1
ATOM 3250 C CA . LYS B 1 184 ? 11.719 -15.391 -14.539 1 96.94 184 LYS B CA 1
ATOM 3251 C C . LYS B 1 184 ? 10.492 -16.234 -14.875 1 96.94 184 LYS B C 1
ATOM 3253 O O . LYS B 1 184 ? 9.367 -15.852 -14.547 1 96.94 184 LYS B O 1
ATOM 3258 N N . ASN B 1 185 ? 10.695 -17.391 -15.453 1 96 185 ASN B N 1
ATOM 3259 C CA . ASN B 1 185 ? 9.625 -18.281 -15.859 1 96 185 ASN B CA 1
ATOM 3260 C C . ASN B 1 185 ? 8.789 -18.75 -14.672 1 96 185 ASN B C 1
ATOM 3262 O O . ASN B 1 185 ? 7.562 -18.797 -14.75 1 96 185 ASN B O 1
ATOM 3266 N N . ALA B 1 186 ? 9.461 -19.047 -13.586 1 93.81 186 ALA B N 1
ATOM 3267 C CA . ALA B 1 186 ? 8.75 -19.531 -12.414 1 93.81 186 ALA B CA 1
ATOM 3268 C C . ALA B 1 186 ? 7.719 -18.516 -11.93 1 93.81 186 ALA B C 1
ATOM 3270 O O . ALA B 1 186 ? 6.59 -18.875 -11.586 1 93.81 186 ALA B O 1
ATOM 3271 N N . PHE B 1 187 ? 8.039 -17.266 -11.914 1 95.94 187 PHE B N 1
ATOM 3272 C CA . PHE B 1 187 ? 7.129 -16.219 -11.461 1 95.94 187 PHE B CA 1
ATOM 3273 C C . PHE B 1 187 ? 6.008 -16 -12.469 1 95.94 187 PHE B C 1
ATOM 3275 O O . PHE B 1 187 ? 4.84 -15.875 -12.086 1 95.94 187 PHE B O 1
ATOM 3282 N N . LYS B 1 188 ? 6.336 -16 -13.742 1 95.62 188 LYS B N 1
ATOM 3283 C CA . LYS B 1 188 ? 5.352 -15.781 -14.797 1 95.62 188 LYS B CA 1
ATOM 3284 C C . LYS B 1 188 ? 4.332 -16.922 -14.836 1 95.62 188 LYS B C 1
ATOM 3286 O O . LYS B 1 188 ? 3.148 -16.688 -15.102 1 95.62 188 LYS B O 1
ATOM 3291 N N . VAL B 1 189 ? 4.832 -18.125 -14.578 1 93.25 189 VAL B N 1
ATOM 3292 C CA . VAL B 1 189 ? 3.918 -19.266 -14.516 1 93.25 189 VAL B CA 1
ATOM 3293 C C . VAL B 1 189 ? 3 -19.125 -13.305 1 93.25 189 VAL B C 1
ATOM 3295 O O . VAL B 1 189 ? 1.813 -19.453 -13.383 1 93.25 189 VAL B O 1
ATOM 3298 N N . TRP B 1 190 ? 3.543 -18.578 -12.242 1 91.75 190 TRP B N 1
ATOM 3299 C CA . TRP B 1 190 ? 2.799 -18.453 -10.992 1 91.75 190 TRP B CA 1
ATOM 3300 C C . TRP B 1 190 ? 1.73 -17.375 -11.094 1 91.75 190 TRP B C 1
ATOM 3302 O O . TRP B 1 190 ? 0.567 -17.609 -10.758 1 91.75 190 TRP B O 1
ATOM 3312 N N . ILE B 1 191 ? 2.066 -16.188 -11.648 1 93.56 191 ILE B N 1
ATOM 3313 C CA . ILE B 1 191 ? 1.17 -15.047 -11.547 1 93.56 191 ILE B CA 1
ATOM 3314 C C . ILE B 1 191 ? 0.509 -14.781 -12.898 1 93.56 191 ILE B C 1
ATOM 3316 O O . ILE B 1 191 ? -0.532 -14.125 -12.969 1 93.56 191 ILE B O 1
ATOM 3320 N N . GLY B 1 192 ? 1.023 -15.211 -14.016 1 91.44 192 GLY B N 1
ATOM 3321 C CA . GLY B 1 192 ? 0.612 -14.875 -15.367 1 91.44 192 GLY B CA 1
ATOM 3322 C C . GLY B 1 192 ? 1.503 -13.836 -16.016 1 91.44 192 GLY B C 1
ATOM 3323 O O . GLY B 1 192 ? 2.055 -12.969 -15.336 1 91.44 192 GLY B O 1
ATOM 3324 N N . GLU B 1 193 ? 1.626 -13.875 -17.344 1 94.06 193 GLU B N 1
ATOM 3325 C CA . GLU B 1 193 ? 2.533 -13.023 -18.094 1 94.06 193 GLU B CA 1
ATOM 3326 C C . GLU B 1 193 ? 2.143 -11.555 -17.969 1 94.06 193 GLU B C 1
ATOM 3328 O O . GLU B 1 193 ? 2.998 -10.695 -17.75 1 94.06 193 GLU B O 1
ATOM 3333 N N . GLU B 1 194 ? 0.888 -11.273 -18.109 1 93.31 194 GLU B N 1
ATOM 3334 C CA . GLU B 1 194 ? 0.413 -9.891 -18.078 1 93.31 194 GLU B CA 1
ATOM 3335 C C . GLU B 1 194 ? 0.63 -9.266 -16.703 1 93.31 194 GLU B C 1
ATOM 3337 O O . GLU B 1 194 ? 1.066 -8.117 -16.594 1 93.31 194 GLU B O 1
ATOM 3342 N N . ALA B 1 195 ? 0.303 -10.023 -15.672 1 94.69 195 ALA B N 1
ATOM 3343 C CA . ALA B 1 195 ? 0.501 -9.539 -14.305 1 94.69 195 ALA B CA 1
ATOM 3344 C C . ALA B 1 195 ? 1.983 -9.344 -14.008 1 94.69 195 ALA B C 1
ATOM 3346 O O . ALA B 1 195 ? 2.359 -8.398 -13.312 1 94.69 195 ALA B O 1
ATOM 3347 N N . ALA B 1 196 ? 2.811 -10.18 -14.516 1 97.31 196 ALA B N 1
ATOM 3348 C CA . ALA B 1 196 ? 4.254 -10.031 -14.336 1 97.31 196 ALA B CA 1
ATOM 3349 C C . ALA B 1 196 ? 4.754 -8.742 -14.977 1 97.31 196 ALA B C 1
ATOM 3351 O O . ALA B 1 196 ? 5.551 -8.016 -14.383 1 97.31 196 ALA B O 1
ATOM 3352 N N . LEU B 1 197 ? 4.301 -8.484 -16.188 1 97.5 197 LEU B N 1
ATOM 3353 C CA . LEU B 1 197 ? 4.668 -7.246 -16.859 1 97.5 197 LEU B CA 1
ATOM 3354 C C . LEU B 1 197 ? 4.191 -6.027 -16.078 1 97.5 197 LEU B C 1
ATOM 3356 O O . LEU B 1 197 ? 4.918 -5.039 -15.953 1 97.5 197 LEU B O 1
ATOM 3360 N N . ALA B 1 198 ? 2.982 -6.129 -15.562 1 96.94 198 ALA B N 1
ATOM 3361 C CA . ALA B 1 198 ? 2.467 -5.043 -14.734 1 96.94 198 ALA B CA 1
ATOM 3362 C C . ALA B 1 198 ? 3.354 -4.812 -13.508 1 96.94 198 ALA B C 1
ATOM 3364 O O . ALA B 1 198 ? 3.625 -3.67 -13.141 1 96.94 198 ALA B O 1
ATOM 3365 N N . CYS B 1 199 ? 3.818 -5.863 -12.867 1 98.25 199 CYS B N 1
ATOM 3366 C CA . CYS B 1 199 ? 4.715 -5.762 -11.727 1 98.25 199 CYS B CA 1
ATOM 3367 C C . CYS B 1 199 ? 6.016 -5.066 -12.109 1 98.25 199 CYS B C 1
ATOM 3369 O O . CYS B 1 199 ? 6.523 -4.23 -11.359 1 98.25 199 CYS B O 1
ATOM 3371 N N . ILE B 1 200 ? 6.535 -5.383 -13.289 1 98.75 200 ILE B N 1
ATOM 3372 C CA . ILE B 1 200 ? 7.777 -4.785 -13.766 1 98.75 200 ILE B CA 1
ATOM 3373 C C . ILE B 1 200 ? 7.586 -3.283 -13.969 1 98.75 200 ILE B C 1
ATOM 3375 O O . ILE B 1 200 ? 8.391 -2.479 -13.484 1 98.75 200 ILE B O 1
ATOM 3379 N N . ILE B 1 201 ? 6.539 -2.941 -14.609 1 98.62 201 ILE B N 1
ATOM 3380 C CA . ILE B 1 201 ? 6.258 -1.542 -14.906 1 98.62 201 ILE B CA 1
ATOM 3381 C C . ILE B 1 201 ? 6.035 -0.771 -13.609 1 98.62 201 ILE B C 1
ATOM 3383 O O . ILE B 1 201 ? 6.617 0.297 -13.406 1 98.62 201 ILE B O 1
ATOM 3387 N N . LEU B 1 202 ? 5.246 -1.317 -12.695 1 98.56 202 LEU B N 1
ATOM 3388 C CA . LEU B 1 202 ? 4.945 -0.657 -11.43 1 98.56 202 LEU B CA 1
ATOM 3389 C C . LEU B 1 202 ? 6.203 -0.513 -10.578 1 98.56 202 LEU B C 1
ATOM 3391 O O . LEU B 1 202 ? 6.387 0.502 -9.906 1 98.56 202 LEU B O 1
ATOM 3395 N N . THR B 1 203 ? 7.039 -1.512 -10.602 1 98.75 203 THR B N 1
ATOM 3396 C CA . THR B 1 203 ? 8.289 -1.451 -9.852 1 98.75 203 THR B CA 1
ATOM 3397 C C . THR B 1 203 ? 9.195 -0.354 -10.398 1 98.75 203 THR B C 1
ATOM 3399 O O . THR B 1 203 ? 9.844 0.365 -9.633 1 98.75 203 THR B O 1
ATOM 3402 N N . GLY B 1 204 ? 9.266 -0.243 -11.75 1 98.69 204 GLY B N 1
ATOM 3403 C CA . GLY B 1 204 ? 10.016 0.846 -12.352 1 98.69 204 GLY B CA 1
ATOM 3404 C C . GLY B 1 204 ? 9.523 2.217 -11.938 1 98.69 204 GLY B C 1
ATOM 3405 O O . GLY B 1 204 ? 10.312 3.082 -11.555 1 98.69 204 GLY B O 1
ATOM 3406 N N . ILE B 1 205 ? 8.266 2.443 -11.953 1 98.5 205 ILE B N 1
ATOM 3407 C CA . ILE B 1 205 ? 7.645 3.703 -11.555 1 98.5 205 ILE B CA 1
ATOM 3408 C C . ILE B 1 205 ? 7.922 3.975 -10.078 1 98.5 205 ILE B C 1
ATOM 3410 O O . ILE B 1 205 ? 8.32 5.082 -9.711 1 98.5 205 ILE B O 1
ATOM 3414 N N . PHE B 1 206 ? 7.715 2.979 -9.281 1 98.62 206 PHE B N 1
ATOM 3415 C CA . PHE B 1 206 ? 7.918 3.037 -7.836 1 98.62 206 PHE B CA 1
ATOM 3416 C C . PHE B 1 206 ? 9.352 3.443 -7.508 1 98.62 206 PHE B C 1
ATOM 3418 O O . PHE B 1 206 ? 9.57 4.355 -6.707 1 98.62 206 PHE B O 1
ATOM 3425 N N . THR B 1 207 ? 10.273 2.787 -8.133 1 98.69 207 THR B N 1
ATOM 3426 C CA . THR B 1 207 ? 11.688 3.055 -7.906 1 98.69 207 THR B CA 1
ATOM 3427 C C . THR B 1 207 ? 12.047 4.473 -8.344 1 98.69 207 THR B C 1
ATOM 3429 O O . THR B 1 207 ? 12.719 5.199 -7.613 1 98.69 207 THR B O 1
ATOM 3432 N N . GLY B 1 208 ? 11.578 4.871 -9.516 1 98.25 208 GLY B N 1
ATOM 3433 C CA . GLY B 1 208 ? 11.836 6.215 -10 1 98.25 208 GLY B CA 1
ATOM 3434 C C . GLY B 1 208 ? 11.281 7.297 -9.094 1 98.25 208 GLY B C 1
ATOM 3435 O O . GLY B 1 208 ? 11.961 8.281 -8.797 1 98.25 208 GLY B O 1
ATOM 3436 N N . LEU B 1 209 ? 10.109 7.109 -8.633 1 97.56 209 LEU B N 1
ATOM 3437 C CA . LEU B 1 209 ? 9.445 8.109 -7.805 1 97.56 209 LEU B CA 1
ATOM 3438 C C . LEU B 1 209 ? 10.125 8.227 -6.445 1 97.56 209 LEU B C 1
ATOM 3440 O O . LEU B 1 209 ? 10.297 9.328 -5.926 1 97.56 209 LEU B O 1
ATOM 3444 N N . LEU B 1 210 ? 10.539 7.113 -5.848 1 97.69 210 LEU B N 1
ATOM 3445 C CA . LEU B 1 210 ? 11.172 7.125 -4.535 1 97.69 210 LEU B CA 1
ATOM 3446 C C . LEU B 1 210 ? 12.539 7.797 -4.598 1 97.69 210 LEU B C 1
ATOM 3448 O O . LEU B 1 210 ? 13.039 8.289 -3.582 1 97.69 210 LEU B O 1
ATOM 3452 N N . CYS B 1 211 ? 13.133 7.855 -5.789 1 97.62 211 CYS B N 1
ATOM 3453 C CA . CYS B 1 211 ? 14.484 8.391 -5.91 1 97.62 211 CYS B CA 1
ATOM 3454 C C . CYS B 1 211 ? 14.453 9.883 -6.195 1 97.62 211 CYS B C 1
ATOM 3456 O O . CYS B 1 211 ? 15.5 10.539 -6.199 1 97.62 211 CYS B O 1
ATOM 3458 N N . ILE B 1 212 ? 13.312 10.469 -6.41 1 95.94 212 ILE B N 1
ATOM 3459 C CA . ILE B 1 212 ? 13.203 11.875 -6.781 1 95.94 212 ILE B CA 1
ATOM 3460 C C . ILE B 1 212 ? 13.82 12.742 -5.688 1 95.94 212 ILE B C 1
ATOM 3462 O O . ILE B 1 212 ? 14.672 13.594 -5.969 1 95.94 212 ILE B O 1
ATOM 3466 N N . ASN B 1 213 ? 13.453 12.5 -4.438 1 94.5 213 ASN B N 1
ATOM 3467 C CA . ASN B 1 213 ? 13.914 13.359 -3.35 1 94.5 213 ASN B CA 1
ATOM 3468 C C . ASN B 1 213 ? 15.422 13.227 -3.137 1 94.5 213 ASN B C 1
ATOM 3470 O O . ASN B 1 213 ? 16.141 14.234 -3.078 1 94.5 213 ASN B O 1
ATOM 3474 N N . PRO B 1 214 ? 15.945 12.023 -2.988 1 95.69 214 PRO B N 1
ATOM 3475 C CA . PRO B 1 214 ? 17.391 11.93 -2.797 1 95.69 214 PRO B CA 1
ATOM 3476 C C . PRO B 1 214 ? 18.188 12.469 -3.992 1 95.69 214 PRO B C 1
ATOM 3478 O O . PRO B 1 214 ? 19.266 13.031 -3.82 1 95.69 214 PRO B O 1
ATOM 3481 N N . MET B 1 215 ? 17.688 12.305 -5.16 1 95.88 215 MET B N 1
ATOM 3482 C CA . MET B 1 215 ? 18.375 12.836 -6.332 1 95.88 215 MET B CA 1
ATOM 3483 C C . MET B 1 215 ? 18.328 14.359 -6.348 1 95.88 215 MET B C 1
ATOM 3485 O O . MET B 1 215 ? 19.297 15.016 -6.73 1 95.88 215 MET B O 1
ATOM 3489 N N . TYR B 1 216 ? 17.234 14.891 -5.988 1 94.75 216 TYR B N 1
ATOM 3490 C CA . TYR B 1 216 ? 17.109 16.344 -5.883 1 94.75 216 TYR B CA 1
ATOM 3491 C C . TYR B 1 216 ? 18.062 16.891 -4.836 1 94.75 216 TYR B C 1
ATOM 3493 O O . TYR B 1 216 ? 18.734 17.906 -5.066 1 94.75 216 TYR B O 1
ATOM 3501 N N . THR B 1 217 ? 18.125 16.281 -3.682 1 94.06 217 THR B N 1
ATOM 3502 C CA . THR B 1 217 ? 19.031 16.688 -2.613 1 94.06 217 THR B CA 1
ATOM 3503 C C . THR B 1 217 ? 20.484 16.609 -3.072 1 94.06 217 THR B C 1
ATOM 3505 O O . THR B 1 217 ? 21.281 17.484 -2.754 1 94.06 217 THR B O 1
ATOM 3508 N N . THR B 1 218 ? 20.812 15.547 -3.768 1 94.25 218 THR B N 1
ATOM 3509 C CA . THR B 1 218 ? 22.156 15.406 -4.324 1 94.25 218 THR B CA 1
ATOM 3510 C C . THR B 1 218 ? 22.484 16.562 -5.258 1 94.25 218 THR B C 1
ATOM 3512 O O . THR B 1 218 ? 23.562 17.156 -5.168 1 94.25 218 THR B O 1
ATOM 3515 N N . TYR B 1 219 ? 21.547 16.828 -6.129 1 94.38 219 TYR B N 1
ATOM 3516 C CA . TYR B 1 219 ? 21.703 17.922 -7.07 1 94.38 219 TYR B CA 1
ATOM 3517 C C . TYR B 1 219 ? 21.969 19.234 -6.34 1 94.38 219 TYR B C 1
ATOM 3519 O O . TYR B 1 219 ? 22.891 19.969 -6.676 1 94.38 219 TYR B O 1
ATOM 3527 N N . LYS B 1 220 ? 21.219 19.562 -5.309 1 93 220 LYS B N 1
ATOM 3528 C CA . LYS B 1 220 ? 21.344 20.797 -4.535 1 93 220 LYS B CA 1
ATOM 3529 C C . LYS B 1 220 ? 22.703 20.859 -3.838 1 93 220 LYS B C 1
ATOM 3531 O O . LYS B 1 220 ? 23.344 21.906 -3.82 1 93 220 LYS B O 1
ATOM 3536 N N . ARG B 1 221 ? 23.109 19.812 -3.293 1 90.5 221 ARG B N 1
ATOM 3537 C CA . ARG B 1 221 ? 24.375 19.766 -2.574 1 90.5 221 ARG B CA 1
ATOM 3538 C C . ARG B 1 221 ? 25.562 19.922 -3.533 1 90.5 221 ARG B C 1
ATOM 3540 O O . ARG B 1 221 ? 26.562 20.547 -3.189 1 90.5 221 ARG B O 1
ATOM 3547 N N . CYS B 1 222 ? 25.422 19.359 -4.664 1 90.94 222 CYS B N 1
ATOM 3548 C CA . CYS B 1 222 ? 26.469 19.5 -5.672 1 90.94 222 CYS B CA 1
ATOM 3549 C C . CYS B 1 222 ? 26.594 20.938 -6.145 1 90.94 222 CYS B C 1
ATOM 3551 O O . CYS B 1 222 ? 27.703 21.453 -6.305 1 90.94 222 CYS B O 1
ATOM 3553 N N . VAL B 1 223 ? 25.5 21.562 -6.387 1 91.19 223 VAL B N 1
ATOM 3554 C CA . VAL B 1 223 ? 25.484 22.953 -6.84 1 91.19 223 VAL B CA 1
ATOM 3555 C C . VAL B 1 223 ? 26.078 23.859 -5.758 1 91.19 223 VAL B C 1
ATOM 3557 O O . VAL B 1 223 ? 26.844 24.781 -6.062 1 91.19 223 VAL B O 1
ATOM 3560 N N . THR B 1 224 ? 25.797 23.578 -4.52 1 86.44 224 THR B N 1
ATOM 3561 C CA . THR B 1 224 ? 26.312 24.375 -3.412 1 86.44 224 THR B CA 1
ATOM 3562 C C . THR B 1 224 ? 27.812 24.141 -3.242 1 86.44 224 THR B C 1
ATOM 3564 O O . THR B 1 224 ? 28.562 25.062 -2.902 1 86.44 224 THR B O 1
ATOM 3567 N N . ALA B 1 225 ? 28.266 22.953 -3.414 1 82.75 225 ALA B N 1
ATOM 3568 C CA . ALA B 1 225 ? 29.672 22.625 -3.27 1 82.75 225 ALA B CA 1
ATOM 3569 C C . ALA B 1 225 ? 30.5 23.281 -4.367 1 82.75 225 ALA B C 1
ATOM 3571 O O . ALA B 1 225 ? 31.688 23.547 -4.176 1 82.75 225 ALA B O 1
ATOM 3572 N N . LEU B 1 226 ? 29.953 23.516 -5.527 1 83.62 226 LEU B N 1
ATOM 3573 C CA . LEU B 1 226 ? 30.656 24.109 -6.652 1 83.62 226 LEU B CA 1
ATOM 3574 C C . LEU B 1 226 ? 30.688 25.641 -6.527 1 83.62 226 LEU B C 1
ATOM 3576 O O . LEU B 1 226 ? 31.469 26.297 -7.203 1 83.62 226 LEU B O 1
ATOM 3580 N N . LYS B 1 227 ? 29.953 26.375 -5.664 1 75.25 227 LYS B N 1
ATOM 3581 C CA . LYS B 1 227 ? 30.016 27.812 -5.41 1 75.25 227 LYS B CA 1
ATOM 3582 C C . LYS B 1 227 ? 30.984 28.141 -4.281 1 75.25 227 LYS B C 1
ATOM 3584 O O . LYS B 1 227 ? 31.703 29.141 -4.336 1 75.25 227 LYS B O 1
#

InterPro domains:
  IPR006593 Cytochrome b561/ferric reductase, transmembrane domain [PF03188] (53-187)
  IPR006593 Cytochrome b561/ferric reductase, transmembrane domain [PS50939] (18-219)
  IPR006593 Cytochrome b561/ferric reductase, transmembrane domain [SM00665] (53-182)